Protein AF-A0AAU2PS71-F1 (afdb_monomer)

Foldseek 3Di:
DDDDDDDDDPDPPDPDPPVLLVLLVVVFDPVLCVCQVHDPVLQKGFFDCDDPFAHFNAFLAALGRATDQDPPDNGHPVLVVVVVVDPDDPVVSSDDHDDNFDAFDFDAAPAPQAPATPPGPVQSHAPVLSCCDVPVVDPDDPVCSSVPPPRHHDDFLAPALQQQEPHGPRDVVHSHHPVVVVVCVVCVPDPPDDVVLCSLQPAYRHGQRMATLGSAASSASSLLSQLVVVCVVVSHHDGSVLRRVLSSLCRNVNPRHLVVPVPVVVVPDDPSSRVSSVSSVVSSVCSVPAPVNQLVDQKHQCVNVVAHDIAHLVLQPAPLLSNLLSVVLSVCQVVDPDNCSRVVSNLLSVLVSLLLCLCLPPDPVSCNALLPDALVSLVSSLVVLVVCCVVVVDPPVSSQVSLVSQQVSVVVCVVVVQQDPPHSNDNRDPRNHQDPVSHDDDPPPPPPPDPDPVVRVVVVVVVVVVVVD

Structure (mmCIF, N/CA/C/O backbone):
data_AF-A0AAU2PS71-F1
#
_entry.id   AF-A0AAU2PS71-F1
#
loop_
_atom_site.group_PDB
_atom_site.id
_atom_site.type_symbol
_atom_site.label_atom_id
_atom_site.label_alt_id
_atom_site.label_comp_id
_atom_site.label_asym_id
_atom_site.label_entity_id
_atom_site.label_seq_id
_atom_site.pdbx_PDB_ins_code
_atom_site.Cartn_x
_atom_site.Cartn_y
_atom_site.Cartn_z
_atom_site.occupancy
_atom_site.B_iso_or_equiv
_atom_site.auth_seq_id
_atom_site.auth_comp_id
_atom_site.auth_asym_id
_atom_site.auth_atom_id
_atom_site.pdbx_PDB_model_num
ATOM 1 N N . MET A 1 1 ? 38.728 -56.898 12.817 1.00 39.00 1 MET A N 1
ATOM 2 C CA . MET A 1 1 ? 37.637 -56.724 11.835 1.00 39.00 1 MET A CA 1
ATOM 3 C C . MET A 1 1 ? 36.484 -56.016 12.522 1.00 39.00 1 MET A C 1
ATOM 5 O O . MET A 1 1 ? 35.650 -56.656 13.141 1.00 39.00 1 MET A O 1
ATOM 9 N N . THR A 1 2 ? 36.492 -54.691 12.474 1.00 32.44 2 THR A N 1
ATOM 10 C CA . THR A 1 2 ? 35.481 -53.817 13.078 1.00 32.44 2 THR A CA 1
ATOM 11 C C . THR A 1 2 ? 35.166 -52.756 12.035 1.00 32.44 2 THR A C 1
ATOM 13 O O . THR A 1 2 ? 35.918 -51.803 11.851 1.00 32.44 2 THR A O 1
ATOM 16 N N . ALA A 1 3 ? 34.109 -53.003 11.261 1.00 31.67 3 ALA A N 1
ATOM 17 C CA . ALA A 1 3 ? 33.625 -52.084 10.244 1.00 31.67 3 ALA A CA 1
ATOM 18 C C . ALA A 1 3 ? 32.854 -50.951 10.931 1.00 31.67 3 ALA A C 1
ATOM 20 O O . ALA A 1 3 ? 31.856 -51.186 11.611 1.00 31.67 3 ALA A O 1
ATOM 21 N N . ALA A 1 4 ? 33.366 -49.731 10.780 1.00 31.64 4 ALA A N 1
ATOM 22 C CA . ALA A 1 4 ? 32.737 -48.512 11.253 1.00 31.64 4 ALA A CA 1
ATOM 23 C C . ALA A 1 4 ? 31.470 -48.222 10.435 1.00 31.64 4 ALA A C 1
ATOM 25 O O . ALA A 1 4 ? 31.500 -48.176 9.205 1.00 31.64 4 ALA A O 1
ATOM 26 N N . VAL A 1 5 ? 30.359 -48.026 11.143 1.00 32.47 5 VAL A N 1
ATOM 27 C CA . VAL A 1 5 ? 29.067 -47.620 10.589 1.00 32.47 5 VAL A CA 1
ATOM 28 C C . VAL A 1 5 ? 29.193 -46.184 10.082 1.00 32.47 5 VAL A C 1
ATOM 30 O O . VAL A 1 5 ? 29.369 -45.248 10.861 1.00 32.47 5 VAL A O 1
ATOM 33 N N . ALA A 1 6 ? 29.134 -46.020 8.762 1.00 31.95 6 ALA A N 1
ATOM 34 C CA . ALA A 1 6 ? 29.079 -44.722 8.111 1.00 31.95 6 ALA A CA 1
ATOM 35 C C . ALA A 1 6 ? 27.741 -44.043 8.442 1.00 31.95 6 ALA A C 1
ATOM 37 O O . ALA A 1 6 ? 26.673 -44.539 8.084 1.00 31.95 6 ALA A O 1
ATOM 38 N N . GLY A 1 7 ? 27.806 -42.909 9.142 1.00 28.09 7 GLY A N 1
ATOM 39 C CA . GLY A 1 7 ? 26.654 -42.054 9.391 1.00 28.09 7 GLY A CA 1
ATOM 40 C C . GLY A 1 7 ? 26.093 -41.523 8.075 1.00 28.09 7 GLY A C 1
ATOM 41 O O . GLY A 1 7 ? 26.759 -40.773 7.361 1.00 28.09 7 GLY A O 1
ATOM 42 N N . ILE A 1 8 ? 24.860 -41.918 7.767 1.00 32.38 8 ILE A N 1
ATOM 43 C CA . ILE A 1 8 ? 24.055 -41.343 6.694 1.00 32.38 8 ILE A CA 1
ATOM 44 C C . ILE A 1 8 ? 23.799 -39.884 7.071 1.00 32.38 8 ILE A C 1
ATOM 46 O O . ILE A 1 8 ? 23.077 -39.579 8.020 1.00 32.38 8 ILE A O 1
ATOM 50 N N . ARG A 1 9 ? 24.449 -38.976 6.348 1.00 31.23 9 ARG A N 1
ATOM 51 C CA . ARG A 1 9 ? 24.201 -37.540 6.430 1.00 31.23 9 ARG A CA 1
ATOM 52 C C . ARG A 1 9 ? 22.827 -37.300 5.788 1.00 31.23 9 ARG A C 1
ATOM 54 O O . ARG A 1 9 ? 22.672 -37.686 4.630 1.00 31.23 9 ARG A O 1
ATOM 61 N N . PRO A 1 10 ? 21.834 -36.729 6.491 1.00 31.30 10 PRO A N 1
ATOM 62 C CA . PRO A 1 10 ? 20.546 -36.459 5.874 1.00 31.30 10 PRO A CA 1
ATOM 63 C C . PRO A 1 10 ? 20.763 -35.493 4.710 1.00 31.30 10 PRO A C 1
ATOM 65 O O . PRO A 1 10 ? 21.436 -34.467 4.861 1.00 31.30 10 PRO A O 1
ATOM 68 N N . GLU A 1 11 ? 20.245 -35.871 3.542 1.00 32.78 11 GLU A N 1
ATOM 69 C CA . GLU A 1 11 ? 20.161 -35.003 2.376 1.00 32.78 11 GLU A CA 1
ATOM 70 C C . GLU A 1 11 ? 19.540 -33.676 2.808 1.00 32.78 11 GLU A C 1
ATOM 72 O O . GLU A 1 11 ? 18.510 -33.641 3.485 1.00 32.78 11 GLU A O 1
ATOM 77 N N . ALA A 1 12 ? 20.212 -32.579 2.461 1.00 34.81 12 ALA A N 1
ATOM 78 C CA . ALA A 1 12 ? 19.703 -31.240 2.675 1.00 34.81 12 ALA A CA 1
ATOM 79 C C . ALA A 1 12 ? 18.376 -31.115 1.919 1.00 34.81 12 ALA A C 1
ATOM 81 O O . ALA A 1 12 ? 18.362 -30.954 0.699 1.00 34.81 12 ALA A O 1
ATOM 82 N N . GLY A 1 13 ? 17.269 -31.243 2.650 1.00 31.27 13 GLY A N 1
ATOM 83 C CA . GLY A 1 13 ? 15.938 -30.994 2.126 1.00 31.27 13 GLY A CA 1
ATOM 84 C C . GLY A 1 13 ? 15.916 -29.621 1.466 1.00 31.27 13 GLY A C 1
ATOM 85 O O . GLY A 1 13 ? 16.418 -28.645 2.032 1.00 31.27 13 GLY A O 1
ATOM 86 N N . ALA A 1 14 ? 15.368 -29.565 0.252 1.00 33.66 14 ALA A N 1
ATOM 87 C CA . ALA A 1 14 ? 15.062 -28.320 -0.432 1.00 33.66 14 ALA A CA 1
ATOM 88 C C . ALA A 1 14 ? 14.408 -27.342 0.565 1.00 33.66 14 ALA A C 1
ATOM 90 O O . ALA A 1 14 ? 13.554 -27.776 1.348 1.00 33.66 14 ALA A O 1
ATOM 91 N N . PRO A 1 15 ? 14.808 -26.056 0.588 1.00 40.50 15 PRO A N 1
ATOM 92 C CA . PRO A 1 15 ? 14.226 -25.105 1.521 1.00 40.50 15 PRO A CA 1
ATOM 93 C C . PRO A 1 15 ? 12.717 -25.111 1.301 1.00 40.50 15 PRO A C 1
ATOM 95 O O . PRO A 1 15 ? 12.272 -25.024 0.154 1.00 40.50 15 PRO A O 1
ATOM 98 N N . ALA A 1 16 ? 11.952 -25.276 2.385 1.00 42.50 16 ALA A N 1
ATOM 99 C CA . ALA A 1 16 ? 10.502 -25.165 2.367 1.00 42.50 16 ALA A CA 1
ATOM 100 C C . ALA A 1 16 ? 10.142 -23.955 1.502 1.00 42.50 16 ALA A C 1
ATOM 102 O O . ALA A 1 16 ? 10.553 -22.837 1.823 1.00 42.50 16 ALA A O 1
ATOM 103 N N . ALA A 1 17 ? 9.485 -24.202 0.364 1.00 53.91 17 ALA A N 1
ATOM 104 C CA . ALA A 1 17 ? 9.045 -23.144 -0.529 1.00 53.91 17 ALA A CA 1
ATOM 105 C C . ALA A 1 17 ? 8.347 -22.098 0.337 1.00 53.91 17 ALA A C 1
ATOM 107 O O . ALA A 1 17 ? 7.448 -22.441 1.104 1.00 53.91 17 ALA A O 1
ATOM 108 N N . ASP A 1 18 ? 8.858 -20.872 0.292 1.00 76.50 18 ASP A N 1
ATOM 109 C CA . ASP A 1 18 ? 8.476 -19.789 1.184 1.00 76.50 18 ASP A CA 1
ATOM 110 C C . ASP A 1 18 ? 6.944 -19.651 1.194 1.00 76.50 18 ASP A C 1
ATOM 112 O O . ASP A 1 18 ? 6.336 -19.167 0.238 1.00 76.50 18 ASP A O 1
ATOM 116 N N . ALA A 1 19 ? 6.304 -20.163 2.252 1.00 82.75 19 ALA A N 1
ATOM 117 C CA . ALA A 1 19 ? 4.851 -20.312 2.305 1.00 82.75 19 ALA A CA 1
ATOM 118 C C . ALA A 1 19 ? 4.144 -18.959 2.151 1.00 82.75 19 ALA A C 1
ATOM 120 O O . ALA A 1 19 ? 3.050 -18.889 1.593 1.00 82.75 19 ALA A O 1
ATOM 121 N N . ARG A 1 20 ? 4.811 -17.880 2.585 1.00 84.38 20 ARG A N 1
ATOM 122 C CA . ARG A 1 20 ? 4.343 -16.504 2.449 1.00 84.38 20 ARG A CA 1
ATOM 123 C C . ARG A 1 20 ? 4.448 -16.006 1.010 1.00 84.38 20 ARG A C 1
ATOM 125 O O . ARG A 1 20 ? 3.530 -15.344 0.539 1.00 84.38 20 ARG A O 1
ATOM 132 N N . LEU A 1 21 ? 5.533 -16.311 0.295 1.00 89.19 21 LEU A N 1
ATOM 133 C CA . LEU A 1 21 ? 5.633 -16.008 -1.140 1.00 89.19 21 LEU A CA 1
ATOM 134 C C . LEU A 1 21 ? 4.479 -16.654 -1.910 1.00 89.19 21 LEU A C 1
ATOM 136 O O . LEU A 1 21 ? 3.827 -15.992 -2.716 1.00 89.19 21 LEU A O 1
ATOM 140 N N . GLU A 1 22 ? 4.225 -17.933 -1.654 1.00 89.94 22 GLU A N 1
ATOM 141 C CA . GLU A 1 22 ? 3.175 -18.663 -2.354 1.00 89.94 22 GLU A CA 1
ATOM 142 C C . GLU A 1 22 ? 1.772 -18.157 -1.972 1.00 89.94 22 GLU A C 1
ATOM 144 O O . GLU A 1 22 ? 0.908 -18.010 -2.833 1.00 89.94 22 GLU A O 1
ATOM 149 N N . GLU A 1 23 ? 1.553 -17.799 -0.706 1.00 91.12 23 GLU A N 1
ATOM 150 C CA . GLU A 1 23 ? 0.323 -17.141 -0.253 1.00 91.12 23 GLU A CA 1
ATOM 151 C C . GLU A 1 23 ? 0.058 -15.827 -1.004 1.00 91.12 23 GLU A C 1
ATOM 153 O O . GLU A 1 23 ? -1.036 -15.636 -1.535 1.00 91.12 23 GLU A O 1
ATOM 158 N N . VAL A 1 24 ? 1.057 -14.943 -1.098 1.00 92.69 24 VAL A N 1
ATOM 159 C CA . VAL A 1 24 ? 0.917 -13.666 -1.815 1.00 92.69 24 VAL A CA 1
ATOM 160 C C . VAL A 1 24 ? 0.704 -13.906 -3.309 1.00 92.69 24 VAL A C 1
ATOM 162 O O . VAL A 1 24 ? -0.132 -13.243 -3.914 1.00 92.69 24 VAL A O 1
ATOM 165 N N . ARG A 1 25 ? 1.407 -14.876 -3.912 1.00 91.94 25 ARG A N 1
ATOM 166 C CA . ARG A 1 25 ? 1.239 -15.222 -5.332 1.00 91.94 25 ARG A CA 1
ATOM 167 C C . ARG A 1 25 ? -0.175 -15.683 -5.660 1.00 91.94 25 ARG A C 1
ATOM 169 O O . ARG A 1 25 ? -0.712 -15.245 -6.671 1.00 91.94 25 ARG A O 1
ATOM 176 N N . ARG A 1 26 ? -0.791 -16.511 -4.811 1.00 91.69 26 ARG A N 1
ATOM 177 C CA . ARG A 1 26 ? -2.182 -16.964 -5.006 1.00 91.69 26 ARG A CA 1
ATOM 178 C C . ARG A 1 26 ? -3.206 -15.837 -4.903 1.00 91.69 26 ARG A C 1
ATOM 180 O O . ARG A 1 26 ? -4.293 -15.967 -5.451 1.00 91.69 26 ARG A O 1
ATOM 187 N N . ALA A 1 27 ? -2.869 -14.757 -4.204 1.00 92.06 27 ALA A N 1
ATOM 188 C CA . ALA A 1 27 ? -3.730 -13.591 -4.057 1.00 92.06 27 ALA A CA 1
ATOM 189 C C . ALA A 1 27 ? -3.565 -12.553 -5.179 1.00 92.06 27 ALA A C 1
ATOM 191 O O . ALA A 1 27 ? -4.296 -11.564 -5.199 1.00 92.06 27 ALA A O 1
ATOM 192 N N . LEU A 1 28 ? -2.605 -12.738 -6.093 1.00 93.56 28 LEU A N 1
ATOM 193 C CA . LEU A 1 28 ? -2.452 -11.868 -7.255 1.00 93.56 28 LEU A CA 1
ATOM 194 C C . LEU A 1 28 ? -3.535 -12.175 -8.285 1.00 93.56 28 LEU A C 1
ATOM 196 O O . LEU A 1 28 ? -3.660 -13.308 -8.745 1.00 93.56 28 LEU A O 1
ATOM 200 N N . ASP A 1 29 ? -4.263 -11.140 -8.686 1.00 90.94 29 ASP A N 1
ATOM 201 C CA . ASP A 1 29 ? -5.237 -11.224 -9.765 1.00 90.94 29 ASP A CA 1
ATOM 202 C C . ASP A 1 29 ? -4.536 -11.439 -11.128 1.00 90.94 29 ASP A C 1
ATOM 204 O O . ASP A 1 29 ? -3.707 -10.611 -11.534 1.00 90.94 29 ASP A O 1
ATOM 208 N N . PRO A 1 30 ? -4.847 -12.527 -11.862 1.00 92.25 30 PRO A N 1
ATOM 209 C CA . PRO A 1 30 ? -4.308 -12.762 -13.197 1.00 92.25 30 PRO A CA 1
ATOM 210 C C . PRO A 1 30 ? -4.641 -11.656 -14.208 1.00 92.25 30 PRO A C 1
ATOM 212 O O . PRO A 1 30 ? -3.805 -11.369 -15.068 1.00 92.25 30 PRO A O 1
ATOM 215 N N . GLU A 1 31 ? -5.814 -11.016 -14.116 1.00 91.38 31 GLU A N 1
ATOM 216 C CA . GLU A 1 31 ? -6.192 -9.928 -15.031 1.00 91.38 31 GLU A CA 1
ATOM 217 C C . GLU A 1 31 ? -5.308 -8.696 -14.811 1.00 91.38 31 GLU A C 1
ATOM 219 O O . GLU A 1 31 ? -4.799 -8.112 -15.772 1.00 91.38 31 GLU A O 1
ATOM 224 N N . PHE A 1 32 ? -5.036 -8.347 -13.550 1.00 91.75 32 PHE A N 1
ATOM 225 C CA . PHE A 1 32 ? -4.065 -7.315 -13.193 1.00 91.75 32 PHE A CA 1
ATOM 226 C C . PHE A 1 32 ? -2.654 -7.613 -13.727 1.00 91.75 32 PHE A C 1
ATOM 228 O O . PHE A 1 32 ? -1.996 -6.719 -14.269 1.00 91.75 32 PHE A O 1
ATOM 235 N N . LEU A 1 33 ? -2.173 -8.856 -13.614 1.00 93.75 33 LEU A N 1
ATOM 236 C CA . LEU A 1 33 ? -0.855 -9.226 -14.145 1.00 93.75 33 LEU A CA 1
ATOM 237 C C . LEU A 1 33 ? -0.809 -9.107 -15.675 1.00 93.75 33 LEU A C 1
ATOM 239 O O . LEU A 1 33 ? 0.152 -8.552 -16.216 1.00 93.75 33 LEU A O 1
ATOM 243 N N . ALA A 1 34 ? -1.861 -9.548 -16.367 1.00 92.56 34 ALA A N 1
ATOM 244 C CA . ALA A 1 34 ? -1.984 -9.406 -17.816 1.00 92.56 34 ALA A CA 1
ATOM 245 C C . ALA A 1 34 ? -2.036 -7.930 -18.250 1.00 92.56 34 ALA A C 1
ATOM 247 O O . ALA A 1 34 ? -1.378 -7.544 -19.217 1.00 92.56 34 ALA A O 1
ATOM 248 N N . LEU A 1 35 ? -2.749 -7.077 -17.504 1.00 91.38 35 LEU A N 1
ATOM 249 C CA . LEU A 1 35 ? -2.831 -5.633 -17.752 1.00 91.38 35 LEU A CA 1
ATOM 250 C C . LEU A 1 35 ? -1.452 -4.948 -17.730 1.00 91.38 35 LEU A C 1
ATOM 252 O O . LEU A 1 35 ? -1.236 -3.968 -18.447 1.00 91.38 35 LEU A O 1
ATOM 256 N N . LEU A 1 36 ? -0.530 -5.449 -16.907 1.00 91.38 36 LEU A N 1
ATOM 257 C CA . LEU A 1 36 ? 0.838 -4.941 -16.784 1.00 91.38 36 LEU A CA 1
ATOM 258 C C . LEU A 1 36 ? 1.845 -5.609 -17.735 1.00 91.38 36 LEU A C 1
ATOM 260 O O . LEU A 1 36 ? 3.038 -5.298 -17.637 1.00 91.38 36 LEU A O 1
ATOM 264 N N . ASP A 1 37 ? 1.394 -6.513 -18.616 1.00 91.62 37 ASP A N 1
ATOM 265 C CA . ASP A 1 37 ? 2.259 -7.386 -19.431 1.00 91.62 37 ASP A CA 1
ATOM 266 C C . ASP A 1 37 ? 3.318 -8.081 -18.550 1.00 91.62 37 ASP A C 1
ATOM 268 O O . ASP A 1 37 ? 4.513 -8.104 -18.859 1.00 91.62 37 ASP A O 1
ATOM 272 N N . TRP A 1 38 ? 2.893 -8.530 -17.361 1.00 94.94 38 TRP A N 1
ATOM 273 C CA . TRP A 1 38 ? 3.798 -9.060 -16.353 1.00 94.94 38 TRP A CA 1
ATOM 274 C C . TRP A 1 38 ? 4.233 -10.485 -16.685 1.00 94.94 38 TRP A C 1
ATOM 276 O O . TRP A 1 38 ? 3.414 -11.374 -16.904 1.00 94.94 38 TRP A O 1
ATOM 286 N N . ASP A 1 39 ? 5.542 -10.706 -16.603 1.00 93.12 39 ASP A N 1
ATOM 287 C CA . ASP A 1 39 ? 6.173 -12.011 -16.739 1.00 93.12 39 ASP A CA 1
ATOM 288 C C . ASP A 1 39 ? 7.201 -12.221 -15.614 1.00 93.12 39 ASP A C 1
ATOM 290 O O . ASP A 1 39 ? 7.993 -11.325 -15.294 1.00 93.12 39 ASP A O 1
ATOM 294 N N . TRP A 1 40 ? 7.191 -13.407 -15.001 1.00 91.31 40 TRP A N 1
ATOM 295 C CA . TRP A 1 40 ? 8.031 -13.733 -13.842 1.00 91.31 40 TRP A CA 1
ATOM 296 C C . TRP A 1 40 ? 9.508 -13.936 -14.198 1.00 91.31 40 TRP A C 1
ATOM 298 O O . TRP A 1 40 ? 10.366 -13.774 -13.319 1.00 91.31 40 TRP A O 1
ATOM 308 N N . GLU A 1 41 ? 9.822 -14.236 -15.460 1.00 91.25 41 GLU A N 1
ATOM 309 C CA . GLU A 1 41 ? 11.202 -14.337 -15.943 1.00 91.25 41 GLU A CA 1
ATOM 310 C C . GLU A 1 41 ? 11.775 -12.954 -16.283 1.00 91.25 41 GLU A C 1
ATOM 312 O O . GLU A 1 41 ? 12.889 -12.596 -15.874 1.00 91.25 41 GLU A O 1
ATOM 317 N N . ARG A 1 42 ? 10.992 -12.124 -16.979 1.00 90.81 42 ARG A N 1
ATOM 318 C CA . ARG A 1 42 ? 11.349 -10.763 -17.384 1.00 90.81 42 ARG A CA 1
ATOM 319 C C . ARG A 1 42 ? 11.377 -9.816 -16.190 1.00 90.81 42 ARG A C 1
ATOM 321 O O . ARG A 1 42 ? 12.335 -9.052 -16.063 1.00 90.81 42 ARG A O 1
ATOM 328 N N . ARG A 1 43 ? 10.383 -9.891 -15.300 1.00 95.00 43 ARG A N 1
ATOM 329 C CA . ARG A 1 43 ? 10.167 -9.039 -14.112 1.00 95.00 43 ARG A CA 1
ATOM 330 C C . ARG A 1 43 ? 10.174 -7.540 -14.406 1.00 95.00 43 ARG A C 1
ATOM 332 O O . ARG A 1 43 ? 10.793 -6.744 -13.688 1.00 95.00 43 ARG A O 1
ATOM 339 N N . VAL A 1 44 ? 9.515 -7.149 -15.489 1.00 94.31 44 VAL A N 1
ATOM 340 C CA . VAL A 1 44 ? 9.362 -5.749 -15.893 1.00 94.31 44 VAL A CA 1
ATOM 341 C C . VAL A 1 44 ? 7.879 -5.454 -16.019 1.00 94.31 44 VAL A C 1
ATOM 343 O O . VAL A 1 44 ? 7.185 -6.110 -16.780 1.00 94.31 44 VAL A O 1
ATOM 346 N N . ILE A 1 45 ? 7.415 -4.451 -15.281 1.00 94.31 45 ILE A N 1
ATOM 347 C CA . ILE A 1 45 ? 6.070 -3.903 -15.431 1.00 94.31 45 ILE A CA 1
ATOM 348 C C . ILE A 1 45 ? 6.062 -3.025 -16.678 1.00 94.31 45 ILE A C 1
ATOM 350 O O . ILE A 1 45 ? 6.867 -2.088 -16.753 1.00 94.31 45 ILE A O 1
ATOM 354 N N . THR A 1 46 ? 5.128 -3.270 -17.596 1.00 91.81 46 THR A N 1
ATOM 355 C CA . THR A 1 46 ? 4.895 -2.426 -18.771 1.00 91.81 46 THR A CA 1
ATOM 356 C C . THR A 1 46 ? 3.528 -1.767 -18.668 1.00 91.81 46 THR A C 1
ATOM 358 O O . THR A 1 46 ? 2.489 -2.413 -18.655 1.00 91.81 46 THR A O 1
ATOM 361 N N . PHE A 1 47 ? 3.518 -0.442 -18.602 1.00 90.81 47 PHE A N 1
ATOM 362 C CA . PHE A 1 47 ? 2.280 0.316 -18.478 1.00 90.81 47 PHE A CA 1
ATOM 363 C C . PHE A 1 47 ? 1.534 0.386 -19.821 1.00 90.81 47 PHE A C 1
ATOM 365 O O . PHE A 1 47 ? 2.162 0.699 -20.842 1.00 90.81 47 PHE A O 1
ATOM 372 N N . PRO A 1 48 ? 0.205 0.168 -19.843 1.00 90.00 48 PRO A N 1
ATOM 373 C CA . PRO A 1 48 ? -0.579 0.222 -21.069 1.00 90.00 48 PRO A CA 1
ATOM 374 C C . PRO A 1 48 ? -0.637 1.643 -21.639 1.00 90.00 48 PRO A C 1
ATOM 376 O O . PRO A 1 48 ? -0.536 2.645 -20.925 1.00 90.00 48 PRO A O 1
ATOM 379 N N . ARG A 1 49 ? -0.836 1.750 -22.957 1.00 88.31 49 ARG A N 1
ATOM 380 C CA . ARG A 1 49 ? -0.977 3.054 -23.635 1.00 88.31 49 ARG A CA 1
ATOM 381 C C . ARG A 1 49 ? -2.303 3.727 -23.295 1.00 88.31 49 ARG A C 1
ATOM 383 O O . ARG A 1 49 ? -2.348 4.940 -23.115 1.00 88.31 49 ARG A O 1
ATOM 390 N N . VAL A 1 50 ? -3.361 2.923 -23.204 1.00 84.75 50 VAL A N 1
ATOM 391 C CA . VAL A 1 50 ? -4.739 3.357 -22.973 1.00 84.75 50 VAL A CA 1
ATOM 392 C C . VAL A 1 50 ? -5.292 2.561 -21.795 1.00 84.75 50 VAL A C 1
ATOM 394 O O . VAL A 1 50 ? -5.447 1.350 -21.891 1.00 84.75 50 VAL A O 1
ATOM 397 N N . HIS A 1 51 ? -5.540 3.239 -20.675 1.00 84.62 51 HIS A N 1
ATOM 398 C CA . HIS A 1 51 ? -6.246 2.704 -19.508 1.00 84.62 51 HIS A CA 1
ATOM 399 C C . HIS A 1 51 ? -6.694 3.877 -18.614 1.00 84.62 51 HIS A C 1
ATOM 401 O O . HIS A 1 51 ? -5.898 4.799 -18.407 1.00 84.62 51 HIS A O 1
ATOM 407 N N . PRO A 1 52 ? -7.916 3.875 -18.049 1.00 77.38 52 PRO A N 1
ATOM 408 C CA . PRO A 1 52 ? -8.446 5.011 -17.282 1.00 77.38 52 PRO A CA 1
ATOM 409 C C . PRO A 1 52 ? -7.611 5.379 -16.043 1.00 77.38 52 PRO A C 1
ATOM 411 O O . PRO A 1 52 ? -7.500 6.555 -15.690 1.00 77.38 52 PRO A O 1
ATOM 414 N N . VAL A 1 53 ? -6.994 4.388 -15.390 1.00 78.50 53 VAL A N 1
ATOM 415 C CA . VAL A 1 53 ? -6.276 4.584 -14.114 1.00 78.50 53 VAL A CA 1
ATOM 416 C C . VAL A 1 53 ? -4.754 4.621 -14.280 1.00 78.50 53 VAL A C 1
ATOM 418 O O . VAL A 1 53 ? -4.080 5.400 -13.609 1.00 78.50 53 VAL A O 1
ATOM 421 N N . ILE A 1 54 ? -4.205 3.811 -15.189 1.00 85.88 54 ILE A N 1
ATOM 422 C CA . ILE A 1 54 ? -2.753 3.562 -15.311 1.00 85.88 54 ILE A CA 1
ATOM 423 C C . ILE A 1 54 ? -2.229 3.745 -16.741 1.00 85.88 54 ILE A C 1
ATOM 425 O O . ILE A 1 54 ? -1.087 3.405 -17.033 1.00 85.88 54 ILE A O 1
ATOM 429 N N . GLY A 1 55 ? -3.062 4.266 -17.644 1.00 86.38 55 GLY A N 1
ATOM 430 C CA . GLY A 1 55 ? -2.686 4.485 -19.032 1.00 86.38 55 GLY A CA 1
ATOM 431 C C . GLY A 1 55 ? -1.670 5.610 -19.151 1.00 86.38 55 GLY A C 1
ATOM 432 O O . GLY A 1 55 ? -1.842 6.679 -18.564 1.00 86.38 55 GLY A O 1
ATOM 433 N N . LEU A 1 56 ? -0.624 5.373 -19.935 1.00 88.44 56 LEU A N 1
ATOM 434 C CA . LEU A 1 56 ? 0.401 6.363 -20.243 1.00 88.44 56 LEU A CA 1
ATOM 435 C C . LEU A 1 56 ? 0.412 6.607 -21.754 1.00 88.44 56 LEU A C 1
ATOM 437 O O . LEU A 1 56 ? 1.014 5.808 -22.478 1.00 88.44 56 LEU A O 1
ATOM 441 N N . PRO A 1 57 ? -0.224 7.676 -22.264 1.00 87.94 57 PRO A N 1
ATOM 442 C CA . PRO A 1 57 ? -0.283 7.937 -23.699 1.00 87.94 57 PRO A CA 1
ATOM 443 C C . PRO A 1 57 ? 1.094 8.306 -24.262 1.00 87.94 57 PRO A C 1
ATOM 445 O O . PRO A 1 57 ? 1.993 8.734 -23.534 1.00 87.94 57 PRO A O 1
ATOM 448 N N . ASP A 1 58 ? 1.288 8.096 -25.564 1.00 88.62 58 ASP A N 1
ATOM 449 C CA . ASP A 1 58 ? 2.529 8.481 -26.242 1.00 88.62 58 ASP A CA 1
ATOM 450 C C . ASP A 1 58 ? 2.662 10.001 -26.313 1.00 88.62 58 ASP A C 1
ATOM 452 O O . ASP A 1 58 ? 1.677 10.736 -26.361 1.00 88.62 58 ASP A O 1
ATOM 456 N N . CYS A 1 59 ? 3.901 10.483 -26.340 1.00 88.88 59 CYS A N 1
ATOM 457 C CA . CYS A 1 59 ? 4.166 11.872 -26.667 1.00 88.88 59 CYS A CA 1
ATOM 458 C C . CYS A 1 59 ? 3.734 12.150 -28.120 1.00 88.88 59 CYS A C 1
ATOM 460 O O . CYS A 1 59 ? 4.180 11.432 -29.016 1.00 88.88 59 CYS A O 1
ATOM 462 N N . PRO A 1 60 ? 2.944 13.207 -28.377 1.00 91.69 60 PRO A N 1
ATOM 463 C CA . PRO A 1 60 ? 2.464 13.529 -29.722 1.00 91.69 60 PRO A CA 1
ATOM 464 C C . PRO A 1 60 ? 3.562 14.020 -30.679 1.00 91.69 60 PRO A C 1
ATOM 466 O O . PRO A 1 60 ? 3.332 14.087 -31.881 1.00 91.69 60 PRO A O 1
ATOM 469 N N . VAL A 1 61 ? 4.758 14.359 -30.180 1.00 90.50 61 VAL A N 1
ATOM 470 C CA . VAL A 1 61 ? 5.881 14.816 -31.017 1.00 90.50 61 VAL A CA 1
ATOM 471 C C . VAL A 1 61 ? 6.414 13.656 -31.878 1.00 90.50 61 VAL A C 1
ATOM 473 O O . VAL A 1 61 ? 6.858 12.649 -31.312 1.00 90.50 61 VAL A O 1
ATOM 476 N N . PRO A 1 62 ? 6.486 13.796 -33.218 1.00 87.31 62 PRO A N 1
ATOM 477 C CA . PRO A 1 62 ? 6.990 12.763 -34.112 1.00 87.31 62 PRO A CA 1
ATOM 478 C C . PRO A 1 62 ? 8.382 12.279 -33.709 1.00 87.31 62 PRO A C 1
ATOM 480 O O . PRO A 1 62 ? 9.264 13.068 -33.351 1.00 87.31 62 PRO A O 1
ATOM 483 N N . ASN A 1 63 ? 8.589 10.963 -33.782 1.00 83.38 63 ASN A N 1
ATOM 484 C CA . ASN A 1 63 ? 9.817 10.276 -33.368 1.00 83.38 63 ASN A CA 1
ATOM 485 C C . ASN A 1 63 ? 10.183 10.425 -31.879 1.00 83.38 63 ASN A C 1
ATOM 487 O O . ASN A 1 63 ? 11.303 10.081 -31.489 1.00 83.38 63 ASN A O 1
ATOM 491 N N . CYS A 1 64 ? 9.278 10.911 -31.021 1.00 83.88 64 CYS A N 1
ATOM 492 C CA . CYS A 1 64 ? 9.485 10.876 -29.580 1.00 83.88 64 CYS A CA 1
ATOM 493 C C . CYS A 1 64 ? 9.028 9.521 -29.009 1.00 83.88 64 CYS A C 1
ATOM 495 O O . CYS A 1 64 ? 7.840 9.227 -29.031 1.00 83.88 64 CYS A O 1
ATOM 497 N N . PRO A 1 65 ? 9.932 8.698 -28.443 1.00 78.31 65 PRO A N 1
ATOM 498 C CA . PRO A 1 65 ? 9.574 7.376 -27.919 1.00 78.31 65 PRO A CA 1
ATOM 499 C C . PRO A 1 65 ? 9.021 7.422 -26.483 1.00 78.31 65 PRO A C 1
ATOM 501 O O . PRO A 1 65 ? 8.882 6.388 -25.836 1.00 78.31 65 PRO A O 1
ATOM 504 N N . LEU A 1 66 ? 8.818 8.621 -25.930 1.00 84.25 66 LEU A N 1
ATOM 505 C CA . LEU A 1 66 ? 8.496 8.814 -24.520 1.00 84.25 66 LEU A CA 1
ATOM 506 C C . LEU A 1 66 ? 6.986 8.908 -24.326 1.00 84.25 66 LEU A C 1
ATOM 508 O O . LEU A 1 66 ? 6.289 9.475 -25.159 1.00 84.25 66 LEU A O 1
ATOM 512 N N . ALA A 1 67 ? 6.506 8.426 -23.188 1.00 87.50 67 ALA A N 1
ATOM 513 C CA . ALA A 1 67 ? 5.123 8.590 -22.769 1.00 87.50 67 ALA A CA 1
ATOM 514 C C . ALA A 1 67 ? 4.923 9.885 -21.968 1.00 87.50 67 ALA A C 1
ATOM 516 O O . ALA A 1 67 ? 5.869 10.443 -21.398 1.00 87.50 67 ALA A O 1
ATOM 517 N N . ILE A 1 68 ? 3.680 10.349 -21.917 1.00 87.62 68 ILE A N 1
ATOM 518 C CA . ILE A 1 68 ? 3.240 11.438 -21.050 1.00 87.62 68 ILE A CA 1
ATOM 519 C C . ILE A 1 68 ? 2.950 10.841 -19.672 1.00 87.62 68 ILE A C 1
ATOM 521 O O . ILE A 1 68 ? 2.069 9.997 -19.531 1.00 87.62 68 ILE A O 1
ATOM 525 N N . THR A 1 69 ? 3.705 11.260 -18.656 1.00 82.50 69 THR A N 1
ATOM 526 C CA . THR A 1 69 ? 3.523 10.780 -17.273 1.00 82.50 69 THR A CA 1
ATOM 527 C C . THR A 1 69 ? 2.737 11.762 -16.403 1.00 82.50 69 THR A C 1
ATOM 529 O O . THR A 1 69 ? 2.142 11.380 -15.399 1.00 82.50 69 THR A O 1
ATOM 532 N N . VAL A 1 70 ? 2.669 13.029 -16.820 1.00 81.62 70 VAL A N 1
ATOM 533 C CA . VAL A 1 70 ? 1.917 14.089 -16.145 1.00 81.62 70 VAL A CA 1
ATOM 534 C C . VAL A 1 70 ? 0.677 14.406 -16.971 1.00 81.62 70 VAL A C 1
ATOM 536 O O . VAL A 1 70 ? 0.786 14.938 -18.068 1.00 81.62 70 VAL A O 1
ATOM 539 N N . ALA A 1 71 ? -0.507 14.088 -16.447 1.00 75.75 71 ALA A N 1
ATOM 540 C CA . ALA A 1 71 ? -1.760 14.188 -17.203 1.00 75.75 71 ALA A CA 1
ATOM 541 C C . ALA A 1 71 ? -2.121 15.618 -17.650 1.00 75.75 71 ALA A C 1
ATOM 543 O O . ALA A 1 71 ? -2.824 15.785 -18.637 1.00 75.75 71 ALA A O 1
ATOM 544 N N . THR A 1 72 ? -1.649 16.644 -16.937 1.00 83.50 72 THR A N 1
ATOM 545 C CA . THR A 1 72 ? -1.879 18.054 -17.293 1.00 83.50 72 THR A CA 1
ATOM 546 C C . THR A 1 72 ? -0.944 18.557 -18.389 1.00 83.50 72 THR A C 1
ATOM 548 O O . THR A 1 72 ? -1.074 19.696 -18.828 1.00 83.50 72 THR A O 1
ATOM 551 N N . TRP A 1 73 ? 0.031 17.751 -18.810 1.00 87.31 73 TRP A N 1
ATOM 552 C CA . TRP A 1 73 ? 1.009 18.153 -19.807 1.00 87.31 73 TRP A CA 1
ATOM 553 C C . TRP A 1 73 ? 0.593 17.703 -21.210 1.00 87.31 73 TRP A C 1
ATOM 555 O O . TRP A 1 73 ? 0.184 16.556 -21.383 1.00 87.31 73 TRP A O 1
ATOM 565 N N . PRO A 1 74 ? 0.769 18.556 -22.237 1.00 89.06 74 PRO A N 1
ATOM 566 C CA . PRO A 1 74 ? 0.409 18.213 -23.614 1.00 89.06 74 PRO A CA 1
ATOM 567 C C . PRO A 1 74 ? 1.375 17.200 -24.250 1.00 89.06 74 PRO A C 1
ATOM 569 O O . PRO A 1 74 ? 1.097 16.644 -25.306 1.00 89.06 74 PRO A O 1
ATOM 572 N N . MET A 1 75 ? 2.544 16.980 -23.643 1.00 91.69 75 MET A N 1
ATOM 573 C CA . MET A 1 75 ? 3.590 16.094 -24.146 1.00 91.69 75 MET A CA 1
ATOM 574 C C . MET A 1 75 ? 4.530 15.658 -23.012 1.00 91.69 75 MET A C 1
ATOM 576 O O . MET A 1 75 ? 4.381 16.065 -21.862 1.00 91.69 75 MET A O 1
ATOM 580 N N . CYS A 1 76 ? 5.523 14.820 -23.311 1.00 88.69 76 CYS A N 1
ATOM 581 C CA . CYS A 1 76 ? 6.469 14.359 -22.293 1.00 88.69 76 CYS A CA 1
ATOM 582 C C . CYS A 1 76 ? 7.390 15.487 -21.778 1.00 88.69 76 CYS A C 1
ATOM 584 O O . CYS A 1 76 ? 7.676 16.450 -22.493 1.00 88.69 76 CYS A O 1
ATOM 586 N N . ARG A 1 77 ? 7.953 15.308 -20.570 1.00 87.25 77 ARG A N 1
ATOM 587 C CA . ARG A 1 77 ? 8.862 16.274 -19.918 1.00 87.25 77 ARG A CA 1
ATOM 588 C C . ARG A 1 77 ? 9.957 16.805 -20.835 1.00 87.25 77 ARG A C 1
ATOM 590 O O . ARG A 1 77 ? 10.143 18.006 -20.960 1.00 87.25 77 ARG A O 1
ATOM 597 N N . GLY A 1 78 ? 10.673 15.896 -21.494 1.00 87.69 78 GLY A N 1
ATOM 598 C CA . GLY A 1 78 ? 11.805 16.273 -22.336 1.00 87.69 78 GLY A CA 1
ATOM 599 C C . GLY A 1 78 ? 11.395 17.044 -23.592 1.00 87.69 78 GLY A C 1
ATOM 600 O O . GLY A 1 78 ? 12.212 17.772 -24.143 1.00 87.69 78 GLY A O 1
ATOM 601 N N . CYS A 1 79 ? 10.156 16.886 -24.067 1.00 89.56 79 CYS A N 1
ATOM 602 C CA . CYS A 1 79 ? 9.639 17.690 -25.170 1.00 89.56 79 CYS A CA 1
ATOM 603 C C . CYS A 1 79 ? 9.121 19.048 -24.686 1.00 89.56 79 CYS A C 1
ATOM 605 O O . CYS A 1 79 ? 9.357 20.022 -25.387 1.00 89.56 79 CYS A O 1
ATOM 607 N N . ILE A 1 80 ? 8.555 19.142 -23.475 1.00 91.25 80 ILE A N 1
ATOM 608 C CA . ILE A 1 80 ? 8.247 20.435 -22.838 1.00 91.25 80 ILE A CA 1
ATOM 609 C C . ILE A 1 80 ? 9.519 21.257 -22.633 1.00 91.25 80 ILE A C 1
ATOM 611 O O . ILE A 1 80 ? 9.574 22.410 -23.033 1.00 91.25 80 ILE A O 1
ATOM 615 N N . GLU A 1 81 ? 10.571 20.660 -22.071 1.00 91.12 81 GLU A N 1
ATOM 616 C CA . GLU A 1 81 ? 11.851 21.350 -21.856 1.00 91.12 81 GLU A CA 1
ATOM 617 C C . GLU A 1 81 ? 12.515 21.771 -23.179 1.00 91.12 81 GLU A C 1
ATOM 619 O O . GLU A 1 81 ? 13.211 22.781 -23.224 1.00 91.12 81 GLU A O 1
ATOM 624 N N . ARG A 1 82 ? 12.305 21.010 -24.264 1.00 91.25 82 ARG A N 1
ATOM 625 C CA . ARG A 1 82 ? 12.758 21.380 -25.615 1.00 91.25 82 ARG A CA 1
ATOM 626 C C . ARG A 1 82 ? 11.932 22.536 -26.176 1.00 91.25 82 ARG A C 1
ATOM 628 O O . ARG A 1 82 ? 12.514 23.441 -26.758 1.00 91.25 82 ARG A O 1
ATOM 635 N N . TRP A 1 83 ? 10.613 22.490 -26.015 1.00 92.88 83 TRP A N 1
ATOM 636 C CA . TRP A 1 83 ? 9.700 23.531 -26.476 1.00 92.88 83 TRP A CA 1
ATOM 637 C C . TRP A 1 83 ? 9.936 24.854 -25.745 1.00 92.88 83 TRP A C 1
ATOM 639 O O . TRP A 1 83 ? 10.035 25.888 -26.387 1.00 92.88 83 TRP A O 1
ATOM 649 N N . GLY A 1 84 ? 10.180 24.819 -24.432 1.00 91.94 84 GLY A N 1
ATOM 650 C CA . GLY A 1 84 ? 10.505 26.010 -23.639 1.00 91.94 84 GLY A CA 1
ATOM 651 C C . GLY A 1 84 ? 11.833 26.693 -23.999 1.00 91.94 84 GLY A C 1
ATOM 652 O O . GLY A 1 84 ? 12.172 27.703 -23.396 1.00 91.94 84 GLY A O 1
ATOM 653 N N . ARG A 1 85 ? 12.604 26.148 -24.950 1.00 92.75 85 ARG A N 1
ATOM 654 C CA . ARG A 1 85 ? 13.814 26.768 -25.525 1.00 92.75 85 ARG A CA 1
ATOM 655 C C . ARG A 1 85 ? 13.573 27.340 -26.926 1.00 92.75 85 ARG A C 1
ATOM 657 O O . ARG A 1 85 ? 14.532 27.658 -27.621 1.00 92.75 85 ARG A O 1
ATOM 664 N N . THR A 1 86 ? 12.322 27.380 -27.367 1.00 90.31 86 THR A N 1
ATOM 665 C CA . THR A 1 86 ? 11.906 27.859 -28.687 1.00 90.31 86 THR A CA 1
ATOM 666 C C . THR A 1 86 ? 10.761 28.849 -28.528 1.00 90.31 86 THR A C 1
ATOM 668 O O . THR A 1 86 ? 9.932 28.662 -27.645 1.00 90.31 86 THR A O 1
ATOM 671 N N . ASP A 1 87 ? 10.657 29.818 -29.434 1.00 92.12 87 ASP A N 1
ATOM 672 C CA . ASP A 1 87 ? 9.536 30.775 -29.479 1.00 92.12 87 ASP A CA 1
ATOM 673 C C . ASP A 1 87 ? 8.389 30.305 -30.395 1.00 92.12 87 ASP A C 1
ATOM 675 O O . ASP A 1 87 ? 7.524 31.075 -30.803 1.00 92.12 87 ASP A O 1
ATOM 679 N N . VAL A 1 88 ? 8.396 29.022 -30.759 1.00 92.62 88 VAL A N 1
ATOM 680 C CA . VAL A 1 88 ? 7.450 28.431 -31.708 1.00 92.62 88 VAL A CA 1
ATOM 681 C C . VAL A 1 88 ? 6.140 28.076 -30.988 1.00 92.62 88 VAL A C 1
ATOM 683 O O . VAL A 1 88 ? 6.194 27.486 -29.902 1.00 92.62 88 VAL A O 1
ATOM 686 N N . PRO A 1 89 ? 4.959 28.356 -31.571 1.00 94.56 89 PRO A N 1
ATOM 687 C CA . PRO A 1 89 ? 3.677 27.909 -31.028 1.00 94.56 89 PRO A CA 1
ATOM 688 C C . PRO A 1 89 ? 3.605 26.386 -30.840 1.00 94.56 89 PRO A C 1
ATOM 690 O O . PRO A 1 89 ? 4.248 25.620 -31.562 1.00 94.56 89 PRO A O 1
ATOM 693 N N . LEU A 1 90 ? 2.795 25.925 -29.883 1.00 92.38 90 LEU A N 1
ATOM 694 C CA . LEU A 1 90 ? 2.692 24.506 -29.521 1.00 92.38 90 LEU A CA 1
ATOM 695 C C . LEU A 1 90 ? 2.347 23.622 -30.730 1.00 92.38 90 LEU A C 1
ATOM 697 O O . LEU A 1 90 ? 2.986 22.596 -30.957 1.00 92.38 90 LEU A O 1
ATOM 701 N N . GLU A 1 91 ? 1.361 24.028 -31.524 1.00 93.44 91 GLU A N 1
ATOM 702 C CA . GLU A 1 91 ? 0.848 23.284 -32.676 1.00 93.44 91 GLU A CA 1
ATOM 703 C C . GLU A 1 91 ? 1.917 23.096 -33.755 1.00 93.44 91 GLU A C 1
ATOM 705 O O . GLU A 1 91 ? 1.984 22.050 -34.405 1.00 93.44 91 GLU A O 1
ATOM 710 N N . GLU A 1 92 ? 2.770 24.102 -33.936 1.00 92.75 92 GLU A N 1
ATOM 711 C CA . GLU A 1 92 ? 3.882 24.050 -34.876 1.00 92.75 92 GLU A CA 1
ATOM 712 C C . GLU A 1 92 ? 5.027 23.203 -34.312 1.00 92.75 92 GLU A C 1
ATOM 714 O O . GLU A 1 92 ? 5.536 22.321 -35.006 1.00 92.75 92 GLU A O 1
ATOM 719 N N . PHE A 1 93 ? 5.353 23.355 -33.024 1.00 93.31 93 PHE A N 1
ATOM 720 C CA . PHE A 1 93 ? 6.359 22.534 -32.352 1.00 93.31 93 PHE A CA 1
ATOM 721 C C . PHE A 1 93 ? 6.029 21.037 -32.403 1.00 93.31 93 PHE A C 1
ATOM 723 O O . PHE A 1 93 ? 6.918 20.208 -32.621 1.00 93.31 93 PHE A O 1
ATOM 730 N N . LEU A 1 94 ? 4.751 20.679 -32.245 1.00 92.56 94 LEU A N 1
ATOM 731 C CA . LEU A 1 94 ? 4.278 19.297 -32.328 1.00 92.56 94 LEU A CA 1
ATOM 732 C C . LEU A 1 94 ? 4.536 18.651 -33.693 1.00 92.56 94 LEU A C 1
ATOM 734 O O . LEU A 1 94 ? 4.554 17.430 -33.772 1.00 92.56 94 LEU A O 1
ATOM 738 N N . ARG A 1 95 ? 4.790 19.424 -34.752 1.00 92.56 95 ARG A N 1
ATOM 739 C CA . ARG A 1 95 ? 5.160 18.894 -36.073 1.00 92.56 95 ARG A CA 1
ATOM 740 C C . ARG A 1 95 ? 6.666 18.724 -36.245 1.00 92.56 95 ARG A C 1
ATOM 742 O O . ARG A 1 95 ? 7.088 18.044 -37.175 1.00 92.56 95 ARG A O 1
ATOM 749 N N . ILE A 1 96 ? 7.484 19.297 -35.357 1.00 89.44 96 ILE A N 1
ATOM 750 C CA . ILE A 1 96 ? 8.943 19.262 -35.474 1.00 89.44 96 ILE A CA 1
ATOM 751 C C . ILE A 1 96 ? 9.469 17.918 -34.948 1.00 89.44 96 ILE A C 1
ATOM 753 O O . ILE A 1 96 ? 9.543 17.711 -33.723 1.00 89.44 96 ILE A O 1
ATOM 757 N N . PRO A 1 97 ? 9.918 17.008 -35.835 1.00 85.75 97 PRO A N 1
ATOM 758 C CA . PRO A 1 97 ? 10.350 15.685 -35.427 1.00 85.75 97 PRO A CA 1
ATOM 759 C C . PRO A 1 97 ? 11.523 15.781 -34.458 1.00 85.75 97 PRO A C 1
ATOM 761 O O . PRO A 1 97 ? 12.411 16.633 -34.569 1.00 85.75 97 PRO A O 1
ATOM 764 N N . LYS A 1 98 ? 11.535 14.888 -33.474 1.00 81.12 98 LYS A N 1
ATOM 765 C CA . LYS A 1 98 ? 12.696 14.718 -32.611 1.00 81.12 98 LYS A CA 1
ATOM 766 C C . LYS A 1 98 ? 13.745 13.910 -33.368 1.00 81.12 98 LYS A C 1
ATOM 768 O O . LYS A 1 98 ? 13.448 12.831 -33.879 1.00 81.12 98 LYS A O 1
ATOM 773 N N . THR A 1 99 ? 14.987 14.389 -33.408 1.00 70.62 99 THR A N 1
ATOM 774 C CA . THR A 1 99 ? 16.100 13.593 -33.934 1.00 70.62 99 THR A CA 1
ATOM 775 C C . THR A 1 99 ? 16.195 12.323 -33.097 1.00 70.62 99 THR A C 1
ATOM 777 O O . THR A 1 99 ? 16.348 12.402 -31.873 1.00 70.62 99 THR A O 1
ATOM 780 N N . SER A 1 100 ? 16.023 11.165 -33.742 1.00 56.19 100 SER A N 1
ATOM 781 C CA . SER A 1 100 ? 15.932 9.863 -33.080 1.00 56.19 100 SER A CA 1
ATOM 782 C C . SER A 1 100 ? 17.181 9.610 -32.237 1.00 56.19 100 SER A C 1
ATOM 784 O O . SER A 1 100 ? 18.226 9.170 -32.714 1.00 56.19 100 SER A O 1
ATOM 786 N N . THR A 1 101 ? 17.077 9.920 -30.953 1.00 53.97 101 THR A N 1
ATOM 787 C CA . THR A 1 101 ? 18.055 9.545 -29.947 1.00 53.97 101 THR A CA 1
ATOM 788 C C . THR A 1 101 ? 17.490 8.297 -29.300 1.00 53.97 101 THR A C 1
ATOM 790 O O . THR A 1 101 ? 16.427 8.339 -28.685 1.00 53.97 101 THR A O 1
ATOM 793 N N . MET A 1 102 ? 18.168 7.160 -29.489 1.00 49.59 102 MET A N 1
ATOM 794 C CA . MET A 1 102 ? 17.878 5.937 -28.733 1.00 49.59 102 MET A CA 1
ATOM 795 C C . MET A 1 102 ? 17.728 6.308 -27.255 1.00 49.59 102 MET A C 1
ATOM 797 O O . MET A 1 102 ? 18.702 6.772 -26.661 1.00 49.59 102 MET A O 1
ATOM 801 N N . ARG A 1 103 ? 16.558 6.091 -26.647 1.00 49.00 103 ARG A N 1
ATOM 802 C CA . ARG A 1 103 ? 16.460 5.975 -25.188 1.00 49.00 103 ARG A CA 1
ATOM 803 C C . ARG A 1 103 ? 15.418 4.944 -24.787 1.00 49.00 103 ARG A C 1
ATOM 805 O O . ARG A 1 103 ? 14.290 5.007 -25.254 1.00 49.00 103 ARG A O 1
ATOM 812 N N . GLY A 1 104 ? 15.843 4.091 -23.852 1.00 52.25 104 GLY A N 1
ATOM 813 C CA . GLY A 1 104 ? 15.048 3.063 -23.187 1.00 52.25 104 GLY A CA 1
ATOM 814 C C . GLY A 1 104 ? 14.810 1.862 -24.089 1.00 52.25 104 GLY A C 1
ATOM 815 O O . GLY A 1 104 ? 14.006 1.947 -25.005 1.00 52.25 104 GLY A O 1
ATOM 816 N N . GLY A 1 105 ? 15.520 0.765 -23.839 1.00 59.69 105 GLY A N 1
ATOM 817 C CA . GLY A 1 105 ? 15.406 -0.447 -24.645 1.00 59.69 105 GLY A CA 1
ATOM 818 C C . GLY A 1 105 ? 16.500 -0.606 -25.701 1.00 59.69 105 GLY A C 1
ATOM 819 O O . GLY A 1 105 ? 17.183 0.341 -26.108 1.00 59.69 105 GLY A O 1
ATOM 820 N N . GLN A 1 106 ? 16.673 -1.849 -26.124 1.00 78.06 106 GLN A N 1
ATOM 821 C CA . GLN A 1 106 ? 17.468 -2.229 -27.278 1.00 78.06 106 GLN A CA 1
ATOM 822 C C . GLN A 1 106 ? 16.520 -2.662 -28.384 1.00 78.06 106 GLN A C 1
ATOM 824 O O . GLN A 1 106 ? 15.506 -3.297 -28.126 1.00 78.06 106 GLN A O 1
ATOM 829 N N . LEU A 1 107 ? 16.849 -2.288 -29.614 1.00 82.81 107 LEU A N 1
ATOM 830 C CA . LEU A 1 107 ? 16.132 -2.758 -30.792 1.00 82.81 107 LEU A CA 1
ATOM 831 C C . LEU A 1 107 ? 17.056 -3.689 -31.575 1.00 82.81 107 LEU A C 1
ATOM 833 O O . LEU A 1 107 ? 18.273 -3.474 -31.537 1.00 82.81 107 LEU A O 1
ATOM 837 N N . PRO A 1 108 ? 16.510 -4.703 -32.258 1.00 87.81 108 PRO A N 1
ATOM 838 C CA . PRO A 1 108 ? 17.316 -5.689 -32.960 1.00 87.81 108 PRO A CA 1
ATOM 839 C C . PRO A 1 108 ? 18.090 -5.054 -34.119 1.00 87.81 108 PRO A C 1
ATOM 841 O O . PRO A 1 108 ? 17.741 -3.982 -34.628 1.00 87.81 108 PRO A O 1
ATOM 844 N N . CYS A 1 109 ? 19.174 -5.714 -34.518 1.00 91.62 109 CYS A N 1
ATOM 845 C CA . CYS A 1 109 ? 19.850 -5.435 -35.777 1.00 91.62 109 CYS A CA 1
ATOM 846 C C . CYS A 1 109 ? 18.899 -5.704 -36.954 1.00 91.62 109 CYS A C 1
ATOM 848 O O . CYS A 1 109 ? 18.138 -6.663 -36.926 1.00 91.62 109 CYS A O 1
ATOM 850 N N . ALA A 1 110 ? 18.974 -4.888 -38.007 1.00 92.19 110 ALA A N 1
ATOM 851 C CA . ALA A 1 110 ? 18.179 -5.093 -39.218 1.00 92.19 110 ALA A CA 1
ATOM 852 C C . ALA A 1 110 ? 18.594 -6.330 -40.044 1.00 92.19 110 ALA A C 1
ATOM 854 O O . ALA A 1 110 ? 17.845 -6.745 -40.920 1.00 92.19 110 ALA A O 1
ATOM 855 N N . VAL A 1 111 ? 19.773 -6.913 -39.790 1.00 93.69 111 VAL A N 1
ATOM 856 C CA . VAL A 1 111 ? 20.219 -8.144 -40.464 1.00 93.69 111 VAL A CA 1
ATOM 857 C C . VAL A 1 111 ? 19.367 -9.321 -40.000 1.00 93.69 111 VAL A C 1
ATOM 859 O O . VAL A 1 111 ? 19.244 -9.558 -38.797 1.00 93.69 111 VAL A O 1
ATOM 862 N N . ALA A 1 112 ? 18.819 -10.076 -40.953 1.00 92.19 112 ALA A N 1
ATOM 863 C CA . ALA A 1 112 ? 18.018 -11.261 -40.673 1.00 92.19 112 ALA A CA 1
ATOM 864 C C . ALA A 1 112 ? 18.778 -12.255 -39.776 1.00 92.19 112 ALA A C 1
ATOM 866 O O . ALA A 1 112 ? 19.978 -12.471 -39.950 1.00 92.19 112 ALA A O 1
ATOM 867 N N . GLN A 1 113 ? 18.072 -12.841 -38.802 1.00 92.12 113 GLN A N 1
ATOM 868 C CA . GLN A 1 113 ? 18.618 -13.807 -37.832 1.00 92.12 113 GLN A CA 1
ATOM 869 C C . GLN A 1 113 ? 19.776 -13.270 -36.967 1.00 92.12 113 GLN A C 1
ATOM 871 O O . GLN A 1 113 ? 20.484 -14.036 -36.318 1.00 92.12 113 GLN A O 1
ATOM 876 N N . CYS A 1 114 ? 20.005 -11.955 -36.938 1.00 93.62 114 CYS A N 1
ATOM 877 C CA . CYS A 1 114 ? 20.946 -11.356 -36.005 1.00 93.62 114 CYS A CA 1
ATOM 878 C C . CYS A 1 114 ? 20.252 -11.066 -34.672 1.00 93.62 114 CYS A C 1
ATOM 880 O O . CYS A 1 114 ? 19.377 -10.208 -34.588 1.00 93.62 114 CYS A O 1
ATOM 882 N N . GLU A 1 115 ? 20.703 -11.729 -33.614 1.00 92.06 115 GLU A N 1
ATOM 883 C CA . GLU A 1 115 ? 20.178 -11.563 -32.252 1.00 92.06 115 GLU A CA 1
ATOM 884 C C . GLU A 1 115 ? 20.808 -10.361 -31.528 1.00 92.06 115 GLU A C 1
ATOM 886 O O . GLU A 1 115 ? 20.461 -10.039 -30.395 1.00 92.06 115 GLU A O 1
ATOM 891 N N . ARG A 1 116 ? 21.779 -9.680 -3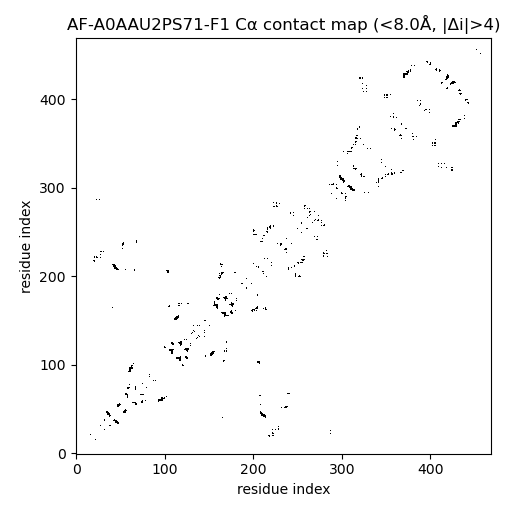2.152 1.00 91.12 116 ARG A N 1
ATOM 892 C CA . ARG A 1 116 ? 22.502 -8.576 -31.510 1.00 91.12 116 ARG A CA 1
ATOM 893 C C . ARG A 1 116 ? 21.710 -7.269 -31.559 1.00 91.12 116 ARG A C 1
ATOM 895 O O . ARG A 1 116 ? 21.142 -6.926 -32.600 1.00 91.12 116 ARG A O 1
ATOM 902 N N . PRO A 1 117 ? 21.771 -6.452 -30.494 1.00 90.12 117 PRO A N 1
ATOM 903 C CA . PRO A 1 117 ? 21.118 -5.153 -30.481 1.00 90.12 117 PRO A CA 1
ATOM 904 C C . PRO A 1 117 ? 21.803 -4.169 -31.439 1.00 90.12 117 PRO A C 1
ATOM 906 O O . PRO A 1 117 ? 23.030 -4.155 -31.595 1.00 90.12 117 PRO A O 1
ATOM 909 N N . ARG A 1 118 ? 21.013 -3.286 -32.053 1.00 87.94 118 ARG A N 1
ATOM 910 C CA . ARG A 1 118 ? 21.520 -2.192 -32.886 1.00 87.94 118 ARG A CA 1
ATOM 911 C C . ARG A 1 118 ? 22.335 -1.195 -32.058 1.00 87.94 118 ARG A C 1
ATOM 913 O O . ARG A 1 118 ? 21.966 -0.848 -30.936 1.00 87.94 118 ARG A O 1
ATOM 920 N N . ASP A 1 119 ? 23.417 -0.677 -32.631 1.00 82.94 119 ASP A N 1
ATOM 921 C CA . ASP A 1 119 ? 24.326 0.252 -31.947 1.00 82.94 119 ASP A CA 1
ATOM 922 C C . ASP A 1 119 ? 23.739 1.673 -31.834 1.00 82.94 119 ASP A C 1
ATOM 924 O O . ASP A 1 119 ? 23.792 2.318 -30.777 1.00 82.94 119 ASP A O 1
ATOM 928 N N . THR A 1 120 ? 23.142 2.168 -32.921 1.00 78.56 120 THR A N 1
ATOM 929 C CA . THR A 1 120 ? 22.452 3.465 -32.966 1.00 78.56 120 THR A CA 1
ATOM 930 C C . THR A 1 120 ? 21.159 3.368 -33.772 1.00 78.56 120 THR A C 1
ATOM 932 O O . THR A 1 120 ? 21.016 2.500 -34.633 1.00 78.56 120 THR A O 1
ATOM 935 N N . ALA A 1 121 ? 20.209 4.275 -33.513 1.00 75.00 121 ALA A N 1
ATOM 936 C CA . ALA A 1 121 ? 18.966 4.333 -34.283 1.00 75.00 121 ALA A CA 1
ATOM 937 C C . ALA A 1 121 ? 19.224 4.602 -35.772 1.00 75.00 121 ALA A C 1
ATOM 939 O O . ALA A 1 121 ? 18.627 3.945 -36.619 1.00 75.00 121 ALA A O 1
ATOM 940 N N . ALA A 1 122 ? 20.150 5.515 -36.079 1.00 76.38 122 ALA A N 1
ATOM 941 C CA . ALA A 1 122 ? 20.494 5.877 -37.451 1.00 76.38 122 ALA A CA 1
ATOM 942 C C . ALA A 1 122 ? 21.156 4.724 -38.220 1.00 76.38 122 ALA A C 1
ATOM 944 O O . ALA A 1 122 ? 20.868 4.526 -39.395 1.00 76.38 122 ALA A O 1
ATOM 945 N N . ALA A 1 123 ? 22.021 3.942 -37.563 1.00 79.81 123 ALA A N 1
ATOM 946 C CA . ALA A 1 123 ? 22.727 2.858 -38.236 1.00 79.81 123 ALA A CA 1
ATOM 947 C C . ALA A 1 123 ? 21.819 1.670 -38.574 1.00 79.81 123 ALA A C 1
ATOM 949 O O . ALA A 1 123 ? 22.146 0.938 -39.499 1.00 79.81 123 ALA A O 1
ATOM 950 N N . LYS A 1 124 ? 20.738 1.439 -37.808 1.00 87.12 124 LYS A N 1
ATOM 951 C CA . LYS A 1 124 ? 19.868 0.239 -37.867 1.00 87.12 124 LYS A CA 1
ATOM 952 C C . LYS A 1 124 ? 20.593 -1.114 -37.674 1.00 87.12 124 LYS A C 1
ATOM 954 O O . LYS A 1 124 ? 19.947 -2.153 -37.629 1.00 87.12 124 LYS A O 1
ATOM 959 N N . LEU A 1 125 ? 21.915 -1.109 -37.512 1.00 90.56 125 LEU A N 1
ATOM 960 C CA . LEU A 1 125 ? 22.787 -2.281 -37.453 1.00 90.56 125 LEU A CA 1
ATOM 961 C C . LEU A 1 125 ? 23.445 -2.421 -36.075 1.00 90.56 125 LEU A C 1
ATOM 963 O O . LEU A 1 125 ? 23.654 -1.424 -35.374 1.00 90.56 125 LEU A O 1
ATOM 967 N N . CYS A 1 126 ? 23.816 -3.647 -35.694 1.00 90.81 126 CYS A N 1
ATOM 968 C CA . CYS A 1 126 ? 24.694 -3.884 -34.546 1.00 90.81 126 CYS A CA 1
ATOM 969 C C . CYS A 1 126 ? 26.102 -3.319 -34.807 1.00 90.81 126 CYS A C 1
ATOM 971 O O . CYS A 1 126 ? 26.463 -3.033 -35.950 1.00 90.81 126 CYS A O 1
ATOM 973 N N . ALA A 1 127 ? 26.920 -3.167 -33.761 1.00 89.19 127 ALA A N 1
ATOM 974 C CA . ALA A 1 127 ? 28.264 -2.595 -33.898 1.00 89.19 127 ALA A CA 1
ATOM 975 C C . ALA A 1 127 ? 29.140 -3.369 -34.905 1.00 89.19 127 ALA A C 1
ATOM 977 O O . ALA A 1 127 ? 29.865 -2.756 -35.686 1.00 89.19 127 ALA A O 1
ATOM 978 N N . THR A 1 128 ? 29.029 -4.702 -34.935 1.00 90.88 128 THR A N 1
ATOM 979 C CA . THR A 1 128 ? 29.786 -5.563 -35.857 1.00 90.88 128 THR A CA 1
ATOM 980 C C . THR A 1 128 ? 29.346 -5.380 -37.308 1.00 90.88 128 THR A C 1
ATOM 982 O O . THR A 1 128 ? 30.188 -5.133 -38.165 1.00 90.88 128 THR A O 1
ATOM 985 N N . HIS A 1 129 ? 28.042 -5.427 -37.596 1.00 92.50 129 HIS A N 1
ATOM 986 C CA . HIS A 1 129 ? 27.527 -5.217 -38.957 1.00 92.50 129 HIS A CA 1
ATOM 987 C C . HIS A 1 129 ? 27.742 -3.784 -39.439 1.00 92.50 129 HIS A C 1
ATOM 989 O O . HIS A 1 129 ? 28.040 -3.562 -40.607 1.00 92.50 129 HIS A O 1
ATOM 995 N N . ARG A 1 130 ? 27.665 -2.802 -38.535 1.00 90.44 130 ARG A N 1
ATOM 996 C CA . ARG A 1 130 ? 28.024 -1.416 -38.844 1.00 90.44 130 ARG A CA 1
ATOM 997 C C . ARG A 1 130 ? 29.486 -1.309 -39.274 1.00 90.44 130 ARG A C 1
ATOM 999 O O . ARG A 1 130 ? 29.764 -0.641 -40.266 1.00 90.44 130 ARG A O 1
ATOM 1006 N N . LEU A 1 131 ? 30.394 -1.972 -38.554 1.00 90.25 131 LEU A N 1
ATOM 1007 C CA . LEU A 1 131 ? 31.812 -2.002 -38.903 1.00 90.25 131 LEU A CA 1
ATOM 1008 C C . LEU A 1 131 ? 32.033 -2.697 -40.252 1.00 90.25 131 LEU A C 1
ATOM 1010 O O . LEU A 1 131 ? 32.687 -2.125 -41.119 1.00 90.25 131 LEU A O 1
ATOM 1014 N N . GLN A 1 132 ? 31.414 -3.867 -40.456 1.00 91.38 132 GLN A N 1
ATOM 1015 C CA . GLN A 1 132 ? 31.465 -4.618 -41.715 1.00 91.38 132 GLN A CA 1
ATOM 1016 C C . GLN A 1 132 ? 31.012 -3.755 -42.897 1.00 91.38 132 GLN A C 1
ATOM 1018 O O . GLN A 1 132 ? 31.707 -3.695 -43.907 1.00 91.38 132 GLN A O 1
ATOM 1023 N N . ARG A 1 133 ? 29.900 -3.027 -42.752 1.00 90.38 133 ARG A N 1
ATOM 1024 C CA . ARG A 1 133 ? 29.418 -2.097 -43.776 1.00 90.38 133 ARG A CA 1
ATOM 1025 C C . ARG A 1 133 ? 30.396 -0.949 -44.018 1.00 90.38 133 ARG A C 1
ATOM 1027 O O . ARG A 1 133 ? 30.629 -0.581 -45.157 1.00 90.38 133 ARG A O 1
ATOM 1034 N N . SER A 1 134 ? 30.971 -0.372 -42.965 1.00 87.12 134 SER A N 1
ATOM 1035 C CA . SER A 1 134 ? 31.885 0.767 -43.124 1.00 87.12 134 SER A CA 1
ATOM 1036 C C . SER A 1 134 ? 33.266 0.398 -43.670 1.00 87.12 134 SER A C 1
ATOM 1038 O O . SER A 1 134 ? 33.898 1.245 -44.286 1.00 87.12 134 SER A O 1
ATOM 1040 N N . GLN A 1 135 ? 33.746 -0.824 -43.420 1.00 87.00 135 GLN A N 1
ATOM 1041 C CA . GLN A 1 135 ? 35.123 -1.228 -43.724 1.00 87.00 135 GLN A CA 1
ATOM 1042 C C . GLN A 1 135 ? 35.213 -2.255 -44.854 1.00 87.00 135 GLN A C 1
ATOM 1044 O O . GLN A 1 135 ? 36.018 -2.087 -45.760 1.00 87.00 135 GLN A O 1
ATOM 1049 N N . ALA A 1 136 ? 34.412 -3.322 -44.804 1.00 82.00 136 ALA A N 1
ATOM 1050 C CA . ALA A 1 136 ? 34.522 -4.445 -45.737 1.00 82.00 136 ALA A CA 1
ATOM 1051 C C . ALA A 1 136 ? 33.619 -4.297 -46.970 1.00 82.00 136 ALA A C 1
ATOM 1053 O O . ALA A 1 136 ? 33.926 -4.847 -48.022 1.00 82.00 136 ALA A O 1
ATOM 1054 N N . LEU A 1 137 ? 32.507 -3.573 -46.833 1.00 84.06 137 LEU A N 1
ATOM 1055 C CA . LEU A 1 137 ? 31.532 -3.311 -47.893 1.00 84.06 137 LEU A CA 1
ATOM 1056 C C . LEU A 1 137 ? 31.271 -1.801 -48.000 1.00 84.06 137 LEU A C 1
ATOM 1058 O O . LEU A 1 137 ? 30.131 -1.344 -47.966 1.00 84.06 137 LEU A O 1
ATOM 1062 N N . ALA A 1 138 ? 32.346 -1.010 -48.039 1.00 79.94 138 ALA A N 1
ATOM 1063 C CA . ALA A 1 138 ? 32.246 0.443 -48.091 1.00 79.94 138 ALA A CA 1
ATOM 1064 C C . ALA A 1 138 ? 31.537 0.906 -49.380 1.00 79.94 138 ALA A C 1
ATOM 1066 O O . ALA A 1 138 ? 31.756 0.351 -50.452 1.00 79.94 138 ALA A O 1
ATOM 1067 N N . GLY A 1 139 ? 30.696 1.938 -49.269 1.00 79.50 139 GLY A N 1
ATOM 1068 C CA . GLY A 1 139 ? 30.012 2.562 -50.410 1.00 79.50 139 GLY A CA 1
ATOM 1069 C C . GLY A 1 139 ? 28.604 2.042 -50.711 1.00 79.50 139 GLY A C 1
ATOM 1070 O O . GLY A 1 139 ? 27.870 2.729 -51.415 1.00 79.50 139 GLY A O 1
ATOM 1071 N N . ILE A 1 140 ? 28.179 0.911 -50.133 1.00 87.44 140 ILE A N 1
ATOM 1072 C CA . ILE A 1 140 ? 26.841 0.359 -50.404 1.00 87.44 140 ILE A CA 1
ATOM 1073 C C . ILE A 1 140 ? 25.748 0.907 -49.470 1.00 87.44 140 ILE A C 1
ATOM 1075 O O . ILE A 1 140 ? 25.961 1.239 -48.286 1.00 87.44 140 ILE A O 1
ATOM 1079 N N . GLY A 1 141 ? 24.533 0.991 -50.016 1.00 87.75 141 GLY A N 1
ATOM 1080 C CA . GLY A 1 141 ? 23.322 1.378 -49.290 1.00 87.75 141 GLY A CA 1
ATOM 1081 C C . GLY A 1 141 ? 22.964 0.394 -48.168 1.00 87.75 141 GLY A C 1
ATOM 1082 O O . GLY A 1 141 ? 23.520 -0.696 -48.074 1.00 87.75 141 GLY A O 1
ATOM 1083 N N . ILE A 1 142 ? 22.040 0.771 -47.273 1.00 87.56 142 ILE A N 1
ATOM 1084 C CA . ILE A 1 142 ? 21.600 -0.148 -46.206 1.00 87.56 142 ILE A CA 1
ATOM 1085 C C . ILE A 1 142 ? 20.851 -1.353 -46.786 1.00 87.56 142 ILE A C 1
ATOM 1087 O O . ILE A 1 142 ? 21.124 -2.467 -46.366 1.00 87.56 142 ILE A O 1
ATOM 1091 N N . GLU A 1 143 ? 19.977 -1.147 -47.772 1.00 90.50 143 GLU A N 1
ATOM 1092 C CA . GLU A 1 143 ? 19.207 -2.231 -48.402 1.00 90.50 143 GLU A CA 1
ATOM 1093 C C . GLU A 1 143 ? 20.122 -3.208 -49.150 1.00 90.50 143 GLU A C 1
ATOM 1095 O O . GLU A 1 143 ? 20.030 -4.418 -48.973 1.00 90.50 143 GLU A O 1
ATOM 1100 N N . GLU A 1 144 ? 21.087 -2.678 -49.905 1.00 91.06 144 GLU A N 1
ATOM 1101 C CA . GLU A 1 144 ? 22.091 -3.480 -50.608 1.00 91.06 144 GLU A CA 1
ATOM 1102 C C . GLU A 1 144 ? 22.983 -4.263 -49.635 1.00 91.06 144 GLU A C 1
ATOM 1104 O O . GLU A 1 144 ? 23.277 -5.431 -49.868 1.00 91.06 144 GLU A O 1
ATOM 1109 N N . PHE A 1 145 ? 23.351 -3.664 -48.496 1.00 92.62 145 PHE A N 1
ATOM 1110 C CA . PHE A 1 145 ? 24.062 -4.373 -47.432 1.00 92.62 145 PHE A CA 1
ATOM 1111 C C . PHE A 1 145 ? 23.229 -5.519 -46.847 1.00 92.62 145 PHE A C 1
ATOM 1113 O O . PHE A 1 145 ? 23.760 -6.603 -46.633 1.00 92.62 145 PHE A O 1
ATOM 1120 N N . LEU A 1 146 ? 21.936 -5.304 -46.588 1.00 93.00 146 LEU A N 1
ATOM 1121 C CA . LEU A 1 146 ? 21.058 -6.336 -46.025 1.00 93.00 146 LEU A CA 1
ATOM 1122 C C . LEU A 1 146 ? 20.831 -7.508 -46.990 1.00 93.00 146 LEU A C 1
ATOM 1124 O O . LEU A 1 146 ? 20.685 -8.637 -46.533 1.00 93.00 146 LEU A O 1
ATOM 1128 N N . ALA A 1 147 ? 20.840 -7.251 -48.300 1.00 91.75 147 ALA A N 1
ATOM 1129 C CA . ALA A 1 147 ? 20.729 -8.277 -49.337 1.00 91.75 147 ALA A CA 1
ATOM 1130 C C . ALA A 1 147 ? 22.067 -8.971 -49.669 1.00 91.75 147 ALA A C 1
ATOM 1132 O O . ALA A 1 147 ? 22.096 -9.935 -50.435 1.00 91.75 147 ALA A O 1
ATOM 1133 N N . HIS A 1 148 ? 23.189 -8.487 -49.130 1.00 90.62 148 HIS A N 1
ATOM 1134 C CA . HIS A 1 148 ? 24.510 -8.945 -49.536 1.00 90.62 148 HIS A CA 1
ATOM 1135 C C . HIS A 1 148 ? 24.819 -10.361 -48.989 1.00 90.62 148 HIS A C 1
ATOM 1137 O O . HIS A 1 148 ? 24.796 -10.557 -47.775 1.00 90.62 148 HIS A O 1
ATOM 1143 N N . PRO A 1 149 ? 25.254 -11.338 -49.816 1.00 89.62 149 PRO A N 1
ATOM 1144 C CA . PRO A 1 149 ? 25.444 -12.738 -49.392 1.00 89.62 149 PRO A CA 1
ATOM 1145 C C . PRO A 1 149 ? 26.429 -12.960 -48.231 1.00 89.62 149 PRO A C 1
ATOM 1147 O O . PRO A 1 149 ? 26.319 -13.921 -47.479 1.00 89.62 149 PRO A O 1
ATOM 1150 N N . LYS A 1 150 ? 27.419 -12.069 -48.072 1.00 89.12 150 LYS A N 1
ATOM 1151 C CA . LYS A 1 150 ? 28.393 -12.101 -46.956 1.00 89.12 150 LYS A CA 1
ATOM 1152 C C . LYS A 1 150 ? 27.847 -11.550 -45.627 1.00 89.12 150 LYS A C 1
ATOM 1154 O O . LYS A 1 150 ? 28.583 -11.510 -44.638 1.00 89.12 150 LYS A O 1
ATOM 1159 N N . VAL A 1 151 ? 26.614 -11.053 -45.599 1.00 91.75 151 VAL A N 1
ATOM 1160 C CA . VAL A 1 151 ? 25.984 -10.484 -44.406 1.00 91.75 151 VAL A CA 1
ATOM 1161 C C . VAL A 1 151 ? 25.097 -11.550 -43.783 1.00 91.75 151 VAL A C 1
ATOM 1163 O O . VAL A 1 151 ? 23.999 -11.826 -44.247 1.00 91.75 151 VAL A O 1
ATOM 1166 N N . VAL A 1 152 ? 25.611 -12.164 -42.719 1.00 93.44 152 VAL A N 1
ATOM 1167 C CA . VAL A 1 152 ? 24.938 -13.245 -41.992 1.00 93.44 152 VAL A CA 1
ATOM 1168 C C . VAL A 1 152 ? 24.520 -12.797 -40.596 1.00 93.44 152 VAL A C 1
ATOM 1170 O O . VAL A 1 152 ? 25.138 -11.903 -40.001 1.00 93.44 152 VAL A O 1
ATOM 1173 N N . GLY A 1 153 ? 23.469 -13.428 -40.072 1.00 93.31 153 GLY A N 1
ATOM 1174 C CA . GLY A 1 153 ? 23.026 -13.266 -38.692 1.00 93.31 153 GLY A CA 1
ATOM 1175 C C . GLY A 1 153 ? 24.127 -13.637 -37.698 1.00 93.31 153 GLY A C 1
ATOM 1176 O O . GLY A 1 153 ? 24.918 -14.549 -37.929 1.00 93.31 153 GLY A O 1
ATOM 1177 N N . LEU A 1 154 ? 24.207 -12.894 -36.594 1.00 93.62 154 LEU A N 1
ATOM 1178 C CA . LEU A 1 154 ? 25.159 -13.151 -35.517 1.00 93.62 154 LEU A CA 1
ATOM 1179 C C . LEU A 1 154 ? 24.403 -13.506 -34.239 1.00 93.62 154 LEU A C 1
ATOM 1181 O O . LEU A 1 154 ? 23.455 -12.805 -33.880 1.00 93.62 154 LEU A O 1
ATOM 1185 N N . ALA A 1 155 ? 24.896 -14.521 -33.527 1.00 93.50 155 ALA A N 1
ATOM 1186 C CA . ALA A 1 155 ? 24.378 -14.905 -32.220 1.00 93.50 155 ALA A CA 1
ATOM 1187 C C . ALA A 1 155 ? 24.506 -13.768 -31.192 1.00 93.50 155 ALA A C 1
ATOM 1189 O O . ALA A 1 155 ? 25.429 -12.928 -31.254 1.00 93.50 155 ALA A O 1
ATOM 1190 N N . GLY A 1 156 ? 23.578 -13.769 -30.239 1.00 90.69 156 GLY A N 1
ATOM 1191 C CA . GLY A 1 156 ? 23.516 -12.837 -29.127 1.00 90.69 156 GLY A CA 1
ATOM 1192 C C . GLY A 1 156 ? 24.754 -12.926 -28.238 1.00 90.69 156 GLY A C 1
ATOM 1193 O O . GLY A 1 156 ? 25.451 -13.935 -28.173 1.00 90.69 156 GLY A O 1
ATOM 1194 N N . LEU A 1 157 ? 25.055 -11.831 -27.543 1.00 91.69 157 LEU A N 1
ATOM 1195 C CA . LEU A 1 157 ? 26.185 -11.766 -26.606 1.00 91.69 157 LEU A CA 1
ATOM 1196 C C . LEU A 1 157 ? 25.767 -12.090 -25.159 1.00 91.69 157 LEU A C 1
ATOM 1198 O O . LEU A 1 157 ? 26.600 -12.038 -24.253 1.00 91.69 157 LEU A O 1
ATOM 1202 N N . GLY A 1 158 ? 24.488 -12.412 -24.950 1.00 92.00 158 GLY A N 1
ATOM 1203 C CA . GLY A 1 158 ? 23.875 -12.654 -23.647 1.00 92.00 158 GLY A CA 1
ATOM 1204 C C . GLY A 1 158 ? 23.502 -11.375 -22.879 1.00 92.00 158 GLY A C 1
ATOM 1205 O O . GLY A 1 158 ? 23.806 -10.261 -23.324 1.00 92.00 158 GLY A O 1
ATOM 1206 N N . PRO A 1 159 ? 22.883 -11.528 -21.694 1.00 92.88 159 PRO A N 1
ATOM 1207 C CA . PRO A 1 159 ? 22.297 -10.428 -20.933 1.00 92.88 159 PRO A CA 1
ATOM 1208 C C . PRO A 1 159 ? 23.343 -9.577 -20.202 1.00 92.88 159 PRO A C 1
ATOM 1210 O O . PRO A 1 159 ? 24.412 -10.051 -19.797 1.00 92.88 159 PRO A O 1
ATOM 1213 N N . CYS A 1 160 ? 23.022 -8.303 -19.981 1.00 94.12 160 CYS A N 1
ATOM 1214 C CA . CYS A 1 160 ? 23.774 -7.407 -19.103 1.00 94.12 160 CYS A CA 1
ATOM 1215 C C . CYS A 1 160 ? 23.876 -7.990 -17.683 1.00 94.12 160 CYS A C 1
ATOM 1217 O O . CYS A 1 160 ? 22.886 -8.461 -17.135 1.00 94.12 160 CYS A O 1
ATOM 1219 N N . LEU A 1 161 ? 25.059 -7.908 -17.061 1.00 95.25 161 LEU A N 1
ATOM 1220 C CA . LEU A 1 161 ? 25.282 -8.447 -15.710 1.00 95.25 161 LEU A CA 1
ATOM 1221 C C . LEU A 1 161 ? 24.722 -7.600 -14.556 1.00 95.25 161 LEU A C 1
ATOM 1223 O O . LEU A 1 161 ? 24.800 -8.029 -13.407 1.00 95.25 161 LEU A O 1
ATOM 1227 N N . VAL A 1 162 ? 24.189 -6.403 -14.815 1.00 95.81 162 VAL A N 1
ATOM 1228 C CA . VAL A 1 162 ? 23.498 -5.635 -13.767 1.00 95.81 162 VAL A CA 1
ATOM 1229 C C . VAL A 1 162 ? 22.166 -6.313 -13.464 1.00 95.81 162 VAL A C 1
ATOM 1231 O O . VAL A 1 162 ? 21.338 -6.459 -14.361 1.00 95.81 162 VAL A O 1
ATOM 1234 N N . ALA A 1 163 ? 21.937 -6.674 -12.200 1.00 94.88 163 ALA A N 1
ATOM 1235 C CA . ALA A 1 163 ? 20.809 -7.497 -11.767 1.00 94.88 163 ALA A CA 1
ATOM 1236 C C . ALA A 1 163 ? 19.446 -6.889 -12.132 1.00 94.88 163 ALA A C 1
ATOM 1238 O O . ALA A 1 163 ? 18.525 -7.608 -12.503 1.00 94.88 163 ALA A O 1
ATOM 1239 N N . ALA A 1 164 ? 19.326 -5.560 -12.082 1.00 94.94 164 ALA A N 1
ATOM 1240 C CA . ALA A 1 164 ? 18.105 -4.841 -12.441 1.00 94.94 164 ALA A CA 1
ATOM 1241 C C . ALA A 1 164 ? 17.858 -4.740 -13.961 1.00 94.94 164 ALA A C 1
ATOM 1243 O O . ALA A 1 164 ? 16.786 -4.309 -14.396 1.00 94.94 164 ALA A O 1
ATOM 1244 N N . CYS A 1 165 ? 18.854 -5.064 -14.788 1.00 93.44 165 CYS A N 1
ATOM 1245 C CA . CYS A 1 165 ? 18.812 -4.871 -16.232 1.00 93.44 165 CYS A CA 1
ATOM 1246 C C . CYS A 1 165 ? 18.184 -6.073 -16.945 1.00 93.44 165 CYS A C 1
ATOM 1248 O O . CYS A 1 165 ? 18.417 -7.220 -16.576 1.00 93.44 165 CYS A O 1
ATOM 1250 N N . TYR A 1 166 ? 17.413 -5.790 -17.992 1.00 90.62 166 TYR A N 1
ATOM 1251 C CA . TYR A 1 166 ? 16.826 -6.780 -18.905 1.00 90.62 166 TYR A CA 1
ATOM 1252 C C . TYR A 1 166 ? 17.365 -6.637 -20.337 1.00 90.62 166 TYR A C 1
ATOM 1254 O O . TYR A 1 166 ? 16.828 -7.229 -21.262 1.00 90.62 166 TYR A O 1
ATOM 1262 N N . LEU A 1 167 ? 18.385 -5.796 -20.534 1.00 90.75 167 LEU A N 1
ATOM 1263 C CA . LEU A 1 167 ? 18.999 -5.552 -21.837 1.00 90.75 167 LEU A CA 1
ATOM 1264 C C . LEU A 1 167 ? 20.211 -6.459 -22.041 1.00 90.75 167 LEU A C 1
ATOM 1266 O O . LEU A 1 167 ? 20.886 -6.828 -21.080 1.00 90.75 167 LEU A O 1
ATOM 1270 N N . ASP A 1 168 ? 20.556 -6.702 -23.294 1.00 91.12 168 ASP A N 1
ATOM 1271 C CA . ASP A 1 168 ? 21.703 -7.491 -23.711 1.00 91.12 168 ASP A CA 1
ATOM 1272 C C . ASP A 1 168 ? 23.011 -6.707 -23.738 1.00 91.12 168 ASP A C 1
ATOM 1274 O O . ASP A 1 168 ? 23.084 -5.468 -23.773 1.00 91.12 168 ASP A O 1
ATOM 1278 N N . ARG A 1 169 ? 24.102 -7.463 -23.748 1.00 91.19 169 ARG A N 1
ATOM 1279 C CA . ARG A 1 169 ? 25.447 -6.942 -23.960 1.00 91.19 169 ARG A CA 1
ATOM 1280 C C . ARG A 1 169 ? 25.594 -6.461 -25.394 1.00 91.19 169 ARG A C 1
ATOM 1282 O O . ARG A 1 169 ? 25.116 -7.071 -26.345 1.00 91.19 169 ARG A O 1
ATOM 1289 N N . VAL A 1 170 ? 26.321 -5.362 -25.551 1.00 85.88 170 VAL A N 1
ATOM 1290 C CA . VAL A 1 170 ? 26.608 -4.778 -26.874 1.00 85.88 170 VAL A CA 1
ATOM 1291 C C . VAL A 1 170 ? 27.999 -5.139 -27.396 1.00 85.88 170 VAL A C 1
ATOM 1293 O O . VAL A 1 170 ? 28.324 -4.847 -28.544 1.00 85.88 170 VAL A O 1
ATOM 1296 N N . SER A 1 171 ? 28.844 -5.742 -26.557 1.00 83.75 171 SER A N 1
ATOM 1297 C CA . SER A 1 171 ? 30.225 -6.096 -26.883 1.00 83.75 171 SER A CA 1
ATOM 1298 C C . SER A 1 171 ? 30.646 -7.352 -26.128 1.00 83.75 171 SER A C 1
ATOM 1300 O O . SER A 1 171 ? 30.293 -7.507 -24.966 1.00 83.75 171 SER A O 1
ATOM 1302 N N . GLY A 1 172 ? 31.452 -8.211 -26.757 1.00 82.31 172 GLY A N 1
ATOM 1303 C CA . GLY A 1 172 ? 32.091 -9.335 -26.061 1.00 82.31 172 GLY A CA 1
ATOM 1304 C C . GLY A 1 172 ? 33.148 -8.890 -25.042 1.00 82.31 172 GLY A C 1
ATOM 1305 O O . GLY A 1 172 ? 33.455 -9.630 -24.117 1.00 82.31 172 GLY A O 1
ATOM 1306 N N . LYS A 1 173 ? 33.677 -7.662 -25.171 1.00 84.69 173 LYS A N 1
ATOM 1307 C CA . LYS A 1 173 ? 34.697 -7.112 -24.264 1.00 84.69 173 LYS A CA 1
ATOM 1308 C C . LYS A 1 173 ? 34.117 -6.635 -22.931 1.00 84.69 173 LYS A C 1
ATOM 1310 O O . LYS A 1 173 ? 34.815 -6.643 -21.924 1.00 84.69 173 LYS A O 1
ATOM 1315 N N . TYR A 1 174 ? 32.868 -6.170 -22.930 1.00 85.00 174 TYR A N 1
ATOM 1316 C CA . TYR A 1 174 ? 32.234 -5.575 -21.755 1.00 85.00 174 TYR A CA 1
ATOM 1317 C C . TYR A 1 174 ? 30.979 -6.364 -21.385 1.00 85.00 174 TYR A C 1
ATOM 1319 O O . TYR A 1 174 ? 30.095 -6.506 -22.228 1.00 85.00 174 TYR A O 1
ATOM 1327 N N . PRO A 1 175 ? 30.825 -6.809 -20.128 1.00 91.81 175 PRO A N 1
ATOM 1328 C CA . PRO A 1 175 ? 29.711 -7.670 -19.736 1.00 91.81 175 PRO A CA 1
ATOM 1329 C C . PRO A 1 175 ? 28.380 -6.913 -19.534 1.00 91.81 175 PRO A C 1
ATOM 1331 O O . PRO A 1 175 ? 27.476 -7.384 -18.844 1.00 91.81 175 PRO A O 1
ATOM 1334 N N . TYR A 1 176 ? 28.239 -5.728 -20.135 1.00 93.19 176 TYR A N 1
ATOM 1335 C CA . TYR A 1 176 ? 27.153 -4.787 -19.875 1.00 93.19 176 TYR A CA 1
ATOM 1336 C C . TYR A 1 176 ? 26.497 -4.273 -21.155 1.00 93.19 176 TYR A C 1
ATOM 1338 O O . TYR A 1 176 ? 27.102 -4.242 -22.232 1.00 93.19 176 TYR A O 1
ATOM 1346 N N . CYS A 1 177 ? 25.259 -3.800 -21.023 1.00 91.31 177 CYS A N 1
ATOM 1347 C CA . CYS A 1 177 ? 24.629 -2.995 -22.060 1.00 91.31 177 CYS A CA 1
ATOM 1348 C C . CYS A 1 177 ? 25.329 -1.627 -22.169 1.00 91.31 177 CYS A C 1
ATOM 1350 O O . CYS A 1 177 ? 25.967 -1.154 -21.226 1.00 91.31 177 CYS A O 1
ATOM 1352 N N . LYS A 1 178 ? 25.158 -0.940 -23.304 1.00 87.38 178 LYS A N 1
ATOM 1353 C CA . LYS A 1 178 ? 25.814 0.352 -23.594 1.00 87.38 178 LYS A CA 1
ATOM 1354 C C . LYS A 1 178 ? 25.630 1.398 -22.486 1.00 87.38 178 LYS A C 1
ATOM 1356 O O . LYS A 1 178 ? 26.569 2.111 -22.143 1.00 87.38 178 LYS A O 1
ATOM 1361 N N . ALA A 1 179 ? 24.427 1.481 -21.915 1.00 89.06 179 ALA A N 1
ATOM 1362 C CA . ALA A 1 179 ? 24.112 2.438 -20.859 1.00 89.06 179 ALA A CA 1
ATOM 1363 C C . ALA A 1 179 ? 24.834 2.110 -19.542 1.00 89.06 179 ALA A C 1
ATOM 1365 O O . ALA A 1 179 ? 25.406 3.007 -18.924 1.00 89.06 179 ALA A O 1
ATOM 1366 N N . HIS A 1 180 ? 24.864 0.839 -19.135 1.00 93.06 180 HIS A N 1
ATOM 1367 C CA . HIS A 1 180 ? 25.590 0.412 -17.937 1.00 93.06 180 HIS A CA 1
ATOM 1368 C C . HIS A 1 180 ? 27.106 0.476 -18.123 1.00 93.06 180 HIS A C 1
ATOM 1370 O O . HIS A 1 180 ? 27.789 0.883 -17.194 1.00 93.06 180 HIS A O 1
ATOM 1376 N N . THR A 1 181 ? 27.638 0.220 -19.325 1.00 91.75 181 THR A N 1
ATOM 1377 C CA . THR A 1 181 ? 29.055 0.488 -19.630 1.00 91.75 181 THR A CA 1
ATOM 1378 C C . THR A 1 181 ? 29.408 1.959 -19.409 1.00 91.75 181 THR A C 1
ATOM 1380 O O . THR A 1 181 ? 30.456 2.255 -18.840 1.00 91.75 181 THR A O 1
ATOM 1383 N N . GLN A 1 182 ? 28.543 2.887 -19.832 1.00 89.31 182 GLN A N 1
ATOM 1384 C CA . GLN A 1 182 ? 28.787 4.315 -19.632 1.00 89.31 182 GLN A CA 1
ATOM 1385 C C . GLN A 1 182 ? 28.720 4.708 -18.152 1.00 89.31 182 GLN A C 1
ATOM 1387 O O . GLN A 1 182 ? 29.581 5.449 -17.693 1.00 89.31 182 GLN A O 1
ATOM 1392 N N . ARG A 1 183 ? 27.732 4.202 -17.400 1.00 91.88 183 ARG A N 1
ATOM 1393 C CA . ARG A 1 183 ? 27.624 4.477 -15.957 1.00 91.88 183 ARG A CA 1
ATOM 1394 C C . ARG A 1 183 ? 28.810 3.918 -15.181 1.00 91.88 183 ARG A C 1
ATOM 1396 O O . ARG A 1 183 ? 29.358 4.633 -14.351 1.00 91.88 183 ARG A O 1
ATOM 1403 N N . LEU A 1 184 ? 29.237 2.694 -15.503 1.00 91.94 184 LEU A N 1
ATOM 1404 C CA . LEU A 1 184 ? 30.391 2.050 -14.879 1.00 91.94 184 LEU A CA 1
ATOM 1405 C C . LEU A 1 184 ? 31.649 2.912 -14.998 1.00 91.94 184 LEU A C 1
ATOM 1407 O O . LEU A 1 184 ? 32.375 3.053 -14.025 1.00 91.94 184 LEU A O 1
ATOM 1411 N N . ARG A 1 185 ? 31.896 3.516 -16.169 1.00 90.50 185 ARG A N 1
ATOM 1412 C CA . ARG A 1 185 ? 33.053 4.406 -16.367 1.00 90.50 185 ARG A CA 1
ATOM 1413 C C . ARG A 1 185 ? 33.062 5.562 -15.370 1.00 90.50 185 ARG A C 1
ATOM 1415 O O . ARG A 1 185 ? 34.106 5.848 -14.814 1.00 90.50 185 ARG A O 1
ATOM 1422 N N . THR A 1 186 ? 31.904 6.170 -15.120 1.00 89.44 186 THR A N 1
ATOM 1423 C CA . THR A 1 186 ? 31.778 7.298 -14.190 1.00 89.44 186 THR A CA 1
ATOM 1424 C C . THR A 1 186 ? 31.958 6.884 -12.729 1.00 89.44 186 THR A C 1
ATOM 1426 O O . THR A 1 186 ? 32.588 7.607 -11.970 1.00 89.44 186 THR A O 1
ATOM 1429 N N . VAL A 1 187 ? 31.408 5.741 -12.308 1.00 90.88 187 VAL A N 1
ATOM 1430 C CA . VAL A 1 187 ? 31.470 5.325 -10.891 1.00 90.88 187 VAL A CA 1
ATOM 1431 C C . VAL A 1 187 ? 32.769 4.611 -10.525 1.00 90.88 187 VAL A C 1
ATOM 1433 O O . VAL A 1 187 ? 33.163 4.625 -9.367 1.00 90.88 187 VAL A O 1
ATOM 1436 N N . ARG A 1 188 ? 33.465 4.012 -11.498 1.00 91.00 188 ARG A N 1
ATOM 1437 C CA . ARG A 1 188 ? 34.713 3.269 -11.263 1.00 91.00 188 ARG A CA 1
ATOM 1438 C C . ARG A 1 188 ? 35.860 4.156 -10.774 1.00 91.00 188 ARG A C 1
ATOM 1440 O O . ARG A 1 188 ? 36.797 3.653 -10.169 1.00 91.00 188 ARG A O 1
ATOM 1447 N N . GLU A 1 189 ? 35.788 5.454 -11.042 1.00 89.56 189 GLU A N 1
ATOM 1448 C CA . GLU A 1 189 ? 36.767 6.444 -10.582 1.00 89.56 189 GLU A CA 1
ATOM 1449 C C . GLU A 1 189 ? 36.599 6.793 -9.089 1.00 89.56 189 GLU A C 1
ATOM 1451 O O . GLU A 1 189 ? 37.434 7.490 -8.523 1.00 89.56 189 GLU A O 1
ATOM 1456 N N . GLN A 1 190 ? 35.541 6.304 -8.431 1.00 89.25 190 GLN A N 1
ATOM 1457 C CA . GLN A 1 190 ? 35.284 6.549 -7.013 1.00 89.25 190 GLN A CA 1
ATOM 1458 C C . GLN A 1 190 ? 36.118 5.623 -6.117 1.00 89.25 190 GLN A C 1
ATOM 1460 O O . GLN A 1 190 ? 36.229 4.418 -6.355 1.00 89.25 190 GLN A O 1
ATOM 1465 N N . THR A 1 191 ? 36.668 6.178 -5.037 1.00 87.31 191 THR A N 1
ATOM 1466 C CA . THR A 1 191 ? 37.415 5.419 -4.027 1.00 87.31 191 THR A CA 1
ATOM 1467 C C . THR A 1 191 ? 36.521 4.365 -3.367 1.00 87.31 191 THR A C 1
ATOM 1469 O O . THR A 1 191 ? 35.424 4.680 -2.914 1.00 87.31 191 THR A O 1
ATOM 1472 N N . GLY A 1 192 ? 36.996 3.117 -3.285 1.00 88.56 192 GLY A N 1
ATOM 1473 C CA . GLY A 1 192 ? 36.253 2.015 -2.657 1.00 88.56 192 GLY A CA 1
ATOM 1474 C C . GLY A 1 192 ? 35.183 1.363 -3.543 1.00 88.56 192 GLY A C 1
ATOM 1475 O O . GLY A 1 192 ? 34.306 0.678 -3.025 1.00 88.56 192 GLY A O 1
ATOM 1476 N N . PHE A 1 193 ? 35.234 1.567 -4.864 1.00 93.38 193 PHE A N 1
ATOM 1477 C CA . PHE A 1 193 ? 34.294 0.955 -5.805 1.00 93.38 193 PHE A CA 1
ATOM 1478 C C . PHE A 1 193 ? 34.354 -0.587 -5.794 1.00 93.38 193 PHE A C 1
ATOM 1480 O O . PHE A 1 193 ? 35.375 -1.184 -6.137 1.00 93.38 193 PHE A O 1
ATOM 1487 N N . ASP A 1 194 ? 33.221 -1.221 -5.482 1.00 94.00 194 ASP A N 1
ATOM 1488 C CA . ASP A 1 194 ? 32.990 -2.663 -5.621 1.00 94.00 194 ASP A CA 1
ATOM 1489 C C . ASP A 1 194 ? 32.032 -2.929 -6.795 1.00 94.00 194 ASP A C 1
ATOM 1491 O O . ASP A 1 194 ? 30.835 -2.632 -6.739 1.00 94.00 194 ASP A O 1
ATOM 1495 N N . GLU A 1 195 ? 32.558 -3.529 -7.866 1.00 94.00 195 GLU A N 1
ATOM 1496 C CA . GLU A 1 195 ? 31.778 -3.881 -9.056 1.00 94.00 195 GLU A CA 1
ATOM 1497 C C . GLU A 1 195 ? 30.694 -4.930 -8.762 1.00 94.00 195 GLU A C 1
ATOM 1499 O O . GLU A 1 195 ? 29.626 -4.907 -9.376 1.00 94.00 195 GLU A O 1
ATOM 1504 N N . GLY A 1 196 ? 30.937 -5.847 -7.823 1.00 94.25 196 GLY A N 1
ATOM 1505 C CA . GLY A 1 196 ? 29.975 -6.860 -7.404 1.00 94.25 196 GLY A CA 1
ATOM 1506 C C . GLY A 1 196 ? 28.776 -6.240 -6.693 1.00 94.25 196 GLY A C 1
ATOM 1507 O O . GLY A 1 196 ? 27.634 -6.551 -7.040 1.00 94.25 196 GLY A O 1
ATOM 1508 N N . LEU A 1 197 ? 29.022 -5.331 -5.746 1.00 92.81 197 LEU A N 1
ATOM 1509 C CA . LEU A 1 197 ? 27.962 -4.548 -5.107 1.00 92.81 197 LEU A CA 1
ATOM 1510 C C . LEU A 1 197 ? 27.224 -3.684 -6.130 1.00 92.81 197 LEU A C 1
ATOM 1512 O O . LEU A 1 197 ? 25.995 -3.716 -6.179 1.00 92.81 197 LEU A O 1
ATOM 1516 N N . TRP A 1 198 ? 27.961 -2.993 -6.999 1.00 95.19 198 TRP A N 1
ATOM 1517 C CA . TRP A 1 198 ? 27.385 -2.164 -8.052 1.00 95.19 198 TRP A CA 1
ATOM 1518 C C . TRP A 1 198 ? 26.457 -2.958 -8.982 1.00 95.19 198 TRP A C 1
ATOM 1520 O O . TRP A 1 198 ? 25.348 -2.517 -9.264 1.00 95.19 198 TRP A O 1
ATOM 1530 N N . ARG A 1 199 ? 26.834 -4.176 -9.400 1.00 95.56 199 ARG A N 1
ATOM 1531 C CA . ARG A 1 199 ? 25.961 -5.051 -10.212 1.00 95.56 199 ARG A CA 1
ATOM 1532 C C . ARG A 1 199 ? 24.634 -5.373 -9.526 1.00 95.56 199 ARG A C 1
ATOM 1534 O O . ARG A 1 199 ? 23.629 -5.517 -10.222 1.00 95.56 199 ARG A O 1
ATOM 1541 N N . ARG A 1 200 ? 24.626 -5.517 -8.197 1.00 94.50 200 ARG A N 1
ATOM 1542 C CA . ARG A 1 200 ? 23.421 -5.845 -7.417 1.00 94.50 200 ARG A CA 1
ATOM 1543 C C . ARG A 1 200 ? 22.519 -4.632 -7.202 1.00 94.50 200 ARG A C 1
ATOM 1545 O O . ARG A 1 200 ? 21.302 -4.779 -7.250 1.00 94.50 200 ARG A O 1
ATOM 1552 N N . THR A 1 201 ? 23.099 -3.454 -6.984 1.00 93.50 201 THR A N 1
ATOM 1553 C CA . THR A 1 201 ? 22.365 -2.256 -6.542 1.00 93.50 201 THR A CA 1
ATOM 1554 C C . THR A 1 201 ? 22.078 -1.253 -7.656 1.00 93.50 201 THR A C 1
ATOM 1556 O O . THR A 1 201 ? 21.140 -0.464 -7.537 1.00 93.50 201 THR A O 1
ATOM 1559 N N . GLU A 1 202 ? 22.837 -1.278 -8.756 1.00 95.00 202 GLU A N 1
ATOM 1560 C CA . GLU A 1 202 ? 22.671 -0.328 -9.852 1.00 95.00 202 GLU A CA 1
ATOM 1561 C C . GLU A 1 202 ? 21.279 -0.447 -10.484 1.00 95.00 202 GLU A C 1
ATOM 1563 O O . GLU A 1 202 ? 20.787 -1.523 -10.841 1.00 95.00 202 GLU A O 1
ATOM 1568 N N . ARG A 1 203 ? 20.648 0.713 -10.665 1.00 93.25 203 ARG A N 1
ATOM 1569 C CA . ARG A 1 203 ? 19.306 0.836 -11.233 1.00 93.25 203 ARG A CA 1
ATOM 1570 C C . ARG A 1 203 ? 19.222 0.341 -12.675 1.00 93.25 203 ARG A C 1
ATOM 1572 O O . ARG A 1 203 ? 20.165 0.447 -13.473 1.00 93.25 203 ARG A O 1
ATOM 1579 N N . ALA A 1 204 ? 18.027 -0.096 -13.046 1.00 91.25 204 ALA A N 1
ATOM 1580 C CA . ALA A 1 204 ? 17.720 -0.551 -14.393 1.00 91.25 204 ALA A CA 1
ATOM 1581 C C . ALA A 1 204 ? 17.854 0.558 -15.458 1.00 91.25 204 ALA A C 1
ATOM 1583 O O . ALA A 1 204 ? 17.973 1.760 -15.181 1.00 91.25 204 ALA A O 1
ATOM 1584 N N . VAL A 1 205 ? 17.820 0.136 -16.720 1.00 88.19 205 VAL A N 1
ATOM 1585 C CA . VAL A 1 205 ? 17.676 1.019 -17.881 1.00 88.19 205 VAL A CA 1
ATOM 1586 C C . VAL A 1 205 ? 16.287 0.770 -18.449 1.00 88.19 205 VAL A C 1
ATOM 1588 O O . VAL A 1 205 ? 16.106 -0.163 -19.219 1.00 88.19 205 VAL A O 1
ATOM 1591 N N . CYS A 1 206 ? 15.318 1.589 -18.048 1.00 79.75 206 CYS A N 1
ATOM 1592 C CA . CYS A 1 206 ? 13.923 1.443 -18.466 1.00 79.75 206 CYS A CA 1
ATOM 1593 C C . CYS A 1 206 ? 13.522 2.514 -19.486 1.00 79.75 206 CYS A C 1
ATOM 1595 O O . CYS A 1 206 ? 14.015 3.648 -19.431 1.00 79.75 206 CYS A O 1
ATOM 1597 N N . SER A 1 207 ? 12.584 2.186 -20.379 1.00 78.44 207 SER A N 1
ATOM 1598 C CA . SER A 1 207 ? 11.806 3.206 -21.092 1.00 78.44 207 SER A CA 1
ATOM 1599 C C . SER A 1 207 ? 10.837 3.923 -20.143 1.00 78.44 207 SER A C 1
ATOM 1601 O O . SER A 1 207 ? 10.687 3.549 -18.982 1.00 78.44 207 SER A O 1
ATOM 1603 N N . THR A 1 208 ? 10.144 4.959 -20.623 1.00 81.06 208 THR A N 1
ATOM 1604 C CA . THR A 1 208 ? 9.183 5.729 -19.810 1.00 81.06 208 THR A CA 1
ATOM 1605 C C . THR A 1 208 ? 7.976 4.938 -19.331 1.00 81.06 208 THR A C 1
ATOM 1607 O O . THR A 1 208 ? 7.404 5.333 -18.318 1.00 81.06 208 THR A O 1
ATOM 1610 N N . ARG A 1 209 ? 7.613 3.838 -19.998 1.00 86.44 209 ARG A N 1
ATOM 1611 C CA . ARG A 1 209 ? 6.489 2.975 -19.604 1.00 86.44 209 ARG A CA 1
ATOM 1612 C C . ARG A 1 209 ? 6.912 1.736 -18.832 1.00 86.44 209 ARG A C 1
ATOM 1614 O O . ARG A 1 209 ? 6.056 0.943 -18.483 1.00 86.44 209 ARG A O 1
ATOM 1621 N N . GLU A 1 210 ? 8.200 1.554 -18.576 1.00 90.12 210 GLU A N 1
ATOM 1622 C CA . GLU A 1 210 ? 8.689 0.330 -17.946 1.00 90.12 210 GLU A CA 1
ATOM 1623 C C . GLU A 1 210 ? 9.189 0.597 -16.529 1.00 90.12 210 GLU A C 1
ATOM 1625 O O . GLU A 1 210 ? 9.833 1.620 -16.260 1.00 90.12 210 GLU A O 1
ATOM 1630 N N . VAL A 1 211 ? 8.934 -0.337 -15.621 1.00 93.69 211 VAL A N 1
ATOM 1631 C CA . VAL A 1 211 ? 9.515 -0.365 -14.274 1.00 93.69 211 VAL A CA 1
ATOM 1632 C C . VAL A 1 211 ? 10.091 -1.756 -14.048 1.00 93.69 211 VAL A C 1
ATOM 1634 O O . VAL A 1 211 ? 9.372 -2.745 -14.112 1.00 93.69 211 VAL A O 1
ATOM 1637 N N . SER A 1 212 ? 11.401 -1.841 -13.814 1.00 94.88 212 SER A N 1
ATOM 1638 C CA . SER A 1 212 ? 12.067 -3.126 -13.595 1.00 94.88 212 SER A CA 1
ATOM 1639 C C . SER A 1 212 ? 12.038 -3.494 -12.117 1.00 94.88 212 SER A C 1
ATOM 1641 O O . SER A 1 212 ? 12.557 -2.748 -11.280 1.00 94.88 212 SER A O 1
ATOM 1643 N N . LEU A 1 213 ? 11.488 -4.670 -11.820 1.00 96.50 213 LEU A N 1
ATOM 1644 C CA . LEU A 1 213 ? 11.575 -5.321 -10.513 1.00 96.50 213 LEU A CA 1
ATOM 1645 C C . LEU A 1 213 ? 12.701 -6.366 -10.469 1.00 96.50 213 LEU A C 1
ATOM 1647 O O . LEU A 1 213 ? 12.900 -7.024 -9.450 1.00 96.50 213 LEU A O 1
ATOM 1651 N N . ARG A 1 214 ? 13.483 -6.514 -11.549 1.00 95.31 214 ARG A N 1
ATOM 1652 C CA . ARG A 1 214 ? 14.649 -7.407 -11.565 1.00 95.31 214 ARG A CA 1
ATOM 1653 C C . ARG A 1 214 ? 15.651 -7.032 -10.473 1.00 95.31 214 ARG A C 1
ATOM 1655 O O . ARG A 1 214 ? 15.757 -5.868 -10.072 1.00 95.31 214 ARG A O 1
ATOM 1662 N N . GLY A 1 215 ? 16.392 -8.025 -9.996 1.00 93.25 215 GLY A N 1
ATOM 1663 C CA . GLY A 1 215 ? 17.350 -7.872 -8.901 1.00 93.25 215 GLY A CA 1
ATOM 1664 C C . GLY A 1 215 ? 16.719 -7.711 -7.514 1.00 93.25 215 GLY A C 1
ATOM 1665 O O . GLY A 1 215 ? 17.466 -7.589 -6.550 1.00 93.25 215 GLY A O 1
ATOM 1666 N N . LEU A 1 216 ? 15.385 -7.713 -7.401 1.00 95.75 216 LEU A N 1
ATOM 1667 C CA . LEU A 1 216 ? 14.685 -7.852 -6.123 1.00 95.75 216 LEU A CA 1
ATOM 1668 C C . LEU A 1 216 ? 14.388 -9.338 -5.834 1.00 95.75 216 LEU A C 1
ATOM 1670 O O . LEU A 1 216 ? 14.154 -10.093 -6.788 1.00 95.75 216 LEU A O 1
ATOM 1674 N N . PRO A 1 217 ? 14.359 -9.757 -4.555 1.00 94.88 217 PRO A N 1
ATOM 1675 C CA . PRO A 1 217 ? 13.950 -11.108 -4.165 1.00 94.88 217 PRO A CA 1
ATOM 1676 C C . PRO A 1 217 ? 12.500 -11.430 -4.545 1.00 94.88 217 PRO A C 1
ATOM 1678 O O . PRO A 1 217 ? 11.649 -10.543 -4.578 1.00 94.88 217 PRO A O 1
ATOM 1681 N N . ASP A 1 218 ? 12.202 -12.707 -4.792 1.00 94.31 218 ASP A N 1
ATOM 1682 C CA . ASP A 1 218 ? 10.881 -13.174 -5.245 1.00 94.31 218 ASP A CA 1
ATOM 1683 C C . ASP A 1 218 ? 9.740 -12.766 -4.305 1.00 94.31 218 ASP A C 1
ATOM 1685 O O . ASP A 1 218 ? 8.693 -12.327 -4.782 1.00 94.31 218 ASP A O 1
ATOM 1689 N N . GLY A 1 219 ? 9.967 -12.853 -2.988 1.00 93.81 219 GLY A N 1
ATOM 1690 C CA . GLY A 1 219 ? 9.033 -12.398 -1.951 1.00 93.81 219 GLY A CA 1
ATOM 1691 C C . GLY A 1 219 ? 8.656 -10.930 -2.116 1.00 93.81 219 GLY A C 1
ATOM 1692 O O . GLY A 1 219 ? 7.480 -10.601 -2.254 1.00 93.81 219 GLY A O 1
ATOM 1693 N N . LEU A 1 220 ? 9.663 -10.060 -2.208 1.00 95.44 220 LEU A N 1
ATOM 1694 C CA . LEU A 1 220 ? 9.469 -8.625 -2.400 1.00 95.44 220 LEU A CA 1
ATOM 1695 C C . LEU A 1 220 ? 8.794 -8.290 -3.737 1.00 95.44 220 LEU A C 1
ATOM 1697 O O . LEU A 1 220 ? 8.003 -7.352 -3.805 1.00 95.44 220 LEU A O 1
ATOM 1701 N N . VAL A 1 221 ? 9.080 -9.042 -4.806 1.00 96.75 221 VAL A N 1
ATOM 1702 C CA . VAL A 1 221 ? 8.401 -8.865 -6.101 1.00 96.75 221 VAL A CA 1
ATOM 1703 C C . VAL A 1 221 ? 6.911 -9.186 -5.976 1.00 96.75 221 VAL A C 1
ATOM 1705 O O . VAL A 1 221 ? 6.086 -8.393 -6.426 1.00 96.75 221 VAL A O 1
ATOM 1708 N N . ALA A 1 222 ? 6.556 -10.307 -5.343 1.00 95.88 222 ALA A N 1
ATOM 1709 C CA . ALA A 1 222 ? 5.159 -10.679 -5.126 1.00 95.88 222 ALA A CA 1
ATOM 1710 C C . ALA A 1 222 ? 4.426 -9.648 -4.250 1.00 95.88 222 ALA A C 1
ATOM 1712 O O . ALA A 1 222 ? 3.341 -9.192 -4.608 1.00 95.88 222 ALA A O 1
ATOM 1713 N N . GLU A 1 223 ? 5.052 -9.213 -3.154 1.00 96.00 223 GLU A N 1
ATOM 1714 C CA . GLU A 1 223 ? 4.530 -8.170 -2.264 1.00 96.00 223 GLU A CA 1
ATOM 1715 C C . GLU A 1 223 ? 4.310 -6.839 -2.982 1.00 96.00 223 GLU A C 1
ATOM 1717 O O . GLU A 1 223 ? 3.269 -6.200 -2.819 1.00 96.00 223 GLU A O 1
ATOM 1722 N N . ALA A 1 224 ? 5.274 -6.434 -3.811 1.00 95.81 224 ALA A N 1
ATOM 1723 C CA . ALA A 1 224 ? 5.181 -5.230 -4.617 1.00 95.81 224 ALA A CA 1
ATOM 1724 C C . ALA A 1 224 ? 3.992 -5.292 -5.581 1.00 95.81 224 ALA A C 1
ATOM 1726 O O . ALA A 1 224 ? 3.218 -4.341 -5.636 1.00 95.81 224 ALA A O 1
ATOM 1727 N N . LEU A 1 225 ? 3.823 -6.394 -6.316 1.00 96.44 225 LEU A N 1
ATOM 1728 C CA . LEU A 1 225 ? 2.705 -6.562 -7.249 1.00 96.44 225 LEU A CA 1
ATOM 1729 C C . LEU A 1 225 ? 1.358 -6.545 -6.523 1.00 96.44 225 LEU A C 1
ATOM 1731 O O . LEU A 1 225 ? 0.449 -5.839 -6.955 1.00 96.44 225 LEU A O 1
ATOM 1735 N N . TYR A 1 226 ? 1.250 -7.240 -5.391 1.00 95.50 226 TYR A N 1
ATOM 1736 C CA . TYR A 1 226 ? 0.018 -7.281 -4.606 1.00 95.50 226 TYR A CA 1
ATOM 1737 C C . TYR A 1 226 ? -0.345 -5.893 -4.063 1.00 95.50 226 TYR A C 1
ATOM 1739 O O . TYR A 1 226 ? -1.484 -5.438 -4.178 1.00 95.50 226 TYR A O 1
ATOM 1747 N N . ALA A 1 227 ? 0.647 -5.162 -3.550 1.00 94.19 227 ALA A N 1
ATOM 1748 C CA . ALA A 1 227 ? 0.460 -3.791 -3.102 1.00 94.19 227 ALA A CA 1
ATOM 1749 C C . ALA A 1 227 ? 0.019 -2.854 -4.237 1.00 94.19 227 ALA A C 1
ATOM 1751 O O . ALA A 1 227 ? -0.814 -1.976 -4.009 1.00 94.19 227 ALA A O 1
ATOM 1752 N N . LEU A 1 228 ? 0.554 -3.027 -5.451 1.00 94.12 228 LEU A N 1
ATOM 1753 C CA . LEU A 1 228 ? 0.141 -2.255 -6.625 1.00 94.12 228 LEU A CA 1
ATOM 1754 C C . LEU A 1 228 ? -1.299 -2.577 -7.041 1.00 94.12 228 LEU A C 1
ATOM 1756 O O . LEU A 1 228 ? -2.046 -1.631 -7.292 1.00 94.12 228 LEU A O 1
ATOM 1760 N N . SER A 1 229 ? -1.689 -3.857 -7.052 1.00 92.19 229 SER A N 1
ATOM 1761 C CA . SER A 1 229 ? -3.068 -4.294 -7.325 1.00 92.19 229 SER A CA 1
ATOM 1762 C C . SER A 1 229 ? -4.039 -3.634 -6.350 1.00 92.19 229 SER A C 1
ATOM 1764 O O . SER A 1 229 ? -4.906 -2.866 -6.760 1.00 92.19 229 SER A O 1
ATOM 1766 N N . SER A 1 230 ? -3.783 -3.781 -5.045 1.00 90.31 230 SER A N 1
ATOM 1767 C CA . SER A 1 230 ? -4.601 -3.163 -3.998 1.00 90.31 230 SER A CA 1
ATOM 1768 C C . SER A 1 230 ? -4.701 -1.641 -4.166 1.00 90.31 230 SER A C 1
ATOM 1770 O O . SER A 1 230 ? -5.750 -1.038 -3.940 1.00 90.31 230 SER A O 1
ATOM 1772 N N . ARG A 1 231 ? -3.625 -0.980 -4.607 1.00 89.88 231 ARG A N 1
ATOM 1773 C CA . ARG A 1 231 ? -3.629 0.466 -4.861 1.00 89.88 231 ARG A CA 1
ATOM 1774 C C . ARG A 1 231 ? -4.581 0.855 -5.997 1.00 89.88 231 ARG A C 1
ATOM 1776 O O . ARG A 1 231 ? -5.274 1.865 -5.865 1.00 89.88 231 ARG A O 1
ATOM 1783 N N . ILE A 1 232 ? -4.592 0.085 -7.087 1.00 88.00 232 ILE A N 1
ATOM 1784 C CA . ILE A 1 232 ? -5.492 0.304 -8.228 1.00 88.00 232 ILE A CA 1
ATOM 1785 C C . ILE A 1 232 ? -6.943 0.099 -7.801 1.00 88.00 232 ILE A C 1
ATOM 1787 O O . ILE A 1 232 ? -7.769 0.957 -8.113 1.00 88.00 232 ILE A O 1
ATOM 1791 N N . ASP A 1 233 ? -7.232 -0.949 -7.029 1.00 85.31 233 ASP A N 1
ATOM 1792 C CA . ASP A 1 233 ? -8.586 -1.239 -6.530 1.00 85.31 233 ASP A CA 1
ATOM 1793 C C . ASP A 1 233 ? -9.132 -0.101 -5.659 1.00 85.31 233 ASP A C 1
ATOM 1795 O O . ASP A 1 233 ? -10.317 0.223 -5.679 1.00 85.31 233 ASP A O 1
ATOM 1799 N N . ASN A 1 234 ? -8.240 0.585 -4.940 1.00 82.31 234 ASN A N 1
ATOM 1800 C CA . ASN A 1 234 ? -8.561 1.776 -4.155 1.00 82.31 234 ASN A CA 1
ATOM 1801 C C . ASN A 1 234 ? -8.585 3.082 -4.985 1.00 82.31 234 ASN A C 1
ATOM 1803 O O . ASN A 1 234 ? -8.655 4.176 -4.422 1.00 82.31 234 ASN A O 1
ATOM 1807 N N . GLY A 1 235 ? -8.513 2.998 -6.317 1.00 83.88 235 GLY A N 1
ATOM 1808 C CA . GLY A 1 235 ? -8.632 4.130 -7.239 1.00 83.88 235 GLY A CA 1
ATOM 1809 C C . GLY A 1 235 ? -7.388 5.016 -7.344 1.00 83.88 235 GLY A C 1
ATOM 1810 O O . GLY A 1 235 ? -7.452 6.115 -7.905 1.00 83.88 235 GLY A O 1
ATOM 1811 N N . PHE A 1 236 ? -6.240 4.584 -6.818 1.00 86.06 236 PHE A N 1
ATOM 1812 C CA . PHE A 1 236 ? -5.009 5.363 -6.911 1.00 86.06 236 PHE A CA 1
ATOM 1813 C C . PHE A 1 236 ? -4.266 5.083 -8.216 1.00 86.06 236 PHE A C 1
ATOM 1815 O O . PHE A 1 236 ? -3.997 3.940 -8.583 1.00 86.06 236 PHE A O 1
ATOM 1822 N N . LYS A 1 237 ? -3.815 6.154 -8.875 1.00 83.50 237 LYS A N 1
ATOM 1823 C CA . LYS A 1 237 ? -2.960 6.038 -10.058 1.00 83.50 237 LYS A CA 1
ATOM 1824 C C . LYS A 1 237 ? -1.585 5.470 -9.706 1.00 83.50 237 LYS A C 1
ATOM 1826 O O . LYS A 1 237 ? -0.975 5.844 -8.697 1.00 83.50 237 LYS A O 1
ATOM 1831 N N . LEU A 1 238 ? -1.073 4.629 -10.599 1.00 85.81 238 LEU A N 1
ATOM 1832 C CA . LEU A 1 238 ? 0.308 4.160 -10.591 1.00 85.81 238 LEU A CA 1
ATOM 1833 C C . LEU A 1 238 ? 1.148 5.036 -11.522 1.00 85.81 238 LEU A C 1
ATOM 1835 O O . LEU A 1 238 ? 0.790 5.246 -12.679 1.00 85.81 238 LEU A O 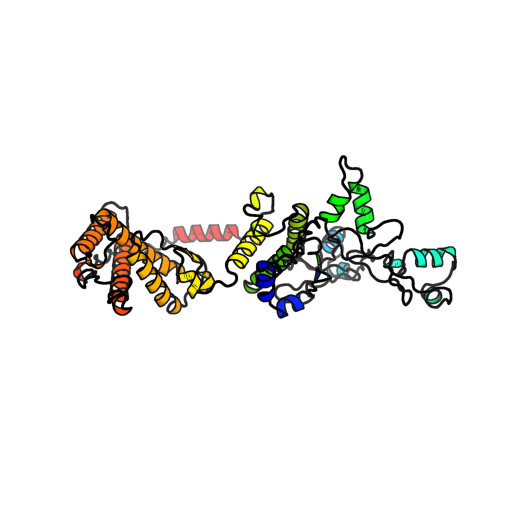1
ATOM 1839 N N . ARG A 1 239 ? 2.268 5.554 -11.014 1.00 83.06 239 ARG A N 1
ATOM 1840 C CA . ARG A 1 239 ? 3.157 6.463 -11.750 1.00 83.06 239 ARG A CA 1
ATOM 1841 C C . ARG A 1 239 ? 4.570 5.881 -11.821 1.00 83.06 239 ARG A C 1
ATOM 1843 O O . ARG A 1 239 ? 5.197 5.743 -10.765 1.00 83.06 239 ARG A O 1
ATOM 1850 N N . PRO A 1 240 ? 5.110 5.552 -13.010 1.00 87.94 240 PRO A N 1
ATOM 1851 C CA . PRO A 1 240 ? 6.455 4.985 -13.126 1.00 87.94 240 PRO A CA 1
ATOM 1852 C C . PRO A 1 240 ? 7.548 5.854 -12.500 1.00 87.94 240 PRO A C 1
ATOM 1854 O O . PRO A 1 240 ? 8.522 5.333 -11.965 1.00 87.94 240 PRO A O 1
ATOM 1857 N N . GLU A 1 241 ? 7.401 7.177 -12.544 1.00 84.00 241 GLU A N 1
ATOM 1858 C CA . GLU A 1 241 ? 8.322 8.134 -11.929 1.00 84.00 241 GLU A CA 1
ATOM 1859 C C . GLU A 1 241 ? 8.392 8.027 -10.401 1.00 84.00 241 GLU A C 1
ATOM 1861 O O . GLU A 1 241 ? 9.419 8.379 -9.831 1.00 84.00 241 GLU A O 1
ATOM 1866 N N . CYS A 1 242 ? 7.350 7.504 -9.752 1.00 85.88 242 CYS A N 1
ATOM 1867 C CA . CYS A 1 242 ? 7.309 7.275 -8.307 1.00 85.88 242 CYS A CA 1
ATOM 1868 C C . CYS A 1 242 ? 7.762 5.849 -7.968 1.00 85.88 242 CYS A C 1
ATOM 1870 O O . CYS A 1 242 ? 8.462 5.631 -6.978 1.00 85.88 242 CYS A O 1
ATOM 1872 N N . LEU A 1 243 ? 7.417 4.884 -8.826 1.00 92.00 243 LEU A N 1
ATOM 1873 C CA . LEU A 1 243 ? 7.755 3.475 -8.638 1.00 92.00 243 LEU A CA 1
ATOM 1874 C C . LEU A 1 243 ? 9.235 3.173 -8.891 1.00 92.00 243 LEU A C 1
ATOM 1876 O O . LEU A 1 243 ? 9.843 2.456 -8.100 1.00 92.00 243 LEU A O 1
ATOM 1880 N N . ARG A 1 244 ? 9.853 3.727 -9.947 1.00 92.50 244 ARG A N 1
ATOM 1881 C CA . ARG A 1 244 ? 11.277 3.457 -10.233 1.00 92.50 244 ARG A CA 1
ATOM 1882 C C . ARG A 1 244 ? 12.177 3.848 -9.059 1.00 92.50 244 ARG A C 1
ATOM 1884 O O . ARG A 1 244 ? 12.911 2.978 -8.603 1.00 92.50 244 ARG A O 1
ATOM 1891 N N . PRO A 1 245 ? 12.105 5.078 -8.505 1.00 92.62 245 PRO A N 1
ATOM 1892 C CA . PRO A 1 245 ? 12.956 5.445 -7.378 1.00 92.62 245 PRO A CA 1
ATOM 1893 C C . PRO A 1 245 ? 12.682 4.612 -6.125 1.00 92.62 245 PRO A C 1
ATOM 1895 O O . PRO A 1 245 ? 13.602 4.398 -5.344 1.00 92.62 245 PRO A O 1
ATOM 1898 N N . LEU A 1 246 ? 11.438 4.158 -5.913 1.00 94.94 246 LEU A N 1
ATOM 1899 C CA . LEU A 1 246 ? 11.101 3.267 -4.801 1.00 94.94 246 LEU A CA 1
ATOM 1900 C C . LEU A 1 246 ? 11.834 1.926 -4.936 1.00 94.94 246 LEU A C 1
ATOM 1902 O O . LEU A 1 246 ? 12.597 1.561 -4.046 1.00 94.94 246 LEU A O 1
ATOM 1906 N N . TYR A 1 247 ? 11.649 1.218 -6.052 1.00 95.31 247 TYR A N 1
ATOM 1907 C CA . TYR A 1 247 ? 12.253 -0.103 -6.252 1.00 95.31 247 TYR A CA 1
ATOM 1908 C C . TYR A 1 247 ? 13.770 -0.045 -6.444 1.00 95.31 247 TYR A C 1
ATOM 1910 O O . TYR A 1 247 ? 14.477 -0.951 -6.010 1.00 95.31 247 TYR A O 1
ATOM 1918 N N . ASP A 1 248 ? 14.291 1.036 -7.030 1.00 94.38 248 ASP A N 1
ATOM 1919 C CA . ASP A 1 248 ? 15.731 1.297 -7.074 1.00 94.38 248 ASP A CA 1
ATOM 1920 C C . ASP A 1 248 ? 16.317 1.449 -5.669 1.00 94.38 248 ASP A C 1
ATOM 1922 O O . ASP A 1 248 ? 17.386 0.905 -5.398 1.00 94.38 248 ASP A O 1
ATOM 1926 N N . ARG A 1 249 ? 15.605 2.119 -4.755 1.00 94.19 249 ARG A N 1
ATOM 1927 C CA . ARG A 1 249 ? 16.051 2.287 -3.370 1.00 94.19 249 ARG A CA 1
ATOM 1928 C C . ARG A 1 249 ? 15.932 1.005 -2.550 1.00 94.19 249 ARG A C 1
ATOM 1930 O O . ARG A 1 249 ? 16.888 0.670 -1.861 1.00 94.19 249 ARG A O 1
ATOM 1937 N N . LEU A 1 250 ? 14.828 0.268 -2.681 1.00 95.12 250 LEU A N 1
ATOM 1938 C CA . LEU A 1 250 ? 14.665 -1.047 -2.046 1.00 95.12 250 LEU A CA 1
ATOM 1939 C C . LEU A 1 250 ? 15.794 -2.002 -2.464 1.00 95.12 250 LEU A C 1
ATOM 1941 O O . LEU A 1 250 ? 16.391 -2.665 -1.622 1.00 95.12 250 LEU A O 1
ATOM 1945 N N . ARG A 1 251 ? 16.160 -1.997 -3.754 1.00 94.81 251 ARG A N 1
ATOM 1946 C CA . ARG A 1 251 ? 17.292 -2.775 -4.278 1.00 94.81 251 ARG A CA 1
ATOM 1947 C C . ARG A 1 251 ? 18.633 -2.304 -3.731 1.00 94.81 251 ARG A C 1
ATOM 1949 O O . ARG A 1 251 ? 19.457 -3.128 -3.351 1.00 94.81 251 ARG A O 1
ATOM 1956 N N . ALA A 1 252 ? 18.861 -0.992 -3.698 1.00 92.44 252 ALA A N 1
ATOM 1957 C CA . ALA A 1 252 ? 20.099 -0.421 -3.175 1.00 92.44 252 ALA A CA 1
ATOM 1958 C C . ALA A 1 252 ? 20.303 -0.740 -1.686 1.00 92.44 252 ALA A C 1
ATOM 1960 O O . ALA A 1 252 ? 21.434 -0.960 -1.265 1.00 92.44 252 ALA A O 1
ATOM 1961 N N . GLN A 1 253 ? 19.213 -0.809 -0.918 1.00 92.81 253 GLN A N 1
ATOM 1962 C CA . GLN A 1 253 ? 19.205 -1.221 0.488 1.00 92.81 253 GLN A CA 1
ATOM 1963 C C . GLN A 1 253 ? 19.153 -2.748 0.675 1.00 92.81 253 GLN A C 1
ATOM 1965 O O . GLN A 1 253 ? 19.184 -3.211 1.807 1.00 92.81 253 GLN A O 1
ATOM 1970 N N . GLN A 1 254 ? 19.093 -3.522 -0.417 1.00 91.31 254 GLN A N 1
ATOM 1971 C CA . GLN A 1 254 ? 18.995 -4.987 -0.419 1.00 91.31 254 GLN A CA 1
ATOM 1972 C C . GLN A 1 254 ? 17.852 -5.542 0.448 1.00 91.31 254 GLN A C 1
ATOM 1974 O O . GLN A 1 254 ? 17.981 -6.616 1.028 1.00 91.31 254 GLN A O 1
ATOM 1979 N N . VAL A 1 255 ? 16.732 -4.817 0.501 1.00 93.81 255 VAL A N 1
ATOM 1980 C CA . VAL A 1 255 ? 15.528 -5.220 1.237 1.00 93.81 255 VAL A CA 1
ATOM 1981 C C . VAL A 1 255 ? 14.998 -6.537 0.677 1.00 93.81 255 VAL A C 1
ATOM 1983 O O . VAL A 1 255 ? 14.895 -6.695 -0.546 1.00 93.81 255 VAL A O 1
ATOM 1986 N N . THR A 1 256 ? 14.644 -7.474 1.558 1.00 92.62 256 THR A N 1
ATOM 1987 C CA . THR A 1 256 ? 14.087 -8.774 1.153 1.00 92.62 256 THR A CA 1
ATOM 1988 C C . THR A 1 256 ? 12.577 -8.864 1.314 1.00 92.62 256 THR A C 1
ATOM 1990 O O . THR A 1 256 ? 11.933 -9.605 0.566 1.00 92.62 256 THR A O 1
ATOM 1993 N N . ARG A 1 257 ? 12.014 -8.053 2.216 1.00 92.44 257 ARG A N 1
ATOM 1994 C CA . ARG A 1 257 ? 10.580 -7.958 2.523 1.00 92.44 257 ARG A CA 1
ATOM 1995 C C . ARG A 1 257 ? 10.184 -6.518 2.831 1.00 92.44 257 ARG A C 1
ATOM 1997 O O . ARG A 1 257 ? 10.950 -5.792 3.456 1.00 92.44 257 ARG A O 1
ATOM 2004 N N . LEU A 1 258 ? 8.982 -6.088 2.442 1.00 92.00 258 LEU A N 1
ATOM 2005 C CA . LEU A 1 258 ? 8.525 -4.717 2.729 1.00 92.00 258 LEU A CA 1
ATOM 2006 C C . LEU A 1 258 ? 8.391 -4.424 4.231 1.00 92.00 258 LEU A C 1
ATOM 2008 O O . LEU A 1 258 ? 8.530 -3.270 4.645 1.00 92.00 258 LEU A O 1
ATOM 2012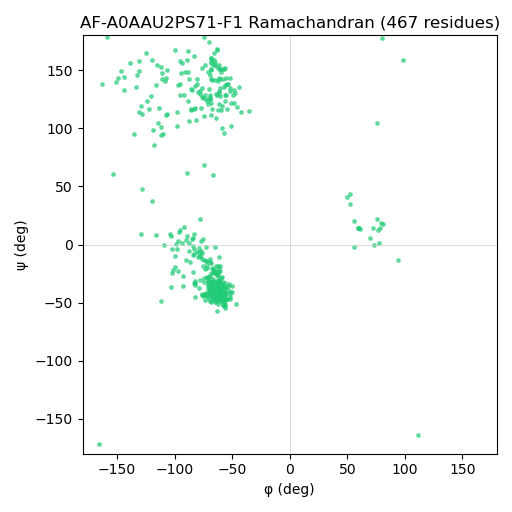 N N . GLU A 1 259 ? 8.159 -5.454 5.046 1.00 90.25 259 GLU A N 1
ATOM 2013 C CA . GLU A 1 259 ? 8.054 -5.334 6.504 1.00 90.25 259 GLU A CA 1
ATOM 2014 C C . GLU A 1 259 ? 9.377 -4.942 7.183 1.00 90.25 259 GLU A C 1
ATOM 2016 O O . GLU A 1 259 ? 9.350 -4.303 8.233 1.00 90.25 259 GLU A O 1
ATOM 2021 N N . GLU A 1 260 ? 10.530 -5.231 6.562 1.00 91.50 260 GLU A N 1
ATOM 2022 C CA . GLU A 1 260 ? 11.853 -4.812 7.059 1.00 91.50 260 GLU A CA 1
ATOM 2023 C C . GLU A 1 260 ? 11.985 -3.283 7.093 1.00 91.50 260 GLU A C 1
ATOM 2025 O O . GLU A 1 260 ? 12.756 -2.724 7.874 1.00 91.50 260 GLU A O 1
ATOM 2030 N N . VAL A 1 261 ? 11.196 -2.583 6.273 1.00 91.06 261 VAL A N 1
ATOM 2031 C CA . VAL A 1 261 ? 1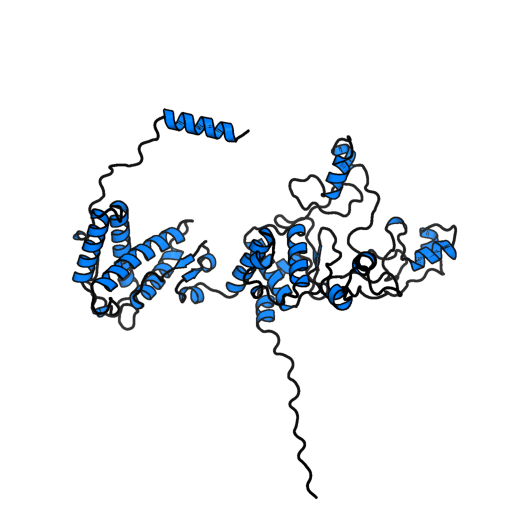1.145 -1.121 6.235 1.00 91.06 261 VAL A CA 1
ATOM 2032 C C . VAL A 1 261 ? 10.090 -0.609 7.223 1.00 91.06 261 VAL A C 1
ATOM 2034 O O . VAL A 1 261 ? 9.105 0.027 6.841 1.00 91.06 261 VAL A O 1
ATOM 2037 N N . ALA A 1 262 ? 10.293 -0.894 8.513 1.00 86.25 262 ALA A N 1
ATOM 2038 C CA . ALA A 1 262 ? 9.370 -0.506 9.583 1.00 86.25 262 ALA A CA 1
ATOM 2039 C C . ALA A 1 262 ? 9.242 1.024 9.729 1.00 86.25 262 ALA A C 1
ATOM 2041 O O . ALA A 1 262 ? 8.133 1.548 9.867 1.00 86.25 262 ALA A O 1
ATOM 2042 N N . ASP A 1 263 ? 10.366 1.746 9.630 1.00 90.75 263 ASP A N 1
ATOM 2043 C CA . ASP A 1 263 ? 10.406 3.211 9.600 1.00 90.75 263 ASP A CA 1
ATOM 2044 C C . ASP A 1 263 ? 11.004 3.728 8.276 1.00 90.75 263 ASP A C 1
ATOM 2046 O O . ASP A 1 263 ? 12.206 4.001 8.174 1.00 90.75 263 ASP A O 1
ATOM 2050 N N . PRO A 1 264 ? 10.177 3.871 7.222 1.00 91.62 264 PRO A N 1
ATOM 2051 C CA . PRO A 1 264 ? 10.648 4.369 5.934 1.00 91.62 264 PRO A CA 1
ATOM 2052 C C . PRO A 1 264 ? 11.115 5.832 6.001 1.00 91.62 264 PRO A C 1
ATOM 2054 O O . PRO A 1 264 ? 11.924 6.252 5.176 1.00 91.62 264 PRO A O 1
ATOM 2057 N N . GLU A 1 265 ? 10.641 6.628 6.960 1.00 92.31 265 GLU A N 1
ATOM 2058 C CA . GLU A 1 265 ? 11.052 8.029 7.073 1.00 92.31 265 GLU A CA 1
ATOM 2059 C C . GLU A 1 265 ? 12.485 8.121 7.605 1.00 92.31 265 GLU A C 1
ATOM 2061 O O . GLU A 1 265 ? 13.336 8.744 6.965 1.00 92.31 265 GLU A O 1
ATOM 2066 N N . ALA A 1 266 ? 12.790 7.388 8.681 1.00 91.00 266 ALA A N 1
ATOM 2067 C CA . ALA A 1 266 ? 14.154 7.266 9.198 1.00 91.00 266 ALA A CA 1
ATOM 2068 C C . ALA A 1 266 ? 15.120 6.625 8.183 1.00 91.00 266 ALA A C 1
ATOM 2070 O O . ALA A 1 266 ? 16.287 7.008 8.103 1.00 91.00 266 ALA A O 1
ATOM 2071 N N . ALA A 1 267 ? 14.636 5.709 7.336 1.00 88.81 267 ALA A N 1
ATOM 2072 C CA . ALA A 1 267 ? 15.418 5.113 6.247 1.00 88.81 267 ALA A CA 1
ATOM 2073 C C . ALA A 1 267 ? 15.626 6.053 5.030 1.00 88.81 267 ALA A C 1
ATOM 2075 O O . ALA A 1 267 ? 16.206 5.657 4.004 1.00 88.81 267 ALA A O 1
ATOM 2076 N N . GLY A 1 268 ? 15.172 7.309 5.126 1.00 90.31 268 GLY A N 1
ATOM 2077 C CA . GLY A 1 268 ? 15.406 8.383 4.161 1.00 90.31 268 GLY A CA 1
ATOM 2078 C C . GLY A 1 268 ? 14.574 8.284 2.881 1.00 90.31 268 GLY A C 1
ATOM 2079 O O . GLY A 1 268 ? 14.979 8.823 1.846 1.00 90.31 268 GLY A O 1
ATOM 2080 N N . TYR A 1 269 ? 13.452 7.561 2.912 1.00 93.19 269 TYR A N 1
ATOM 2081 C CA . TYR A 1 269 ? 12.502 7.538 1.802 1.00 93.19 269 TYR A CA 1
ATOM 2082 C C . TYR A 1 269 ? 11.760 8.878 1.704 1.00 93.19 269 TYR A C 1
ATOM 2084 O O . TYR A 1 269 ? 11.500 9.550 2.700 1.00 93.19 269 TYR A O 1
ATOM 2092 N N . SER A 1 270 ? 11.394 9.283 0.486 1.00 93.12 270 SER A N 1
ATOM 2093 C CA . SER A 1 270 ? 10.589 10.491 0.289 1.00 93.12 270 SER A CA 1
ATOM 2094 C C . SER A 1 270 ? 9.188 10.322 0.883 1.00 93.12 270 SER A C 1
ATOM 2096 O O . SER A 1 270 ? 8.687 9.205 1.008 1.00 93.12 270 SER A O 1
ATOM 2098 N N . ARG A 1 271 ? 8.494 11.430 1.174 1.00 91.88 271 ARG A N 1
ATOM 2099 C CA . ARG A 1 271 ? 7.116 11.399 1.701 1.00 91.88 271 ARG A CA 1
ATOM 2100 C C . ARG A 1 271 ? 6.177 10.512 0.875 1.00 91.88 271 ARG A C 1
ATOM 2102 O O . ARG A 1 271 ? 5.364 9.783 1.434 1.00 91.88 271 ARG A O 1
ATOM 2109 N N . GLU A 1 272 ? 6.294 10.556 -0.451 1.00 90.06 272 GLU A N 1
ATOM 2110 C CA . GLU A 1 272 ? 5.479 9.718 -1.333 1.00 90.06 272 GLU A CA 1
ATOM 2111 C C . GLU A 1 272 ? 5.850 8.231 -1.224 1.00 90.06 272 GLU A C 1
ATOM 2113 O O . GLU A 1 272 ? 4.968 7.376 -1.169 1.00 90.06 272 GLU A O 1
ATOM 2118 N N . GLN A 1 273 ? 7.143 7.911 -1.136 1.00 92.62 273 GLN A N 1
ATOM 2119 C CA . GLN A 1 273 ? 7.616 6.540 -0.936 1.00 92.62 273 GLN A CA 1
ATOM 2120 C C . GLN A 1 273 ? 7.183 5.980 0.421 1.00 92.62 273 GLN A C 1
ATOM 2122 O O . GLN A 1 273 ? 6.692 4.857 0.478 1.00 92.62 273 GLN A O 1
ATOM 2127 N N . VAL A 1 274 ? 7.276 6.780 1.487 1.00 93.38 274 VAL A N 1
ATOM 2128 C CA . VAL A 1 274 ? 6.767 6.445 2.826 1.00 93.38 274 VAL A CA 1
ATOM 2129 C C . VAL A 1 274 ? 5.284 6.077 2.763 1.00 93.38 274 VAL A C 1
ATOM 2131 O O . VAL A 1 274 ? 4.879 5.047 3.298 1.00 93.38 274 VAL A O 1
ATOM 2134 N N . MET A 1 275 ? 4.469 6.882 2.072 1.00 91.50 275 MET A N 1
ATOM 2135 C CA . MET A 1 275 ? 3.043 6.592 1.892 1.00 91.50 275 MET A CA 1
ATOM 2136 C C . MET A 1 275 ? 2.809 5.288 1.119 1.00 91.50 275 MET A C 1
ATOM 2138 O O . MET A 1 275 ? 1.932 4.516 1.501 1.00 91.50 275 MET A O 1
ATOM 2142 N N . MET A 1 276 ? 3.582 5.024 0.059 1.00 92.62 276 MET A N 1
ATOM 2143 C CA . MET A 1 276 ? 3.471 3.783 -0.718 1.00 92.62 276 MET A CA 1
ATOM 2144 C C . MET A 1 276 ? 3.851 2.547 0.107 1.00 92.62 276 MET A C 1
ATOM 2146 O O . MET A 1 276 ? 3.109 1.573 0.083 1.00 92.62 276 MET A O 1
ATOM 2150 N N . ILE A 1 277 ? 4.946 2.599 0.871 1.00 94.50 277 ILE A N 1
ATOM 2151 C CA . ILE A 1 277 ? 5.404 1.485 1.719 1.00 94.50 277 ILE A CA 1
ATOM 2152 C C . ILE A 1 277 ? 4.389 1.200 2.829 1.00 94.50 277 ILE A C 1
ATOM 2154 O O . ILE A 1 277 ? 3.985 0.056 3.015 1.00 94.50 277 ILE A O 1
ATOM 2158 N N . ARG A 1 278 ? 3.906 2.236 3.531 1.00 92.88 278 ARG A N 1
ATOM 2159 C CA . ARG A 1 278 ? 2.889 2.067 4.584 1.00 92.88 278 ARG A CA 1
ATOM 2160 C C . ARG A 1 278 ? 1.587 1.486 4.030 1.00 92.88 278 ARG A C 1
ATOM 2162 O O . ARG A 1 278 ? 1.014 0.594 4.645 1.00 92.88 278 ARG A O 1
ATOM 2169 N N . ALA A 1 279 ? 1.138 1.962 2.867 1.00 90.81 279 ALA A N 1
ATOM 2170 C CA . ALA A 1 279 ? -0.046 1.417 2.205 1.00 90.81 279 ALA A CA 1
ATOM 2171 C C . ALA A 1 279 ? 0.155 -0.045 1.773 1.00 90.81 279 ALA A C 1
ATOM 2173 O O . ALA A 1 279 ? -0.757 -0.851 1.931 1.00 90.81 279 ALA A O 1
ATOM 2174 N N . ALA A 1 280 ? 1.344 -0.394 1.278 1.00 93.31 280 ALA A N 1
ATOM 2175 C CA . ALA A 1 280 ? 1.691 -1.758 0.896 1.00 93.31 280 ALA A CA 1
ATOM 2176 C C . ALA A 1 280 ? 1.696 -2.713 2.100 1.00 93.31 280 ALA A C 1
ATOM 2178 O O . ALA A 1 280 ? 1.025 -3.740 2.061 1.00 93.31 280 ALA A O 1
ATOM 2179 N N . ASN A 1 281 ? 2.369 -2.341 3.193 1.00 92.44 281 ASN A N 1
ATOM 2180 C CA . ASN A 1 281 ? 2.386 -3.129 4.430 1.00 92.44 281 ASN A CA 1
ATOM 2181 C C . ASN A 1 281 ? 0.977 -3.302 5.009 1.00 92.44 281 ASN A C 1
ATOM 2183 O O . ASN A 1 281 ? 0.622 -4.389 5.454 1.00 92.44 281 ASN A O 1
ATOM 2187 N N . LEU A 1 282 ? 0.136 -2.266 4.937 1.00 88.81 282 LEU A N 1
ATOM 2188 C CA . LEU A 1 282 ? -1.262 -2.359 5.349 1.00 88.81 282 LEU A CA 1
ATOM 2189 C C . LEU A 1 282 ? -2.070 -3.324 4.466 1.00 88.81 282 LEU A C 1
ATOM 2191 O O . LEU A 1 282 ? -2.832 -4.131 4.990 1.00 88.81 282 LEU A O 1
ATOM 2195 N N . ALA A 1 283 ? -1.899 -3.276 3.142 1.00 90.44 283 ALA A N 1
ATOM 2196 C CA . ALA A 1 283 ? -2.553 -4.216 2.231 1.00 90.44 283 ALA A CA 1
ATOM 2197 C C . ALA A 1 283 ? -2.118 -5.665 2.511 1.00 90.44 283 ALA A C 1
ATOM 2199 O O . ALA A 1 283 ? -2.958 -6.560 2.575 1.00 90.44 283 ALA A O 1
ATOM 2200 N N . LEU A 1 284 ? -0.821 -5.889 2.734 1.00 91.06 284 LEU A N 1
ATOM 2201 C CA . LEU A 1 284 ? -0.252 -7.203 3.048 1.00 91.06 284 LEU A CA 1
ATOM 2202 C C . LEU A 1 284 ? -0.684 -7.737 4.415 1.00 91.06 284 LEU A C 1
ATOM 2204 O O . LEU A 1 284 ? -0.867 -8.945 4.556 1.00 91.06 284 LEU A O 1
ATOM 2208 N N . ALA A 1 285 ? -0.859 -6.863 5.408 1.00 87.19 285 ALA A N 1
ATOM 2209 C CA . ALA A 1 285 ? -1.381 -7.232 6.722 1.00 87.19 285 ALA A CA 1
ATOM 2210 C C . ALA A 1 285 ? -2.868 -7.621 6.673 1.00 87.19 285 ALA A C 1
ATOM 2212 O O . ALA A 1 285 ? -3.322 -8.416 7.490 1.00 87.19 285 ALA A O 1
ATOM 2213 N N . ARG A 1 286 ? -3.617 -7.070 5.711 1.00 87.44 286 ARG A N 1
ATOM 2214 C CA . ARG A 1 286 ? -5.024 -7.411 5.445 1.00 87.44 286 ARG A CA 1
ATOM 2215 C C . ARG A 1 286 ? -5.194 -8.642 4.562 1.00 87.44 286 ARG A C 1
ATOM 2217 O O . ARG A 1 286 ? -6.321 -9.106 4.396 1.00 87.44 286 ARG A O 1
ATOM 2224 N N . LEU A 1 287 ? -4.112 -9.167 3.986 1.00 87.25 287 LEU A N 1
ATOM 2225 C CA . LEU A 1 287 ? -4.173 -10.368 3.162 1.00 87.25 287 LEU A CA 1
ATOM 2226 C C . LEU A 1 287 ? -4.818 -11.509 3.966 1.00 87.25 287 LEU A C 1
ATOM 2228 O O . LEU A 1 287 ? -4.426 -11.762 5.103 1.00 87.25 287 LEU A O 1
ATOM 2232 N N . ASN A 1 288 ? -5.835 -12.156 3.391 1.00 81.88 288 ASN A N 1
ATOM 2233 C CA . ASN A 1 288 ? -6.628 -13.224 4.020 1.00 81.88 288 ASN A CA 1
ATOM 2234 C C . ASN A 1 288 ? -7.372 -12.833 5.312 1.00 81.88 288 ASN A C 1
ATOM 2236 O O . ASN A 1 288 ? -7.873 -13.697 6.034 1.00 81.88 288 ASN A O 1
ATOM 2240 N N . THR A 1 289 ? -7.485 -11.538 5.612 1.00 86.69 289 THR A N 1
ATOM 2241 C CA . THR A 1 289 ? -8.315 -11.069 6.723 1.00 86.69 289 THR A CA 1
ATOM 2242 C C . THR A 1 289 ? -9.777 -11.034 6.292 1.00 86.69 289 THR A C 1
ATOM 2244 O O . THR A 1 289 ? -10.116 -10.498 5.240 1.00 86.69 289 THR A O 1
ATOM 2247 N N . THR A 1 290 ? -10.649 -11.603 7.119 1.00 87.31 290 THR A N 1
ATOM 2248 C CA . THR A 1 290 ? -12.099 -11.641 6.908 1.00 87.31 290 THR A CA 1
ATOM 2249 C C . THR A 1 290 ? -12.795 -10.939 8.072 1.00 87.31 290 THR A C 1
ATOM 2251 O O . THR A 1 290 ? -12.200 -10.821 9.149 1.00 87.31 290 THR A O 1
ATOM 2254 N N . PRO A 1 291 ? -14.045 -10.472 7.912 1.00 88.38 291 PRO A N 1
ATOM 2255 C CA . PRO A 1 291 ? -14.830 -9.943 9.028 1.00 88.38 291 PRO A CA 1
ATOM 2256 C C . PRO A 1 291 ? -14.853 -10.885 10.246 1.00 88.38 291 PRO A C 1
ATOM 2258 O O . PRO A 1 291 ? -14.811 -10.435 11.393 1.00 88.38 291 PRO A O 1
ATOM 2261 N N . GLU A 1 292 ? -14.864 -12.197 10.004 1.00 88.75 292 GLU A N 1
ATOM 2262 C CA . GLU A 1 292 ? -14.891 -13.254 11.011 1.00 88.75 292 GLU A CA 1
ATOM 2263 C C . GLU A 1 292 ? -13.571 -13.399 11.774 1.00 88.75 292 GLU A C 1
ATOM 2265 O O . GLU A 1 292 ? -13.601 -13.687 12.973 1.00 88.75 292 GLU A O 1
ATOM 2270 N N . THR A 1 293 ? -12.424 -13.194 11.118 1.00 90.50 293 THR A N 1
ATOM 2271 C CA . THR A 1 293 ? -11.115 -13.206 11.791 1.00 90.50 293 THR A CA 1
ATOM 2272 C C . THR A 1 293 ? -10.801 -11.862 12.440 1.00 90.50 293 THR A C 1
ATOM 2274 O O . THR A 1 293 ? -10.205 -11.818 13.518 1.00 90.50 293 THR A O 1
ATOM 2277 N N . GLU A 1 294 ? -11.260 -10.760 11.845 1.00 92.88 294 GLU A N 1
ATOM 2278 C CA . GLU A 1 294 ? -11.057 -9.410 12.369 1.00 92.88 294 GLU A CA 1
ATOM 2279 C C . GLU A 1 294 ? -11.835 -9.179 13.667 1.00 92.88 294 GLU A C 1
ATOM 2281 O O . GLU A 1 294 ? -11.295 -8.597 14.610 1.00 92.88 294 GLU A O 1
ATOM 2286 N N . ARG A 1 295 ? -13.068 -9.702 13.769 1.00 92.00 295 ARG A N 1
ATOM 2287 C CA . ARG A 1 295 ? -13.932 -9.472 14.939 1.00 92.00 295 ARG A CA 1
ATOM 2288 C C . ARG A 1 295 ? -13.370 -10.003 16.264 1.00 92.00 295 ARG A C 1
ATOM 2290 O O . ARG A 1 295 ? -13.814 -9.576 17.325 1.00 92.00 295 ARG A O 1
ATOM 2297 N N . VAL A 1 296 ? -12.401 -10.918 16.223 1.00 91.62 296 VAL A N 1
ATOM 2298 C CA . VAL A 1 296 ? -11.753 -11.472 17.425 1.00 91.62 296 VAL A CA 1
ATOM 2299 C C . VAL A 1 296 ? -10.833 -10.436 18.089 1.00 91.62 296 VAL A C 1
ATOM 2301 O O . VAL A 1 296 ? -10.668 -10.436 19.311 1.00 91.62 296 VAL A O 1
ATOM 2304 N N . LYS A 1 297 ? -10.264 -9.508 17.309 1.00 93.12 297 LYS A N 1
ATOM 2305 C CA . LYS A 1 297 ? -9.320 -8.489 17.792 1.00 93.12 297 LYS A CA 1
ATOM 2306 C C . LYS A 1 297 ? -10.002 -7.462 18.703 1.00 93.12 297 LYS A C 1
ATOM 2308 O O . LYS A 1 297 ? -11.211 -7.259 18.658 1.00 93.12 297 LYS A O 1
ATOM 2313 N N . ASP A 1 298 ? -9.200 -6.758 19.500 1.00 96.06 298 ASP A N 1
ATOM 2314 C CA . ASP A 1 298 ? -9.652 -5.636 20.343 1.00 96.06 298 ASP A CA 1
ATOM 2315 C C . ASP A 1 298 ? -9.660 -4.289 19.613 1.00 96.06 298 ASP A C 1
ATOM 2317 O O . ASP A 1 298 ? -10.243 -3.315 20.093 1.00 96.06 298 ASP A O 1
ATOM 2321 N N . ILE A 1 299 ? -8.999 -4.214 18.461 1.00 95.56 299 ILE A N 1
ATOM 2322 C CA . ILE A 1 299 ? -8.991 -3.048 17.584 1.00 95.56 299 ILE A CA 1
ATOM 2323 C C . ILE A 1 299 ? -9.306 -3.562 16.193 1.00 95.56 299 ILE A C 1
ATOM 2325 O O . ILE A 1 299 ? -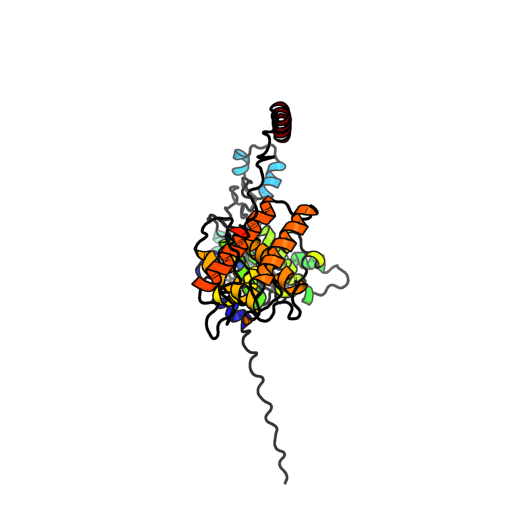8.521 -4.322 15.635 1.00 95.56 299 ILE A O 1
ATOM 2329 N N . TRP A 1 300 ? -10.461 -3.167 15.669 1.00 94.50 300 TRP A N 1
ATOM 2330 C CA . TRP A 1 300 ? -10.908 -3.604 14.353 1.00 94.50 300 TRP A CA 1
ATOM 2331 C C . TRP A 1 300 ? -10.464 -2.621 13.288 1.00 94.50 300 TRP A C 1
ATOM 2333 O O . TRP A 1 300 ? -10.745 -1.422 13.391 1.00 94.50 300 TRP A O 1
ATOM 2343 N N . ASP A 1 301 ? -9.824 -3.134 12.248 1.00 91.25 301 ASP A N 1
ATOM 2344 C CA . ASP A 1 301 ? -9.665 -2.446 10.981 1.00 91.25 301 ASP A CA 1
ATOM 2345 C C . ASP A 1 301 ? -10.991 -2.470 10.217 1.00 91.25 301 ASP A C 1
ATOM 2347 O O . ASP A 1 301 ? -11.454 -3.500 9.726 1.00 91.25 301 ASP A O 1
ATOM 2351 N N . MET A 1 302 ? -11.616 -1.301 10.098 1.00 90.81 302 MET A N 1
ATOM 2352 C CA . MET A 1 302 ? -12.954 -1.196 9.527 1.00 90.81 302 MET A CA 1
ATOM 2353 C C . MET A 1 302 ? -12.993 -1.430 8.018 1.00 90.81 302 MET A C 1
ATOM 2355 O O . MET A 1 302 ? -14.074 -1.659 7.475 1.00 90.81 302 MET 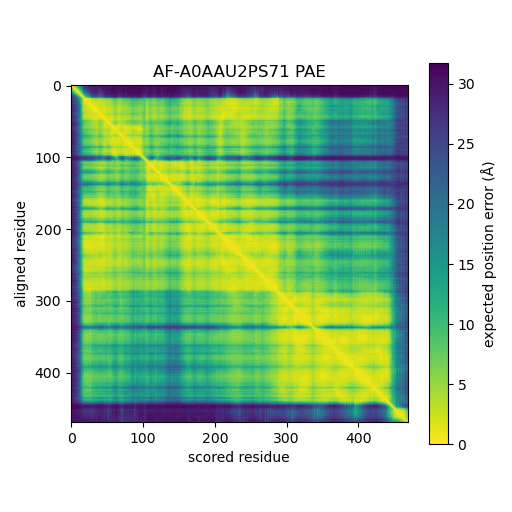A O 1
ATOM 2359 N N . SER A 1 303 ? -11.840 -1.410 7.345 1.00 86.44 303 SER A N 1
ATOM 2360 C CA . SER A 1 303 ? -11.758 -1.670 5.902 1.00 86.44 303 SER A CA 1
ATOM 2361 C C . SER A 1 303 ? -12.117 -3.103 5.543 1.00 86.44 303 SER A C 1
ATOM 2363 O O . SER A 1 303 ? -12.712 -3.323 4.492 1.00 86.44 303 SER A O 1
ATOM 2365 N N . VAL A 1 304 ? -11.864 -4.048 6.454 1.00 87.81 304 VAL A N 1
ATOM 2366 C CA . VAL A 1 304 ? -12.283 -5.449 6.327 1.00 87.81 304 VAL A CA 1
ATOM 2367 C C . VAL A 1 304 ? -13.813 -5.554 6.255 1.00 87.81 304 VAL A C 1
ATOM 2369 O O . VAL A 1 304 ? -14.355 -6.432 5.595 1.00 87.81 304 VAL A O 1
ATOM 2372 N N . PHE A 1 305 ? -14.517 -4.606 6.878 1.00 86.81 305 PHE A N 1
ATOM 2373 C CA . PHE A 1 305 ? -15.977 -4.499 6.879 1.00 86.81 305 PHE A CA 1
ATOM 2374 C C . PHE A 1 305 ? -16.508 -3.521 5.811 1.00 86.81 305 PHE A C 1
ATOM 2376 O O . PHE A 1 305 ? -17.680 -3.154 5.848 1.00 86.81 305 PHE A O 1
ATOM 2383 N N . GLY A 1 306 ? -15.664 -3.050 4.883 1.00 85.00 306 GLY A N 1
ATOM 2384 C CA . GLY A 1 306 ? -16.056 -2.112 3.822 1.00 85.00 306 GLY A CA 1
ATOM 2385 C C . GLY A 1 306 ? -16.164 -0.643 4.255 1.00 85.00 306 GLY A C 1
ATOM 2386 O O . GLY A 1 306 ? -16.794 0.163 3.568 1.00 85.00 306 GLY A O 1
ATOM 2387 N N . HIS A 1 307 ? -15.561 -0.264 5.384 1.00 86.25 307 HIS A N 1
ATOM 2388 C CA . HIS A 1 307 ? -15.575 1.107 5.897 1.00 86.25 307 HIS A CA 1
ATOM 2389 C C . HIS A 1 307 ? -14.164 1.662 6.148 1.00 86.25 307 HIS A C 1
ATOM 2391 O O . HIS A 1 307 ? -13.194 0.933 6.260 1.00 86.25 307 HIS A O 1
ATOM 2397 N N . ASN A 1 308 ? -14.019 2.977 6.308 1.00 83.88 308 ASN A N 1
ATOM 2398 C CA . ASN A 1 308 ? -12.714 3.582 6.597 1.00 83.88 308 ASN A CA 1
ATOM 2399 C C . ASN A 1 308 ? -12.517 3.846 8.096 1.00 83.88 308 ASN A C 1
ATOM 2401 O O . ASN A 1 308 ? -13.404 4.387 8.758 1.00 83.88 308 ASN A O 1
ATOM 2405 N N . GLY A 1 309 ? -11.322 3.547 8.613 1.00 87.62 309 GLY A N 1
ATOM 2406 C CA . GLY A 1 309 ? -10.910 3.845 9.989 1.00 87.62 309 GLY A CA 1
ATOM 2407 C C . GLY A 1 309 ? -10.744 2.600 10.861 1.00 87.62 309 GLY A C 1
ATOM 2408 O O . GLY A 1 309 ? -10.644 1.488 10.358 1.00 87.62 309 GLY A O 1
ATOM 2409 N N . VAL A 1 310 ? -10.699 2.799 12.181 1.00 92.81 310 VAL A N 1
ATOM 2410 C CA . VAL A 1 310 ? -10.528 1.712 13.163 1.00 92.81 310 VAL A CA 1
ATOM 2411 C C . VAL A 1 310 ? -11.529 1.832 14.304 1.00 92.81 310 VAL A C 1
ATOM 2413 O O . VAL A 1 310 ? -11.827 2.950 14.720 1.00 92.81 310 VAL A O 1
ATOM 2416 N N . VAL A 1 311 ? -12.018 0.733 14.868 1.00 95.88 311 VAL A N 1
ATOM 2417 C CA . VAL A 1 311 ? -12.859 0.760 16.080 1.00 95.88 311 VAL A CA 1
ATOM 2418 C C . VAL A 1 311 ? -12.107 0.076 17.223 1.00 95.88 311 VAL A C 1
ATOM 2420 O O . VAL A 1 311 ? -11.982 -1.146 17.217 1.00 95.88 311 VAL A O 1
ATOM 2423 N N . PRO A 1 312 ? -11.566 0.843 18.189 1.00 97.12 312 PRO A N 1
ATOM 2424 C CA . PRO A 1 312 ? -10.928 0.275 19.368 1.00 97.12 312 PRO A CA 1
ATOM 2425 C C . PRO A 1 312 ? -11.961 -0.034 20.458 1.00 97.12 312 PRO A C 1
ATOM 2427 O O . PRO A 1 312 ? -12.764 0.826 20.818 1.00 97.12 312 PRO A O 1
ATOM 2430 N N . PHE A 1 313 ? -11.887 -1.232 21.033 1.00 98.06 313 PHE A N 1
ATOM 2431 C CA . PHE A 1 313 ? -12.694 -1.674 22.177 1.00 98.06 313 PHE A CA 1
ATOM 2432 C C . PHE A 1 313 ? -11.912 -1.649 23.498 1.00 98.06 313 PHE A C 1
ATOM 2434 O O . PHE A 1 313 ? -12.477 -1.886 24.560 1.00 98.06 313 PHE A O 1
ATOM 2441 N N . THR A 1 314 ? -10.618 -1.323 23.447 1.00 97.00 314 THR A N 1
ATOM 2442 C CA . THR A 1 314 ? -9.673 -1.382 24.576 1.00 97.00 314 THR A CA 1
ATOM 2443 C C . THR A 1 314 ? -10.027 -0.474 25.755 1.00 97.00 314 THR A C 1
ATOM 2445 O O . THR A 1 314 ? -9.577 -0.724 26.869 1.00 97.00 314 THR A O 1
ATOM 2448 N N . ALA A 1 315 ? -10.847 0.559 25.536 1.00 96.81 315 ALA A N 1
ATOM 2449 C CA . ALA A 1 315 ? -11.348 1.428 26.601 1.00 96.81 315 ALA A CA 1
ATOM 2450 C C . ALA A 1 315 ? -12.399 0.744 27.501 1.00 96.81 315 ALA A C 1
ATOM 2452 O O . ALA A 1 315 ? -12.655 1.219 28.604 1.00 96.81 315 ALA A O 1
ATOM 2453 N N . ILE A 1 316 ? -13.010 -0.358 27.048 1.00 98.19 316 ILE A N 1
ATOM 2454 C CA . ILE A 1 316 ? -13.910 -1.188 27.855 1.00 98.19 316 ILE A CA 1
ATOM 2455 C C . ILE A 1 316 ? -13.054 -2.218 28.583 1.00 98.19 316 ILE A C 1
ATOM 2457 O O . ILE A 1 316 ? -12.546 -3.158 27.978 1.00 98.19 316 ILE A O 1
ATOM 2461 N N . THR A 1 317 ? -12.874 -2.031 29.884 1.00 97.12 317 THR A N 1
ATOM 2462 C CA . THR A 1 317 ? -11.897 -2.800 30.665 1.00 97.12 317 THR A CA 1
ATOM 2463 C C . THR A 1 317 ? -12.369 -4.218 30.976 1.00 97.12 317 THR A C 1
ATOM 2465 O O . THR A 1 317 ? -11.601 -5.150 30.744 1.00 97.12 317 THR A O 1
ATOM 2468 N N . GLN A 1 318 ? -13.633 -4.406 31.367 1.00 97.06 318 GLN A N 1
ATOM 2469 C CA . GLN A 1 318 ? -14.182 -5.729 31.685 1.00 97.06 318 GLN A CA 1
ATOM 2470 C C . GLN A 1 318 ? -14.307 -6.584 30.421 1.00 97.06 318 GLN A C 1
ATOM 2472 O O . GLN A 1 318 ? -14.947 -6.176 29.442 1.00 97.06 318 GLN A O 1
ATOM 2477 N N . LYS A 1 319 ? -13.712 -7.783 30.433 1.00 96.12 319 LYS A N 1
ATOM 2478 C CA . LYS A 1 319 ? -13.686 -8.674 29.258 1.00 96.12 319 LYS A CA 1
ATOM 2479 C C . LYS A 1 319 ? -15.096 -9.083 28.791 1.00 96.12 319 LYS A C 1
ATOM 2481 O O . LYS A 1 319 ? -15.357 -8.923 27.599 1.00 96.12 319 LYS A O 1
ATOM 2486 N N . PRO A 1 320 ? -16.028 -9.511 29.670 1.00 96.62 320 PRO A N 1
ATOM 2487 C CA . PRO A 1 320 ? -17.401 -9.850 29.272 1.00 96.62 320 PRO A CA 1
ATOM 2488 C C . PRO A 1 320 ? -18.117 -8.721 28.515 1.00 96.62 320 PRO A C 1
ATOM 2490 O O . PRO A 1 320 ? -18.678 -8.927 27.439 1.00 96.62 320 PRO A O 1
ATOM 2493 N N . LEU A 1 321 ? -18.028 -7.492 29.037 1.00 97.75 321 LEU A N 1
ATOM 2494 C CA . LEU A 1 321 ? -18.653 -6.313 28.434 1.00 97.75 321 LEU A CA 1
ATOM 2495 C C . LEU A 1 321 ? -18.018 -5.952 27.084 1.00 97.75 321 LEU A C 1
ATOM 2497 O O . LEU A 1 321 ? -18.721 -5.553 26.154 1.00 97.75 321 LEU A O 1
ATOM 2501 N N . ARG A 1 322 ? -16.695 -6.107 26.962 1.00 98.31 322 ARG A N 1
ATOM 2502 C CA . ARG A 1 322 ? -15.953 -5.863 25.719 1.00 98.31 322 ARG A CA 1
ATOM 2503 C C . ARG A 1 322 ? -16.364 -6.837 24.620 1.00 98.31 322 ARG A C 1
ATOM 2505 O O . ARG A 1 322 ? -16.665 -6.395 23.514 1.00 98.31 322 ARG A O 1
ATOM 2512 N N . GLU A 1 323 ? -16.428 -8.131 24.929 1.00 97.62 323 GLU A N 1
ATOM 2513 C CA . GLU A 1 323 ? -16.857 -9.161 23.975 1.00 97.62 323 GLU A CA 1
ATOM 2514 C C . GLU A 1 323 ? -18.326 -8.982 23.569 1.00 97.62 323 GLU A C 1
ATOM 2516 O O . GLU A 1 323 ? -18.656 -9.039 22.384 1.00 97.62 323 GLU A O 1
ATOM 2521 N N . ALA A 1 324 ? -19.209 -8.642 24.511 1.00 97.62 324 ALA A N 1
ATOM 2522 C CA . ALA A 1 324 ? -20.595 -8.310 24.187 1.00 97.62 324 ALA A CA 1
ATOM 2523 C C . ALA A 1 324 ? -20.702 -7.084 23.263 1.00 97.62 324 ALA A C 1
ATOM 2525 O O . ALA A 1 324 ? -21.483 -7.081 22.308 1.00 97.62 324 ALA A O 1
ATOM 2526 N N . MET A 1 325 ? -19.886 -6.052 23.503 1.00 97.88 325 MET A N 1
ATOM 2527 C CA . MET A 1 325 ? -19.836 -4.861 22.655 1.00 97.88 325 MET A CA 1
ATOM 2528 C C . MET A 1 325 ? -19.339 -5.186 21.241 1.00 97.88 325 MET A C 1
ATOM 2530 O O . MET A 1 325 ? -19.902 -4.674 20.275 1.00 97.88 325 MET A O 1
ATOM 2534 N N . LYS A 1 326 ? -18.331 -6.053 21.098 1.00 97.75 326 LYS A N 1
ATOM 2535 C CA . LYS A 1 326 ? -17.878 -6.558 19.794 1.00 97.75 326 LYS A CA 1
ATOM 2536 C C . LYS A 1 326 ? -19.024 -7.235 19.040 1.00 97.75 326 LYS A C 1
ATOM 2538 O O . LYS A 1 326 ? -19.317 -6.849 17.911 1.00 97.75 326 LYS A O 1
ATOM 2543 N N . ILE A 1 327 ? -19.739 -8.168 19.675 1.00 96.38 327 ILE A N 1
ATOM 2544 C CA . ILE A 1 327 ? -20.889 -8.854 19.056 1.00 96.38 327 ILE A CA 1
ATOM 2545 C C . ILE A 1 327 ? -21.970 -7.849 18.633 1.00 96.38 327 ILE A C 1
ATOM 2547 O O . ILE A 1 327 ? -22.503 -7.935 17.526 1.00 96.38 327 ILE A O 1
ATOM 2551 N N . TRP A 1 328 ? -22.253 -6.853 19.476 1.00 96.00 328 TRP A N 1
ATOM 2552 C CA . TRP A 1 328 ? -23.209 -5.795 19.157 1.00 96.00 328 TRP A CA 1
ATOM 2553 C C . TRP A 1 328 ? -22.786 -4.968 17.940 1.00 96.00 328 TRP A C 1
ATOM 2555 O O . TRP A 1 328 ? -23.606 -4.737 17.054 1.00 96.00 328 TRP A O 1
ATOM 2565 N N . VAL A 1 329 ? -21.520 -4.532 17.873 1.00 95.56 329 VAL A N 1
ATOM 2566 C CA . VAL A 1 329 ? -21.020 -3.748 16.729 1.00 95.56 329 VAL A CA 1
ATOM 2567 C C . VAL A 1 329 ? -21.091 -4.589 15.458 1.00 95.56 329 VAL A C 1
ATOM 2569 O O . VAL A 1 329 ? -21.539 -4.084 14.434 1.00 95.56 329 VAL A O 1
ATOM 2572 N N . TYR A 1 330 ? -20.734 -5.872 15.527 1.00 94.31 330 TYR A N 1
ATOM 2573 C CA . TYR A 1 330 ? -20.832 -6.789 14.392 1.00 94.31 330 TYR A CA 1
ATOM 2574 C C . TYR A 1 330 ? -22.266 -6.915 13.839 1.00 94.31 330 TYR A C 1
ATOM 2576 O O . TYR A 1 330 ? -22.449 -6.836 12.629 1.00 94.31 330 TYR A O 1
ATOM 2584 N N . ASP A 1 331 ? -23.290 -7.051 14.696 1.00 92.44 331 ASP A N 1
ATOM 2585 C CA . ASP A 1 331 ? -24.709 -7.103 14.270 1.00 92.44 331 ASP A CA 1
ATOM 2586 C C . ASP A 1 331 ? -25.245 -5.745 13.768 1.00 92.44 331 ASP A C 1
ATOM 2588 O O . ASP A 1 331 ? -26.130 -5.689 12.907 1.00 92.44 331 ASP A O 1
ATOM 2592 N N . ASP A 1 332 ? -24.735 -4.633 14.303 1.00 90.38 332 ASP A N 1
ATOM 2593 C CA . ASP A 1 332 ? -25.204 -3.284 13.968 1.00 90.38 332 ASP A CA 1
ATOM 2594 C C . ASP A 1 332 ? -24.584 -2.742 12.666 1.00 90.38 332 ASP A C 1
ATOM 2596 O O . ASP A 1 332 ? -25.247 -2.002 11.933 1.00 90.38 332 ASP A O 1
ATOM 2600 N N . LEU A 1 333 ? -23.344 -3.124 12.336 1.00 89.19 333 LEU A N 1
ATOM 2601 C CA . LEU A 1 333 ? -22.603 -2.615 11.173 1.00 89.19 333 LEU A CA 1
ATOM 2602 C C . LEU A 1 333 ? -23.332 -2.811 9.828 1.00 89.19 333 LEU A C 1
ATOM 2604 O O . LEU A 1 333 ? -23.528 -1.810 9.133 1.00 89.19 333 LEU A O 1
ATOM 2608 N N . PRO A 1 334 ? -23.828 -4.013 9.455 1.00 85.06 334 PRO A N 1
ATOM 2609 C CA . PRO A 1 334 ? -24.504 -4.222 8.168 1.00 85.06 334 PRO A CA 1
ATOM 2610 C C . PRO A 1 334 ? -25.768 -3.371 7.986 1.00 85.06 334 PRO A C 1
ATOM 2612 O O . PRO A 1 334 ? -26.197 -3.095 6.863 1.00 85.06 334 PRO A O 1
ATOM 2615 N N . ARG A 1 335 ? -26.373 -2.926 9.095 1.00 84.25 335 ARG A N 1
ATOM 2616 C CA . ARG A 1 335 ? -27.579 -2.086 9.100 1.00 84.25 335 ARG A CA 1
ATOM 2617 C C . ARG A 1 335 ? -27.259 -0.624 8.775 1.00 84.25 335 ARG A C 1
ATOM 2619 O O . ARG A 1 335 ? -28.173 0.166 8.541 1.00 84.25 335 ARG A O 1
ATOM 2626 N N . ARG A 1 336 ? -25.977 -0.239 8.731 1.00 77.75 336 ARG A N 1
ATOM 2627 C CA . ARG A 1 336 ? -25.519 1.136 8.490 1.00 77.75 336 ARG A CA 1
ATOM 2628 C C . ARG A 1 336 ? -24.823 1.261 7.139 1.00 77.75 336 ARG A C 1
ATOM 2630 O O . ARG A 1 336 ? -23.616 1.112 7.021 1.00 77.75 336 ARG A O 1
ATOM 2637 N N . ARG A 1 337 ? -25.582 1.656 6.114 1.00 64.69 337 ARG A N 1
ATOM 2638 C CA . ARG A 1 337 ? -25.048 1.917 4.760 1.00 64.69 337 ARG A CA 1
ATOM 2639 C C . ARG A 1 337 ? -24.476 3.329 4.556 1.00 64.69 337 ARG A C 1
ATOM 2641 O O . ARG A 1 337 ? -24.135 3.694 3.437 1.00 64.69 337 ARG A O 1
ATOM 2648 N N . ASN A 1 338 ? -24.403 4.157 5.601 1.00 72.81 338 ASN A N 1
ATOM 2649 C CA . ASN A 1 338 ? -23.950 5.545 5.476 1.00 72.81 338 ASN A CA 1
ATOM 2650 C C . ASN A 1 338 ? -22.450 5.707 5.786 1.00 72.81 338 ASN A C 1
ATOM 2652 O O . ASN A 1 338 ? -21.847 4.911 6.503 1.00 72.81 338 ASN A O 1
ATOM 2656 N N . LYS A 1 339 ? -21.850 6.795 5.281 1.00 73.19 339 LYS A N 1
ATOM 2657 C CA . LYS A 1 339 ? -20.418 7.117 5.457 1.00 73.19 339 LYS A CA 1
ATOM 2658 C C . LYS A 1 339 ? -19.997 7.329 6.924 1.00 73.19 339 LYS A C 1
ATOM 2660 O O . LYS A 1 339 ? -18.806 7.367 7.210 1.00 73.19 339 LYS A O 1
ATOM 2665 N N . ASN A 1 340 ? -20.955 7.430 7.851 1.00 84.50 340 ASN A N 1
ATOM 2666 C CA . ASN A 1 340 ? -20.728 7.730 9.266 1.00 84.50 340 ASN A CA 1
ATOM 2667 C C . ASN A 1 340 ? -20.833 6.496 10.180 1.00 84.50 340 ASN A C 1
ATOM 2669 O O . ASN A 1 340 ? -20.776 6.650 11.402 1.00 84.50 340 ASN A O 1
ATOM 2673 N N . ALA A 1 341 ? -20.962 5.285 9.623 1.00 88.25 341 ALA A N 1
ATOM 2674 C CA . ALA A 1 341 ? -21.103 4.044 10.389 1.00 88.25 341 ALA A CA 1
ATOM 2675 C C . ALA A 1 341 ? -20.004 3.879 11.457 1.00 88.25 341 ALA A C 1
ATOM 2677 O O . ALA A 1 341 ? -20.305 3.644 12.626 1.00 88.25 341 ALA A O 1
ATOM 2678 N N . VAL A 1 342 ? -18.740 4.114 11.085 1.00 90.94 342 VAL A N 1
ATOM 2679 C CA . VAL A 1 342 ? -17.581 3.991 11.990 1.00 90.94 342 VAL A CA 1
ATOM 2680 C C . VAL A 1 342 ? -17.596 5.046 13.092 1.00 90.94 342 VAL A C 1
ATOM 2682 O O . VAL A 1 342 ? -17.352 4.729 14.255 1.00 90.94 342 VAL A O 1
ATOM 2685 N N . HIS A 1 343 ? -17.910 6.301 12.757 1.00 91.25 343 HIS A N 1
ATOM 2686 C CA . HIS A 1 343 ? -18.022 7.371 13.751 1.00 91.25 343 HIS A CA 1
ATOM 2687 C C . HIS A 1 343 ? -19.119 7.055 14.775 1.00 91.25 343 HIS A C 1
ATOM 2689 O O . HIS A 1 343 ? -18.918 7.202 15.979 1.00 91.25 343 HIS A O 1
ATOM 2695 N N . HIS A 1 344 ? -20.266 6.569 14.303 1.00 91.44 344 HIS A N 1
ATOM 2696 C CA . HIS A 1 344 ? -21.370 6.172 15.164 1.00 91.44 344 HIS A CA 1
ATOM 2697 C C . HIS A 1 344 ? -21.006 4.973 16.057 1.00 91.44 344 HIS A C 1
ATOM 2699 O O . HIS A 1 344 ? -21.246 5.023 17.262 1.00 91.44 344 HIS A O 1
ATOM 2705 N N . ALA A 1 345 ? -20.372 3.930 15.507 1.00 94.31 345 ALA A N 1
ATOM 2706 C CA . ALA A 1 345 ? -19.893 2.787 16.288 1.00 94.31 345 ALA A CA 1
ATOM 2707 C C . ALA A 1 345 ? -18.911 3.228 17.387 1.00 94.31 345 ALA A C 1
ATOM 2709 O O . ALA A 1 345 ? -19.097 2.884 18.553 1.00 94.31 345 ALA A O 1
ATOM 2710 N N . ARG A 1 346 ? -17.929 4.079 17.054 1.00 95.44 346 ARG A N 1
ATOM 2711 C CA . ARG A 1 346 ? -16.990 4.664 18.028 1.00 95.44 346 ARG A CA 1
ATOM 2712 C C . ARG A 1 346 ? -17.694 5.446 19.130 1.00 95.44 346 ARG A C 1
ATOM 2714 O O . ARG A 1 346 ? -17.301 5.333 20.289 1.00 95.44 346 ARG A O 1
ATOM 2721 N N . ALA A 1 347 ? -18.711 6.236 18.790 1.00 94.81 347 ALA A N 1
ATOM 2722 C CA . ALA A 1 347 ? -19.466 7.011 19.770 1.00 94.81 347 ALA A CA 1
ATOM 2723 C C . ALA A 1 347 ? -20.198 6.103 20.773 1.00 94.81 347 ALA A C 1
ATOM 2725 O O . ALA A 1 347 ? -20.173 6.375 21.973 1.00 94.81 347 ALA A O 1
ATOM 2726 N N . ILE A 1 348 ? -20.780 4.996 20.301 1.00 96.56 348 ILE A N 1
ATOM 2727 C CA . ILE A 1 348 ? -21.450 4.011 21.160 1.00 96.56 348 ILE A CA 1
ATOM 2728 C C . ILE A 1 348 ? -20.444 3.250 22.021 1.00 96.56 348 ILE A C 1
ATOM 2730 O O . ILE A 1 348 ? -20.627 3.187 23.235 1.00 96.56 348 ILE A O 1
ATOM 2734 N N . VAL A 1 349 ? -19.358 2.738 21.433 1.00 97.88 349 VAL A N 1
ATOM 2735 C CA . VAL A 1 349 ? -18.282 2.067 22.183 1.00 97.88 349 VAL A CA 1
ATOM 2736 C C . VAL A 1 349 ? -17.721 2.997 23.262 1.00 97.88 349 VAL A C 1
ATOM 2738 O O . VAL A 1 349 ? -17.542 2.580 24.401 1.00 97.88 349 VAL A O 1
ATOM 2741 N N . SER A 1 350 ? -17.534 4.283 22.949 1.00 97.31 350 SER A N 1
ATOM 2742 C CA . SER A 1 350 ? -17.099 5.290 23.925 1.00 97.31 350 SER A CA 1
ATOM 2743 C C . SER A 1 350 ? -18.117 5.491 25.050 1.00 97.31 350 SER A C 1
ATOM 2745 O O . SER A 1 350 ? -17.724 5.627 26.203 1.00 97.31 350 SER A O 1
ATOM 2747 N N . ALA A 1 351 ? -19.421 5.498 24.753 1.00 97.62 351 ALA A N 1
ATOM 2748 C CA . ALA A 1 351 ? -20.461 5.606 25.777 1.00 97.62 351 ALA A CA 1
ATOM 2749 C C . ALA A 1 351 ? -20.475 4.382 26.710 1.00 97.62 351 ALA A C 1
ATOM 2751 O O . ALA A 1 351 ? -20.588 4.536 27.925 1.00 97.62 351 ALA A O 1
ATOM 2752 N N . VAL A 1 352 ? -20.284 3.177 26.164 1.00 98.31 352 VAL A N 1
ATOM 2753 C CA . VAL A 1 352 ? -20.169 1.941 26.955 1.00 98.31 352 VAL A CA 1
ATOM 2754 C C . VAL A 1 352 ? -18.859 1.897 27.744 1.00 98.31 352 VAL A C 1
ATOM 2756 O O . VAL A 1 352 ? -18.856 1.436 28.880 1.00 98.31 352 VAL A O 1
ATOM 2759 N N . ALA A 1 353 ? -17.766 2.464 27.227 1.00 98.12 353 ALA A N 1
ATOM 2760 C CA . ALA A 1 353 ? -16.533 2.639 27.994 1.00 98.12 353 ALA A CA 1
ATOM 2761 C C . ALA A 1 353 ? -16.740 3.533 29.232 1.00 98.12 353 ALA A C 1
ATOM 2763 O O . ALA A 1 353 ? -16.135 3.297 30.273 1.00 98.12 353 ALA A O 1
ATOM 2764 N N . MET A 1 354 ? -17.650 4.514 29.178 1.00 97.56 354 MET A N 1
ATOM 2765 C CA . MET A 1 354 ? -18.009 5.303 30.365 1.00 97.56 354 MET A CA 1
ATOM 2766 C C . MET A 1 354 ? -18.779 4.483 31.411 1.00 97.56 354 MET A C 1
ATOM 2768 O O . MET A 1 354 ? -18.590 4.709 32.606 1.00 97.56 354 MET A O 1
ATOM 2772 N N . LEU A 1 355 ? -19.622 3.535 30.981 1.00 98.12 355 LEU A N 1
ATOM 2773 C CA . LEU A 1 355 ? -20.265 2.571 31.883 1.00 98.12 355 LEU A CA 1
ATOM 2774 C C . LEU A 1 355 ? -19.226 1.619 32.493 1.00 98.12 355 LEU A C 1
ATOM 2776 O O . LEU A 1 355 ? -19.196 1.450 33.708 1.00 98.12 355 LEU A O 1
ATOM 2780 N N . SER A 1 356 ? -18.341 1.068 31.659 1.00 98.25 356 SER A N 1
ATOM 2781 C CA . SER A 1 356 ? -17.212 0.222 32.065 1.00 98.25 356 SER A CA 1
ATOM 2782 C C . SER A 1 356 ? -16.355 0.887 33.143 1.00 98.25 356 SER A C 1
ATOM 2784 O O . SER A 1 356 ? -16.032 0.273 34.160 1.00 98.25 356 SER A O 1
ATOM 2786 N N . GLU A 1 357 ? -16.039 2.167 32.959 1.00 97.81 357 GLU A N 1
ATOM 2787 C CA . GLU A 1 357 ? -15.288 2.952 33.932 1.00 97.81 357 GLU A CA 1
ATOM 2788 C C . GLU A 1 357 ? -16.063 3.155 35.242 1.00 97.81 357 GLU A C 1
ATOM 2790 O O . GLU A 1 357 ? -15.472 3.105 36.317 1.00 97.81 357 GLU A O 1
ATOM 2795 N N . SER A 1 358 ? -17.385 3.349 35.183 1.00 97.62 358 SER A N 1
ATOM 2796 C CA . SER A 1 358 ? -18.217 3.443 36.390 1.00 97.62 358 SER A CA 1
ATOM 2797 C C . SER A 1 358 ? -18.195 2.143 37.196 1.00 97.62 358 SER A C 1
ATOM 2799 O O . SER A 1 358 ? -17.917 2.180 38.394 1.00 97.62 358 SER A O 1
ATOM 2801 N N . LEU A 1 359 ? -18.392 0.999 36.528 1.00 97.56 359 LEU A N 1
ATOM 2802 C CA . LEU A 1 359 ? -18.316 -0.333 37.140 1.00 97.56 359 LEU A CA 1
ATOM 2803 C C . LEU A 1 359 ? -16.949 -0.576 37.788 1.00 97.56 359 LEU A C 1
ATOM 2805 O O . LEU A 1 359 ? -16.866 -1.033 38.927 1.00 97.56 359 LEU A O 1
ATOM 2809 N N . ARG A 1 360 ? -15.873 -0.209 37.080 1.00 97.19 360 ARG A N 1
ATOM 2810 C CA . ARG A 1 360 ? -14.491 -0.357 37.553 1.00 97.19 360 ARG A CA 1
ATOM 2811 C C . ARG A 1 360 ? -14.224 0.425 38.838 1.00 97.19 360 ARG A C 1
ATOM 2813 O O . ARG A 1 360 ? -13.461 -0.039 39.679 1.00 97.19 360 ARG A O 1
ATOM 2820 N N . LEU A 1 361 ? -14.795 1.624 38.957 1.00 96.31 361 LEU A N 1
ATOM 2821 C CA . LEU A 1 361 ? -14.571 2.522 40.090 1.00 96.31 361 LEU A CA 1
ATOM 2822 C C . LEU A 1 361 ? -15.440 2.186 41.306 1.00 96.31 361 LEU A C 1
ATOM 2824 O O . LEU A 1 361 ? -15.009 2.411 42.432 1.00 96.31 361 LEU A O 1
ATOM 2828 N N . GLN A 1 362 ? -16.666 1.716 41.085 1.00 93.94 362 GLN A N 1
ATOM 2829 C CA . GLN A 1 362 ? -17.681 1.610 42.139 1.00 93.94 362 GLN A CA 1
ATOM 2830 C C . GLN A 1 362 ? -17.765 0.216 42.755 1.00 93.94 362 GLN A C 1
ATOM 2832 O O . GLN A 1 362 ? -18.228 0.084 43.887 1.00 93.94 362 GLN A O 1
ATOM 2837 N N . ARG A 1 363 ? -17.313 -0.819 42.038 1.00 94.44 363 ARG A N 1
ATOM 2838 C CA . ARG A 1 363 ? -17.438 -2.204 42.488 1.00 94.44 363 ARG A CA 1
ATOM 2839 C C . ARG A 1 363 ? -16.107 -2.811 42.943 1.00 94.44 363 ARG A C 1
ATOM 2841 O O . ARG A 1 363 ? -15.090 -2.595 42.281 1.00 94.44 363 ARG A O 1
ATOM 2848 N N . PRO A 1 364 ? -16.101 -3.662 43.988 1.00 93.31 364 PRO A N 1
ATOM 2849 C CA . PRO A 1 364 ? -14.904 -4.395 44.413 1.00 93.31 364 PRO A CA 1
ATOM 2850 C C . PRO A 1 364 ? -14.360 -5.358 43.348 1.00 93.31 364 PRO A C 1
ATOM 2852 O O . PRO A 1 364 ? -13.151 -5.431 43.144 1.00 93.31 364 PRO A O 1
ATOM 2855 N N . ASP A 1 365 ? -15.248 -6.052 42.626 1.00 94.44 365 ASP A N 1
ATOM 2856 C CA . ASP A 1 365 ? -14.897 -6.953 41.518 1.00 94.44 365 ASP A CA 1
ATOM 2857 C C . ASP A 1 365 ? -14.552 -6.195 40.229 1.00 94.44 365 ASP A C 1
ATOM 2859 O O . ASP A 1 365 ? -14.323 -6.807 39.189 1.00 94.44 365 ASP A O 1
ATOM 2863 N N . ARG A 1 366 ? -14.555 -4.854 40.279 1.00 94.94 366 ARG A N 1
ATOM 2864 C CA . ARG A 1 366 ? -14.342 -3.960 39.136 1.00 94.94 366 ARG A CA 1
ATOM 2865 C C . ARG A 1 366 ? -15.312 -4.223 37.978 1.00 94.94 366 ARG A C 1
ATOM 2867 O O . ARG A 1 366 ? -15.028 -3.811 36.857 1.00 94.94 366 ARG A O 1
ATOM 2874 N N . GLY A 1 367 ? -16.445 -4.881 38.239 1.00 94.56 367 GLY A N 1
ATOM 2875 C CA . GLY A 1 367 ? -17.445 -5.263 37.246 1.00 94.56 367 GLY A CA 1
ATOM 2876 C C . GLY A 1 367 ? -17.102 -6.493 36.404 1.00 94.56 367 GLY A C 1
ATOM 2877 O O . GLY A 1 367 ? -17.751 -6.693 35.381 1.00 94.56 367 GLY A O 1
ATOM 2878 N N . GLU A 1 368 ? -16.111 -7.304 36.775 1.00 95.19 368 GLU A N 1
ATOM 2879 C CA . GLU A 1 368 ? -15.725 -8.488 35.990 1.00 95.19 368 GLU A CA 1
ATOM 2880 C C . GLU A 1 368 ? -16.780 -9.606 35.994 1.00 95.19 368 GLU A C 1
ATOM 2882 O O . GLU A 1 368 ? -16.718 -10.484 35.135 1.00 95.19 368 GLU A O 1
ATOM 2887 N N . VAL A 1 369 ? -17.756 -9.585 36.913 1.00 95.88 369 VAL A N 1
ATOM 2888 C CA . VAL A 1 369 ? -18.777 -10.638 37.030 1.00 95.88 369 VAL A CA 1
ATOM 2889 C C . VAL A 1 369 ? -20.169 -10.114 36.633 1.00 95.88 369 VAL A C 1
ATOM 2891 O O . VAL A 1 369 ? -20.833 -9.484 37.462 1.00 95.88 369 VAL A O 1
ATOM 2894 N N . PRO A 1 370 ? -20.663 -10.402 35.406 1.00 96.31 370 PRO A N 1
ATOM 2895 C CA . PRO A 1 370 ? -21.961 -9.920 34.922 1.00 96.31 370 PRO A CA 1
ATOM 2896 C C . PRO A 1 370 ? -23.155 -10.270 35.808 1.00 96.31 370 PRO A C 1
ATOM 2898 O O . PRO A 1 370 ? -24.049 -9.446 35.987 1.00 96.31 370 PRO A O 1
ATOM 2901 N N . ALA A 1 371 ? -23.147 -11.457 36.416 1.00 95.88 371 ALA A N 1
ATOM 2902 C CA . ALA A 1 371 ? -24.213 -11.922 37.302 1.00 95.88 371 ALA A CA 1
ATOM 2903 C C . ALA A 1 371 ? -24.375 -11.094 38.589 1.00 95.88 371 ALA A C 1
ATOM 2905 O O . ALA A 1 371 ? -25.413 -11.166 39.240 1.00 95.88 371 ALA A O 1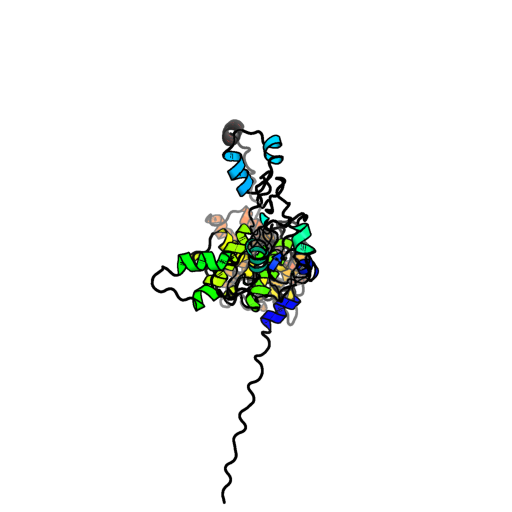
ATOM 2906 N N . LEU A 1 372 ? -23.357 -10.314 38.969 1.00 96.00 372 LEU A N 1
ATOM 2907 C CA . LEU A 1 372 ? -23.400 -9.461 40.157 1.00 96.00 372 LEU A CA 1
ATOM 2908 C C . LEU A 1 372 ? -23.758 -8.006 39.834 1.00 96.00 372 LEU A C 1
ATOM 2910 O O . LEU A 1 372 ? -23.843 -7.188 40.756 1.00 96.00 372 LEU A O 1
ATOM 2914 N N . TRP A 1 373 ? -23.910 -7.657 38.554 1.00 96.56 373 TRP A N 1
ATOM 2915 C CA . TRP A 1 373 ? -24.367 -6.332 38.150 1.00 96.56 373 TRP A CA 1
ATOM 2916 C C . TRP A 1 373 ? -25.831 -6.141 38.543 1.00 96.56 373 TRP A C 1
ATOM 2918 O O . TRP A 1 373 ? -26.598 -7.094 38.563 1.00 96.56 373 TRP A O 1
ATOM 2928 N N . GLY A 1 374 ? -26.252 -4.914 38.821 1.00 95.75 374 GLY A N 1
ATOM 2929 C CA . GLY A 1 374 ? -27.646 -4.662 39.175 1.00 95.75 374 GLY A CA 1
ATOM 2930 C C . GLY A 1 374 ? -28.036 -3.199 39.119 1.00 95.75 374 GLY A C 1
ATOM 2931 O O . GLY A 1 374 ? -27.277 -2.333 38.669 1.00 95.75 374 GLY A O 1
ATOM 2932 N N . ARG A 1 375 ? -29.241 -2.898 39.605 1.00 96.56 375 ARG A N 1
ATOM 2933 C CA . ARG A 1 375 ? -29.797 -1.540 39.561 1.00 96.56 375 ARG A CA 1
ATOM 2934 C C . ARG A 1 375 ? -28.879 -0.478 40.177 1.00 96.56 375 ARG A C 1
ATOM 2936 O O . ARG A 1 375 ? -28.765 0.619 39.627 1.00 96.56 375 ARG A O 1
ATOM 2943 N N . ALA A 1 376 ? -28.207 -0.802 41.283 1.00 96.12 376 ALA A N 1
ATOM 2944 C CA . ALA A 1 376 ? -27.305 0.115 41.981 1.00 96.12 376 ALA A CA 1
ATOM 2945 C C . ALA A 1 376 ? -26.159 0.618 41.084 1.00 96.12 376 ALA A C 1
ATOM 2947 O O . ALA A 1 376 ? -25.805 1.794 41.147 1.00 96.12 376 ALA A O 1
ATOM 2948 N N . ASP A 1 377 ? -25.634 -0.231 40.197 1.00 97.50 377 ASP A N 1
ATOM 2949 C CA . ASP A 1 377 ? -24.552 0.137 39.280 1.00 97.50 377 ASP A CA 1
ATOM 2950 C C . ASP A 1 377 ? -25.020 1.132 38.211 1.00 97.50 377 ASP A C 1
ATOM 2952 O O . ASP A 1 377 ? -24.294 2.060 37.855 1.00 97.50 377 ASP A O 1
ATOM 2956 N N . ILE A 1 378 ? -26.255 0.980 37.716 1.00 97.75 378 ILE A N 1
ATOM 2957 C CA . ILE A 1 378 ? -26.845 1.917 36.749 1.00 97.75 378 ILE A CA 1
ATOM 2958 C C . ILE A 1 378 ? -27.096 3.276 37.401 1.00 97.75 378 ILE A C 1
ATOM 2960 O O . ILE A 1 378 ? -26.746 4.303 36.820 1.00 97.75 378 ILE A O 1
ATOM 2964 N N . VAL A 1 379 ? -27.644 3.298 38.620 1.00 96.75 379 VAL A N 1
ATOM 2965 C CA . VAL A 1 379 ? -27.828 4.543 39.383 1.00 96.75 379 VAL A CA 1
ATOM 2966 C C . VAL A 1 379 ? -26.482 5.235 39.594 1.00 96.75 379 VAL A C 1
ATOM 2968 O O . VAL A 1 379 ? -26.343 6.437 39.363 1.00 96.75 379 VAL A O 1
ATOM 2971 N N . ALA A 1 380 ? -25.459 4.474 39.974 1.00 96.94 380 ALA A N 1
ATOM 2972 C CA . ALA A 1 380 ? -24.129 5.000 40.218 1.00 96.94 380 ALA A CA 1
ATOM 2973 C C . ALA A 1 380 ? -23.446 5.501 38.924 1.00 96.94 380 ALA A C 1
ATOM 2975 O O . ALA A 1 380 ? -22.764 6.532 38.954 1.00 96.94 380 ALA A O 1
ATOM 2976 N N . TYR A 1 381 ? -23.701 4.865 37.775 1.00 97.62 381 TYR A N 1
ATOM 2977 C CA . TYR A 1 381 ? -23.345 5.388 36.452 1.00 97.62 381 TYR A CA 1
ATOM 2978 C C . TYR A 1 381 ? -24.055 6.712 36.144 1.00 97.62 381 TYR A C 1
ATOM 2980 O O . TYR A 1 381 ? -23.392 7.697 35.809 1.00 97.62 381 TYR A O 1
ATOM 2988 N N . CYS A 1 382 ? -25.378 6.783 36.305 1.00 96.81 382 CYS A N 1
ATOM 2989 C CA . CYS A 1 382 ? -26.161 7.996 36.054 1.00 96.81 382 CYS A CA 1
ATOM 2990 C C . CYS A 1 382 ? -25.710 9.168 36.940 1.00 96.81 382 CYS A C 1
ATOM 2992 O O . CYS A 1 382 ? -25.530 10.283 36.439 1.00 96.81 382 CYS A O 1
ATOM 2994 N N . ASN A 1 383 ? -25.433 8.908 38.221 1.00 96.19 383 ASN A N 1
ATOM 2995 C CA . ASN A 1 383 ? -24.889 9.891 39.161 1.00 96.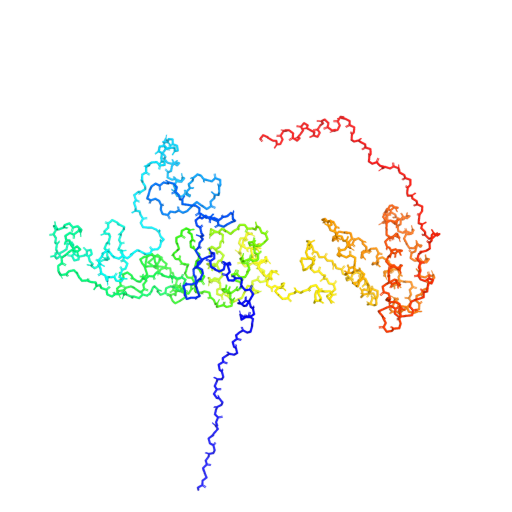19 383 ASN A CA 1
ATOM 2996 C C . ASN A 1 383 ? -23.511 10.394 38.723 1.00 96.19 383 ASN A C 1
ATOM 2998 O O . ASN A 1 383 ? -23.259 11.600 38.714 1.00 96.19 383 ASN A O 1
ATOM 3002 N N . ARG A 1 384 ? -22.625 9.488 38.292 1.00 95.56 384 ARG A N 1
ATOM 3003 C CA . ARG A 1 384 ? -21.303 9.855 37.770 1.00 95.56 384 ARG A CA 1
ATOM 3004 C C . ARG A 1 384 ? -21.415 10.727 36.518 1.00 95.56 384 ARG A C 1
ATOM 3006 O O . ARG A 1 384 ? -20.703 11.722 36.404 1.00 95.56 384 ARG A O 1
ATOM 3013 N N . MET A 1 385 ? -22.313 10.385 35.596 1.00 96.25 385 MET A N 1
ATOM 3014 C CA . MET A 1 385 ? -22.578 11.189 34.400 1.00 96.25 385 MET A CA 1
ATOM 3015 C C . MET A 1 385 ? -23.111 12.583 34.765 1.00 96.25 385 MET A C 1
ATOM 3017 O O . MET A 1 385 ? -22.650 13.577 34.209 1.00 96.25 385 MET A O 1
ATOM 3021 N N . GLY A 1 386 ? -24.024 12.672 35.738 1.00 94.31 386 GLY A N 1
ATOM 3022 C CA . GLY A 1 386 ? -24.516 13.944 36.273 1.00 94.31 386 GLY A CA 1
ATOM 3023 C C . GLY A 1 386 ? -23.404 14.798 36.887 1.00 94.31 386 GLY A C 1
ATOM 3024 O O . GLY A 1 386 ? -23.290 15.978 36.564 1.00 94.31 386 GLY A O 1
ATOM 3025 N N . HIS A 1 387 ? -22.526 14.192 37.689 1.00 94.44 387 HIS A N 1
ATOM 3026 C CA . HIS A 1 387 ? -21.367 14.869 38.275 1.00 94.44 387 HIS A CA 1
ATOM 3027 C C . HIS A 1 387 ? -20.396 15.408 37.211 1.00 94.44 387 HIS A C 1
ATOM 3029 O O . HIS A 1 387 ? -19.918 16.539 37.319 1.00 94.44 387 HIS A O 1
ATOM 3035 N N . LEU A 1 388 ? -20.114 14.635 36.155 1.00 94.44 388 LEU A N 1
ATOM 3036 C CA . LEU A 1 388 ? -19.267 15.098 35.050 1.00 94.44 388 LEU A CA 1
ATOM 3037 C C . LEU A 1 388 ? -19.878 16.287 34.304 1.00 94.44 388 LEU A C 1
ATOM 3039 O O . LEU A 1 388 ? -19.142 17.181 33.888 1.00 94.44 388 LEU A O 1
ATOM 3043 N N . THR A 1 389 ? -21.204 16.322 34.162 1.00 94.25 389 THR A N 1
ATOM 3044 C CA . THR A 1 389 ? -21.894 17.475 33.577 1.00 94.25 389 THR A CA 1
ATOM 3045 C C . THR A 1 389 ? -21.859 18.693 34.490 1.00 94.25 389 THR A C 1
ATOM 3047 O O . THR A 1 389 ? -21.472 19.767 34.040 1.00 94.25 389 THR A O 1
ATOM 3050 N N . ALA A 1 390 ? -22.167 18.529 35.778 1.00 92.38 390 ALA A N 1
ATOM 3051 C CA . ALA A 1 390 ? -22.141 19.623 36.750 1.00 92.38 390 ALA A CA 1
ATOM 3052 C C . ALA A 1 390 ? -20.743 20.252 36.907 1.00 92.38 390 ALA A C 1
ATOM 3054 O O . ALA A 1 390 ? -20.619 21.446 37.150 1.00 92.38 390 ALA A O 1
ATOM 3055 N N . THR A 1 391 ? -19.681 19.460 36.731 1.00 94.50 391 THR A N 1
ATOM 3056 C CA . THR A 1 391 ? -18.284 19.927 36.801 1.00 94.50 391 THR A CA 1
ATOM 3057 C C . THR A 1 391 ? -17.725 20.422 35.462 1.00 94.50 391 THR A C 1
ATOM 3059 O O . THR A 1 391 ? -16.524 20.666 35.356 1.00 94.50 391 THR A O 1
ATOM 3062 N N . GLY A 1 392 ? -18.555 20.534 34.418 1.00 90.75 392 GLY A N 1
ATOM 3063 C CA . GLY A 1 392 ? -18.142 21.022 33.097 1.00 90.75 392 GLY A CA 1
ATOM 3064 C C . GLY A 1 392 ? -17.223 20.074 32.315 1.00 90.75 392 GLY A C 1
ATOM 3065 O O . GLY A 1 392 ? -16.768 20.412 31.226 1.00 90.75 392 GLY A O 1
ATOM 3066 N N . LYS A 1 393 ? -16.966 18.861 32.821 1.00 92.00 393 LYS A N 1
ATOM 3067 C CA . LYS A 1 393 ? -16.149 17.841 32.139 1.00 92.00 393 LYS A CA 1
ATOM 3068 C C . LYS A 1 393 ? -16.889 17.178 30.972 1.00 92.00 393 LYS A C 1
ATOM 3070 O O . LYS A 1 393 ? -16.275 16.476 30.169 1.00 92.00 393 LYS A O 1
ATOM 3075 N N . GLN A 1 394 ? -18.205 17.371 30.882 1.00 91.19 394 GLN A N 1
ATOM 3076 C CA . GLN A 1 394 ? -19.066 16.834 29.833 1.00 91.19 394 GLN A CA 1
ATOM 3077 C C . GLN A 1 394 ? -20.274 17.747 29.588 1.00 91.19 394 GLN A C 1
ATOM 3079 O O . GLN A 1 394 ? -20.896 18.210 30.533 1.00 91.19 394 GLN A O 1
ATOM 3084 N N . SER A 1 395 ? -20.678 17.951 28.332 1.00 92.06 395 SER A N 1
ATOM 3085 C CA . SER A 1 395 ? -21.901 18.711 28.031 1.00 92.06 395 SER A CA 1
ATOM 3086 C C . SER A 1 395 ? -23.182 17.922 28.337 1.00 92.06 395 SER A C 1
ATOM 3088 O O . SER A 1 395 ? -23.197 16.688 28.273 1.00 92.06 395 SER A O 1
ATOM 3090 N N . ALA A 1 396 ? -24.283 18.633 28.604 1.00 91.00 396 ALA A N 1
ATOM 3091 C CA . ALA A 1 396 ? -25.599 18.032 28.833 1.00 91.00 396 ALA A CA 1
ATOM 3092 C C . ALA A 1 396 ? -26.079 17.202 27.626 1.00 91.00 396 ALA A C 1
ATOM 3094 O O . ALA A 1 396 ? -26.477 16.047 27.785 1.00 91.00 396 ALA A O 1
ATOM 3095 N N . SER A 1 397 ? -25.913 17.714 26.401 1.00 90.69 397 SER A N 1
ATOM 3096 C CA . SER A 1 397 ? -26.253 16.979 25.173 1.00 90.69 397 SER A CA 1
ATOM 3097 C C . SER A 1 397 ? -25.437 15.690 25.029 1.00 90.69 397 SER A C 1
ATOM 3099 O O . SER A 1 397 ? -25.965 14.653 24.625 1.00 90.69 397 SER A O 1
ATOM 3101 N N . ARG A 1 398 ? -24.148 15.712 25.407 1.00 91.81 398 ARG A N 1
ATOM 3102 C CA . ARG A 1 398 ? -23.303 14.509 25.389 1.00 91.81 398 ARG A CA 1
ATOM 3103 C C . ARG A 1 398 ? -23.729 13.512 26.465 1.00 91.81 398 ARG A C 1
ATOM 3105 O O . ARG A 1 398 ? -23.707 12.316 26.193 1.00 91.81 398 ARG A O 1
ATOM 3112 N N . ARG A 1 399 ? -24.115 13.974 27.661 1.00 94.31 399 ARG A N 1
ATOM 3113 C CA . ARG A 1 399 ? -24.681 13.116 28.716 1.00 94.31 399 ARG A CA 1
ATOM 3114 C C . ARG A 1 399 ? -25.927 12.393 28.201 1.00 94.31 399 ARG A C 1
ATOM 3116 O O . ARG A 1 399 ? -25.953 11.167 28.237 1.00 94.31 399 ARG A O 1
ATOM 3123 N N . LEU A 1 400 ? -26.887 13.126 27.635 1.00 94.75 400 LEU A N 1
ATOM 3124 C CA . LEU A 1 400 ? -28.112 12.559 27.064 1.00 94.75 400 LEU A CA 1
ATOM 3125 C C . LEU A 1 400 ? -27.825 11.535 25.954 1.00 94.75 400 LEU A C 1
ATOM 3127 O O . LEU A 1 400 ? -28.364 10.427 25.972 1.00 94.75 400 LEU A O 1
ATOM 3131 N N . ALA A 1 401 ? -26.947 11.873 25.005 1.00 94.06 401 ALA A N 1
ATOM 3132 C CA . ALA A 1 401 ? -26.571 10.969 23.919 1.00 94.06 401 ALA A CA 1
ATOM 3133 C C . ALA A 1 401 ? -25.923 9.673 24.440 1.00 94.06 401 ALA A C 1
ATOM 3135 O O . ALA A 1 401 ? -26.306 8.581 24.019 1.00 94.06 401 ALA A O 1
ATOM 3136 N N . CYS A 1 402 ? -24.984 9.773 25.388 1.00 95.44 402 CYS A N 1
ATOM 3137 C CA . CYS A 1 402 ? -24.338 8.610 25.995 1.00 95.44 402 CYS A CA 1
ATOM 3138 C C . CYS A 1 402 ? -25.342 7.715 26.734 1.00 95.44 402 CYS A C 1
ATOM 3140 O O . CYS A 1 402 ? -25.344 6.507 26.496 1.00 95.44 402 CYS A O 1
ATOM 3142 N N . THR A 1 403 ? -26.235 8.284 27.549 1.00 96.38 403 THR A N 1
ATOM 3143 C CA . THR A 1 403 ? -27.274 7.515 28.254 1.00 96.38 403 THR A CA 1
ATOM 3144 C C . THR A 1 403 ? -28.203 6.796 27.265 1.00 96.38 403 THR A C 1
ATOM 3146 O O . THR A 1 403 ? -28.477 5.605 27.427 1.00 96.38 403 THR A O 1
ATOM 3149 N N . ARG A 1 404 ? -28.612 7.465 26.173 1.00 96.31 404 ARG A N 1
ATOM 3150 C CA . ARG A 1 404 ? -29.402 6.856 25.082 1.00 96.31 404 ARG A CA 1
ATOM 3151 C C . ARG A 1 404 ? -28.673 5.680 24.428 1.00 96.31 404 ARG A C 1
ATOM 3153 O O . ARG A 1 404 ? -29.287 4.641 24.174 1.00 96.31 404 ARG A O 1
ATOM 3160 N N . PHE A 1 405 ? -27.377 5.823 24.154 1.00 97.12 405 PHE A N 1
ATOM 3161 C CA . PHE A 1 405 ? -26.573 4.755 23.561 1.00 97.12 405 PHE A CA 1
ATOM 3162 C C . PHE A 1 405 ? -26.431 3.555 24.491 1.00 97.12 405 PHE A C 1
ATOM 3164 O O . PHE A 1 405 ? -26.688 2.434 24.054 1.00 97.12 405 PHE A O 1
ATOM 3171 N N . VAL A 1 406 ? -26.102 3.776 25.765 1.00 97.88 406 VAL A N 1
ATOM 3172 C CA . VAL A 1 406 ? -25.984 2.687 26.744 1.00 97.88 406 VAL A CA 1
ATOM 3173 C C . VAL A 1 406 ? -27.321 1.962 26.901 1.00 97.88 406 VAL A C 1
ATOM 3175 O O . VAL A 1 406 ? -27.353 0.736 26.826 1.00 97.88 406 VAL A O 1
ATOM 3178 N N . ARG A 1 407 ? -28.443 2.690 26.994 1.00 97.56 407 ARG A N 1
ATOM 3179 C CA . ARG A 1 407 ? -29.783 2.085 27.073 1.00 97.56 407 ARG A CA 1
ATOM 3180 C C . ARG A 1 407 ? -30.049 1.169 25.881 1.00 97.56 407 ARG A C 1
ATOM 3182 O O . ARG A 1 407 ? -30.472 0.028 26.056 1.00 97.56 407 ARG A O 1
ATOM 3189 N N . ARG A 1 408 ? -29.766 1.651 24.666 1.00 95.62 408 ARG A N 1
ATOM 3190 C CA . ARG A 1 408 ? -29.926 0.874 23.428 1.00 95.62 408 ARG A CA 1
ATOM 3191 C C . ARG A 1 408 ? -29.065 -0.389 23.434 1.00 95.62 408 ARG A C 1
ATOM 3193 O O . ARG A 1 408 ? -29.554 -1.446 23.046 1.00 95.62 408 ARG A O 1
ATOM 3200 N N . VAL A 1 409 ? -27.804 -0.285 23.850 1.00 97.12 409 VAL A N 1
ATOM 3201 C CA . VAL A 1 409 ? -26.874 -1.421 23.889 1.00 97.12 409 VAL A CA 1
ATOM 3202 C C . VAL A 1 409 ? -27.339 -2.477 24.890 1.00 97.12 409 VAL A C 1
ATOM 3204 O O . VAL A 1 409 ? -27.472 -3.637 24.510 1.00 97.12 409 VAL A O 1
ATOM 3207 N N . LEU A 1 410 ? -27.676 -2.084 26.122 1.00 96.94 410 LEU A N 1
ATOM 3208 C CA . LEU A 1 410 ? -28.123 -3.014 27.167 1.00 96.94 410 LEU A CA 1
ATOM 3209 C C . LEU A 1 410 ? -29.427 -3.736 26.795 1.00 96.94 410 LEU A C 1
ATOM 3211 O O . LEU A 1 410 ? -29.595 -4.918 27.097 1.00 96.94 410 LEU A O 1
ATOM 3215 N N . LEU A 1 411 ? -30.354 -3.050 26.120 1.00 95.06 411 LEU A N 1
ATOM 3216 C CA . LEU A 1 411 ? -31.548 -3.694 25.564 1.00 95.06 411 LEU A CA 1
ATOM 3217 C C . LEU A 1 411 ? -31.169 -4.693 24.467 1.00 95.06 411 LEU A C 1
ATOM 3219 O O . LEU A 1 411 ? -31.652 -5.824 24.455 1.00 95.06 411 LEU A O 1
ATOM 3223 N N . ARG A 1 412 ? -30.270 -4.296 23.562 1.00 95.31 412 ARG A N 1
ATOM 3224 C CA . ARG A 1 412 ? -29.867 -5.143 22.441 1.00 95.31 412 ARG A CA 1
ATOM 3225 C C . ARG A 1 412 ? -29.112 -6.393 22.897 1.00 95.31 412 ARG A C 1
ATOM 3227 O O . ARG A 1 412 ? -29.368 -7.445 22.325 1.00 95.31 412 ARG A O 1
ATOM 3234 N N . PHE A 1 413 ? -28.272 -6.316 23.932 1.00 97.06 413 PHE A N 1
ATOM 3235 C CA . PHE A 1 413 ? -27.594 -7.483 24.518 1.00 97.06 413 PHE A CA 1
ATOM 3236 C C . PHE A 1 413 ? -28.574 -8.606 24.867 1.00 97.06 413 PHE A C 1
ATOM 3238 O O . PHE A 1 413 ? -28.333 -9.758 24.518 1.00 97.06 413 PHE A O 1
ATOM 3245 N N . ARG A 1 414 ? -29.725 -8.258 25.454 1.00 94.38 414 ARG A N 1
ATOM 3246 C CA . ARG A 1 414 ? -30.793 -9.219 25.763 1.00 94.38 414 ARG A CA 1
ATOM 3247 C C . ARG A 1 414 ? -31.409 -9.800 24.493 1.00 94.38 414 ARG A C 1
ATOM 3249 O O . ARG A 1 414 ? -31.521 -11.011 24.363 1.00 94.38 414 ARG A O 1
ATOM 3256 N N . THR A 1 415 ? -31.746 -8.954 23.516 1.00 93.81 415 THR A N 1
ATOM 3257 C CA . THR A 1 415 ? -32.339 -9.426 22.245 1.00 93.81 415 THR A CA 1
ATOM 3258 C C . THR A 1 415 ? -31.386 -10.256 21.384 1.00 93.81 415 THR A C 1
ATOM 3260 O O . THR A 1 415 ? -31.841 -10.994 20.520 1.00 93.81 415 THR A O 1
ATOM 3263 N N . LEU A 1 416 ? -30.075 -10.125 21.599 1.00 94.94 416 LEU A N 1
ATOM 3264 C CA . LEU A 1 416 ? -29.038 -10.935 20.959 1.00 94.94 416 LEU A CA 1
ATOM 3265 C C . LEU A 1 416 ? -28.752 -12.237 21.729 1.00 94.94 416 LEU A C 1
ATOM 3267 O O . LEU A 1 416 ? -27.877 -12.992 21.322 1.00 94.94 416 LEU A O 1
ATOM 3271 N N . GLY A 1 417 ? -29.457 -12.495 22.838 1.00 94.81 417 GLY A N 1
ATOM 3272 C CA . GLY A 1 417 ? -29.270 -13.694 23.655 1.00 94.81 417 GLY A CA 1
ATOM 3273 C C . GLY A 1 417 ? -27.973 -13.705 24.467 1.00 94.81 417 GLY A C 1
ATOM 3274 O O . GLY A 1 417 ? -27.601 -14.745 24.996 1.00 94.81 417 GLY A O 1
ATOM 3275 N N . LEU A 1 418 ? -27.290 -12.562 24.606 1.00 96.62 418 LEU A N 1
ATOM 3276 C CA . LEU A 1 418 ? -25.974 -12.488 25.253 1.00 96.62 418 LEU A CA 1
ATOM 3277 C C . LEU A 1 418 ? -26.017 -12.654 26.772 1.00 96.62 418 LEU A C 1
ATOM 3279 O O . LEU A 1 418 ? -24.967 -12.585 27.393 1.00 96.62 418 LEU A O 1
ATOM 3283 N N . THR A 1 419 ? -27.206 -12.803 27.358 1.00 95.44 419 THR A N 1
ATOM 3284 C CA . THR A 1 419 ? -27.429 -12.949 28.803 1.00 95.44 419 THR A CA 1
ATOM 3285 C C . THR A 1 419 ? -27.876 -14.358 29.198 1.00 95.44 419 THR A C 1
ATOM 3287 O O . THR A 1 419 ? -28.163 -14.600 30.368 1.00 95.44 419 THR A O 1
ATOM 3290 N N . GLY A 1 420 ? -28.024 -15.264 28.223 1.00 91.38 420 GLY A N 1
ATOM 3291 C CA . GLY A 1 420 ? -28.433 -16.649 28.455 1.00 91.38 420 GLY A CA 1
ATOM 3292 C C . GLY A 1 420 ? -27.318 -17.518 29.055 1.00 91.38 420 GLY A C 1
ATOM 3293 O O . GLY A 1 420 ? -26.196 -17.036 29.241 1.00 91.38 420 GLY A O 1
ATOM 3294 N N . PRO A 1 421 ? -27.603 -18.798 29.342 1.00 90.31 421 PRO A N 1
ATOM 3295 C CA . PRO A 1 421 ? -26.588 -19.756 29.781 1.00 90.31 421 PRO A CA 1
ATOM 3296 C C . PRO A 1 421 ? -25.427 -19.849 28.782 1.00 90.31 421 PRO A C 1
ATOM 3298 O O . PRO A 1 421 ? -25.657 -19.756 27.575 1.00 90.31 421 PRO A O 1
ATOM 3301 N N . GLU A 1 422 ? -24.199 -20.008 29.284 1.00 89.44 422 GLU A N 1
ATOM 3302 C CA . GLU A 1 422 ? -22.959 -20.151 28.493 1.00 89.44 422 GLU A CA 1
ATOM 3303 C C . GLU A 1 422 ? -22.627 -18.966 27.558 1.00 89.44 422 GLU A C 1
ATOM 3305 O O . GLU A 1 422 ? -21.782 -19.065 26.664 1.00 89.44 422 GLU A O 1
ATOM 3310 N N . SER A 1 423 ? -23.284 -17.819 27.746 1.00 93.12 423 SER A N 1
ATOM 3311 C CA . SER A 1 423 ? -23.084 -16.626 26.921 1.00 93.12 423 SER A CA 1
ATOM 3312 C C . SER A 1 423 ? -22.160 -15.598 27.584 1.00 93.12 423 SER A C 1
ATOM 3314 O O . SER A 1 423 ? -21.841 -15.665 28.769 1.00 93.12 423 SER A O 1
ATOM 3316 N N . VAL A 1 424 ? -21.710 -14.603 26.811 1.00 94.81 424 VAL A N 1
ATOM 3317 C CA . VAL A 1 424 ? -20.699 -13.632 27.271 1.00 94.81 424 VAL A CA 1
ATOM 3318 C C . VAL A 1 424 ? -21.135 -12.779 28.466 1.00 94.81 424 VAL A C 1
ATOM 3320 O O . VAL A 1 424 ? -20.267 -12.306 29.189 1.00 94.81 424 VAL A O 1
ATOM 3323 N N . LEU A 1 425 ? -22.435 -12.568 28.686 1.00 96.50 425 LEU A N 1
ATOM 3324 C CA . LEU A 1 425 ? -22.989 -11.855 29.846 1.00 96.50 425 LEU A CA 1
ATOM 3325 C C . LEU A 1 425 ? -23.917 -12.768 30.655 1.00 96.50 425 LEU A C 1
ATOM 3327 O O . LEU A 1 425 ? -24.959 -12.321 31.141 1.00 96.50 425 LEU A O 1
ATOM 3331 N N . GLU A 1 426 ? -23.565 -14.048 30.765 1.00 95.88 426 GLU A N 1
ATOM 3332 C CA . GLU A 1 426 ? -24.337 -15.032 31.518 1.00 95.88 426 GLU A CA 1
ATOM 3333 C C . GLU A 1 426 ? -24.718 -14.519 32.914 1.00 95.88 426 GLU A C 1
ATOM 3335 O O . GLU A 1 426 ? -23.900 -13.986 33.671 1.00 95.88 426 GLU A O 1
ATOM 3340 N N . GLY A 1 427 ? -26.006 -14.658 33.230 1.00 92.56 427 GLY A N 1
ATOM 3341 C CA . GLY A 1 427 ? -26.564 -14.258 34.516 1.00 92.56 427 GLY A CA 1
ATOM 3342 C C . GLY A 1 427 ? -26.786 -12.756 34.687 1.00 92.56 427 GLY A C 1
ATOM 3343 O O . GLY A 1 427 ? -27.254 -12.370 35.752 1.00 92.56 427 GLY A O 1
ATOM 3344 N N . MET A 1 428 ? -26.503 -11.911 33.681 1.00 96.25 428 MET A N 1
ATOM 3345 C CA . MET A 1 428 ? -26.735 -10.462 33.769 1.00 96.25 428 MET A CA 1
ATOM 3346 C C . MET A 1 428 ? -28.198 -10.152 34.144 1.00 96.25 428 MET A C 1
ATOM 3348 O O . MET A 1 428 ? -29.104 -10.430 33.346 1.00 96.25 428 MET A O 1
ATOM 3352 N N . PRO A 1 429 ? -28.447 -9.522 35.307 1.00 95.06 429 PRO A N 1
ATOM 3353 C CA . PRO A 1 429 ? -29.805 -9.290 35.786 1.00 95.06 429 PRO A CA 1
ATOM 3354 C C . PRO A 1 429 ? -30.644 -8.346 34.910 1.00 95.06 429 PRO A C 1
ATOM 3356 O O . PRO A 1 429 ? -30.149 -7.485 34.171 1.00 95.06 429 PRO A O 1
ATOM 3359 N N . VAL A 1 430 ? -31.970 -8.499 34.980 1.00 92.56 430 VAL A N 1
ATOM 3360 C CA . VAL A 1 430 ? -32.929 -7.696 34.193 1.00 92.56 430 VAL A CA 1
ATOM 3361 C C . VAL A 1 430 ? -32.927 -6.225 34.625 1.00 92.56 430 VAL A C 1
ATOM 3363 O O . VAL A 1 430 ? -33.102 -5.340 33.790 1.00 92.56 430 VAL A O 1
ATOM 3366 N N . ASP A 1 431 ? -32.675 -5.961 35.903 1.00 93.69 431 ASP A N 1
ATOM 3367 C CA . ASP A 1 431 ? -32.630 -4.629 36.508 1.00 93.69 431 ASP A CA 1
ATOM 3368 C C . ASP A 1 431 ? -31.322 -3.866 36.224 1.00 93.69 431 ASP A C 1
ATOM 3370 O O . ASP A 1 431 ? -31.267 -2.651 36.427 1.00 93.69 431 ASP A O 1
ATOM 3374 N N . PHE A 1 432 ? -30.297 -4.519 35.659 1.00 96.81 432 PHE A N 1
ATOM 3375 C CA . PHE A 1 432 ? -29.151 -3.845 35.039 1.00 96.81 432 PHE A CA 1
ATOM 3376 C C . PHE A 1 432 ? -29.553 -3.239 33.680 1.00 96.81 432 PHE A C 1
ATOM 3378 O O . PHE A 1 432 ? -29.195 -3.709 32.592 1.00 96.81 432 PHE A O 1
ATOM 3385 N N . ALA A 1 433 ? -30.402 -2.218 33.731 1.00 95.94 433 ALA A N 1
ATOM 3386 C CA . ALA A 1 433 ? -30.940 -1.512 32.579 1.00 95.94 433 ALA A CA 1
ATOM 3387 C C . ALA A 1 433 ? -31.154 -0.031 32.910 1.00 95.94 433 ALA A C 1
ATOM 3389 O O . ALA A 1 433 ? -31.461 0.318 34.044 1.00 95.94 433 ALA A O 1
ATOM 3390 N N . ILE A 1 434 ? -31.024 0.830 31.897 1.00 96.12 434 ILE A N 1
ATOM 3391 C CA . ILE A 1 434 ? -31.410 2.243 31.994 1.00 96.12 434 ILE A CA 1
ATOM 3392 C C . ILE A 1 434 ? -32.912 2.335 31.755 1.00 96.12 434 ILE A C 1
ATOM 3394 O O . ILE A 1 434 ? -33.396 1.995 30.666 1.00 96.12 434 ILE A O 1
ATOM 3398 N N . TRP A 1 435 ? -33.633 2.795 32.766 1.00 92.56 435 TRP A N 1
ATOM 3399 C CA . TRP A 1 435 ? -35.076 2.967 32.708 1.00 92.56 435 TRP A CA 1
ATOM 3400 C C . TRP A 1 435 ? -35.450 4.351 32.159 1.00 92.56 435 TRP A C 1
ATOM 3402 O O . TRP A 1 435 ? -34.579 5.214 32.008 1.00 92.56 435 TRP A O 1
ATOM 3412 N N . PRO A 1 436 ? -36.719 4.583 31.775 1.00 91.12 436 PRO A N 1
ATOM 3413 C CA . PRO A 1 436 ? -37.167 5.904 31.345 1.00 91.12 436 PRO A CA 1
ATOM 3414 C C . PRO A 1 436 ? -36.859 7.008 32.363 1.00 91.12 436 PRO A C 1
ATOM 3416 O O . PRO A 1 436 ? -36.489 8.098 31.944 1.00 91.12 436 PRO A O 1
ATOM 3419 N N . GLU A 1 437 ? -36.927 6.717 33.664 1.00 91.00 437 GLU A N 1
ATOM 3420 C CA . GLU A 1 437 ? -36.703 7.694 34.739 1.00 91.00 437 GLU A CA 1
ATOM 3421 C C . GLU A 1 437 ? -35.216 8.039 34.934 1.00 91.00 437 GLU A C 1
ATOM 3423 O O . GLU A 1 437 ? -34.885 9.067 35.515 1.00 91.00 437 GLU A O 1
ATOM 3428 N N . ASP A 1 438 ? -34.301 7.204 34.428 1.00 92.06 438 ASP A N 1
ATOM 3429 C CA . ASP A 1 438 ? -32.855 7.468 34.448 1.00 92.06 438 ASP A CA 1
ATOM 3430 C C . ASP A 1 438 ? -32.412 8.443 33.345 1.00 92.06 438 ASP A C 1
ATOM 3432 O O . ASP A 1 438 ? -31.247 8.859 33.294 1.00 92.06 438 ASP A O 1
ATOM 3436 N N . MET A 1 439 ? -33.303 8.744 32.399 1.00 93.25 439 MET A N 1
ATOM 3437 C CA . MET A 1 439 ? -32.981 9.582 31.255 1.00 93.25 439 MET A CA 1
ATOM 3438 C C . MET A 1 439 ? -32.836 11.039 31.704 1.00 93.25 439 MET A C 1
ATOM 3440 O O . MET A 1 439 ? -33.763 11.582 32.293 1.00 93.25 439 MET A O 1
ATOM 3444 N N . PRO A 1 440 ? -31.696 11.694 31.415 1.00 89.44 440 PRO A N 1
ATOM 3445 C CA . PRO A 1 440 ? -31.559 13.126 31.632 1.00 89.44 440 PRO A CA 1
ATOM 3446 C C . PRO A 1 440 ? -32.602 13.891 30.820 1.00 89.44 440 PRO A C 1
ATOM 3448 O O . PRO A 1 440 ? -32.924 13.475 29.702 1.00 89.44 440 PRO A O 1
ATOM 3451 N N . ASP A 1 441 ? -33.036 15.033 31.347 1.00 86.00 441 ASP A N 1
ATOM 3452 C CA . ASP A 1 441 ? -33.870 15.968 30.601 1.00 86.00 441 ASP A CA 1
ATOM 3453 C C . ASP A 1 441 ? -33.178 16.405 29.309 1.00 86.00 441 ASP A C 1
ATOM 3455 O O . ASP A 1 441 ? -31.940 16.428 29.201 1.00 86.00 441 ASP A O 1
ATOM 3459 N N . GLU A 1 442 ? -33.990 16.733 28.306 1.00 80.31 442 GLU A N 1
ATOM 3460 C CA . GLU A 1 442 ? -33.451 17.342 27.102 1.00 80.31 442 GLU A CA 1
ATOM 3461 C C . GLU A 1 442 ? -32.830 18.686 27.484 1.00 80.31 442 GLU A C 1
ATOM 3463 O O . GLU A 1 442 ? -33.459 19.466 28.201 1.00 80.31 442 GLU A O 1
ATOM 3468 N N . PRO A 1 443 ? -31.569 18.941 27.089 1.00 75.25 443 PRO A N 1
ATOM 3469 C CA . PRO A 1 443 ? -30.967 20.232 27.359 1.00 75.25 443 PRO A CA 1
ATOM 3470 C C . PRO A 1 443 ? -31.851 21.303 26.724 1.00 75.25 443 PRO A C 1
ATOM 3472 O O . PRO A 1 443 ? -32.270 21.136 25.580 1.00 75.25 443 PRO A O 1
ATOM 3475 N N . GLU A 1 444 ? -32.120 22.387 27.452 1.00 68.50 444 GLU A N 1
ATOM 3476 C CA . GLU A 1 444 ? -32.750 23.560 26.852 1.00 68.50 444 GLU A CA 1
ATOM 3477 C C . GLU A 1 444 ? -31.946 23.950 25.603 1.00 68.50 444 GLU A C 1
ATOM 3479 O O . GLU A 1 444 ? -30.709 23.959 25.644 1.00 68.50 444 GLU A O 1
ATOM 3484 N N . ASP A 1 445 ? -32.640 24.239 24.497 1.00 57.62 445 ASP A N 1
ATOM 3485 C CA . ASP A 1 445 ? -32.073 24.755 23.243 1.00 57.62 445 ASP A CA 1
ATOM 3486 C C . ASP A 1 445 ? -31.520 26.176 23.468 1.00 57.62 445 ASP A C 1
ATOM 3488 O O . ASP A 1 445 ? -31.956 27.159 22.877 1.00 57.62 445 ASP A O 1
ATOM 3492 N N . ALA A 1 446 ? -30.560 26.323 24.378 1.00 56.78 446 ALA A N 1
ATOM 3493 C CA . ALA A 1 446 ? -29.988 27.613 24.717 1.00 56.78 446 ALA A CA 1
ATOM 3494 C C . ALA A 1 446 ? -29.089 28.142 23.591 1.00 56.78 446 ALA A C 1
ATOM 3496 O O . ALA A 1 446 ? -28.877 29.347 23.512 1.00 56.78 446 ALA A O 1
ATOM 3497 N N . GLU A 1 447 ? -28.595 27.282 22.692 1.00 48.53 447 GLU A N 1
ATOM 3498 C CA . GLU A 1 447 ? -27.751 27.673 21.557 1.00 48.53 447 GLU A CA 1
ATOM 3499 C C . GLU A 1 447 ? -27.868 26.675 20.389 1.00 48.53 447 GLU A C 1
ATOM 3501 O O . GLU A 1 447 ? -26.886 26.070 19.953 1.00 48.53 447 GLU A O 1
ATOM 3506 N N . ALA A 1 448 ? -29.068 26.502 19.824 1.00 46.44 448 ALA A N 1
ATOM 3507 C CA . ALA A 1 448 ? -29.132 26.165 18.402 1.00 46.44 448 ALA A CA 1
ATOM 3508 C C . ALA A 1 448 ? -28.444 27.323 17.663 1.00 46.44 448 ALA A C 1
ATOM 3510 O O . ALA A 1 448 ? -28.856 28.472 17.819 1.00 46.44 448 ALA A O 1
ATOM 3511 N N . GLY A 1 449 ? -27.321 27.024 16.999 1.00 48.00 449 GLY A N 1
ATOM 3512 C CA . GLY A 1 449 ? -26.326 27.993 16.541 1.00 48.00 449 GLY A CA 1
ATOM 3513 C C . GLY A 1 449 ? -26.940 29.311 16.089 1.00 48.00 449 GLY A C 1
ATOM 3514 O O . GLY A 1 449 ? -27.679 29.340 15.110 1.00 48.00 449 GLY A O 1
ATOM 3515 N N . ARG A 1 450 ? -26.640 30.396 16.818 1.00 55.19 450 ARG A N 1
ATOM 3516 C CA . ARG A 1 450 ? -26.990 31.741 16.362 1.00 55.19 450 ARG A CA 1
ATOM 3517 C C . ARG A 1 450 ? -26.461 31.867 14.942 1.00 55.19 450 ARG A C 1
ATOM 3519 O O . ARG A 1 450 ? -25.258 31.682 14.734 1.00 55.19 450 ARG A O 1
ATOM 3526 N N . ASP A 1 451 ? -27.346 32.153 13.993 1.00 62.97 451 ASP A N 1
ATOM 3527 C CA . ASP A 1 451 ? -26.922 32.507 12.648 1.00 62.97 451 ASP A CA 1
ATOM 3528 C C . ASP A 1 451 ? -25.826 33.566 12.760 1.00 62.97 451 ASP A C 1
ATOM 3530 O O . ASP A 1 451 ? -25.928 34.519 13.544 1.00 62.97 451 ASP A O 1
ATOM 3534 N N . LEU A 1 452 ? -24.736 33.362 12.018 1.00 71.12 452 LEU A N 1
ATOM 3535 C CA . LEU A 1 452 ? -23.675 34.354 11.955 1.00 71.12 452 LEU A CA 1
ATOM 3536 C C . LEU A 1 452 ? -24.317 35.666 11.488 1.00 71.12 452 LEU A C 1
ATOM 3538 O O . LEU A 1 452 ? -24.934 35.672 10.418 1.00 71.12 452 LEU A O 1
ATOM 3542 N N . PRO A 1 453 ? -24.187 36.772 12.247 1.00 82.38 453 PRO A N 1
ATOM 3543 C CA . PRO A 1 453 ? -24.753 38.045 11.838 1.00 82.38 453 PRO A CA 1
ATOM 3544 C C . PRO A 1 453 ? -24.301 38.382 10.422 1.00 82.38 453 PRO A C 1
ATOM 3546 O O . PRO A 1 453 ? -23.152 38.123 10.054 1.00 82.38 453 PRO A O 1
ATOM 3549 N N . GLU A 1 454 ? -25.180 38.989 9.632 1.00 79.12 454 GLU A N 1
ATOM 3550 C CA . GLU A 1 454 ? -24.933 39.241 8.210 1.00 79.12 454 GLU A CA 1
ATOM 3551 C C . GLU A 1 454 ? -23.597 39.969 7.963 1.00 79.12 454 GLU A C 1
ATOM 3553 O O . GLU A 1 454 ? -22.882 39.672 7.007 1.00 79.12 454 GLU A O 1
ATOM 3558 N N . ALA A 1 455 ? -23.202 40.859 8.881 1.00 82.25 455 ALA A N 1
ATOM 3559 C CA . ALA A 1 455 ? -21.910 41.541 8.864 1.00 82.25 455 ALA A CA 1
ATOM 3560 C C . ALA A 1 455 ? -20.709 40.574 8.905 1.00 82.25 455 ALA A C 1
ATOM 3562 O O . ALA A 1 455 ? -19.748 40.758 8.160 1.00 82.25 455 ALA A O 1
ATOM 3563 N N . VAL A 1 456 ? -20.774 39.519 9.724 1.00 83.00 456 VAL A N 1
ATOM 3564 C CA . VAL A 1 456 ? -19.722 38.496 9.837 1.00 83.00 456 VAL A CA 1
ATOM 3565 C C . VAL A 1 456 ? -19.675 37.636 8.574 1.00 83.00 456 VAL A C 1
ATOM 3567 O O . VAL A 1 456 ? -18.595 37.405 8.031 1.00 83.00 456 VAL A O 1
ATOM 3570 N N . MET A 1 457 ? -20.835 37.234 8.043 1.00 86.81 457 MET A N 1
ATOM 3571 C CA . MET A 1 457 ? -20.915 36.501 6.771 1.00 86.81 457 MET A CA 1
ATOM 3572 C C . MET A 1 457 ? -20.345 37.311 5.602 1.00 86.81 457 MET A C 1
ATOM 3574 O O . MET A 1 457 ? -19.617 36.770 4.770 1.00 86.81 457 MET A O 1
ATOM 3578 N N . ARG A 1 458 ? -20.610 38.621 5.558 1.00 83.69 458 ARG A N 1
ATOM 3579 C CA . ARG A 1 458 ? -20.109 39.520 4.509 1.00 83.69 458 ARG A CA 1
ATOM 3580 C C . ARG A 1 458 ? -18.581 39.629 4.533 1.00 83.69 458 ARG A C 1
ATOM 3582 O O . ARG A 1 458 ? -17.953 39.558 3.478 1.00 83.69 458 ARG A O 1
ATOM 3589 N N . VAL A 1 459 ? -17.983 39.724 5.724 1.00 86.62 459 VAL A N 1
ATOM 3590 C CA . VAL A 1 459 ? -16.520 39.726 5.913 1.00 86.62 459 VAL A CA 1
ATOM 3591 C C . VAL A 1 459 ? -15.902 38.387 5.496 1.00 86.62 459 VAL A C 1
ATOM 3593 O O . VAL A 1 459 ? -14.921 38.368 4.751 1.00 86.62 459 VAL A O 1
ATOM 3596 N N . LEU A 1 460 ? -16.496 37.263 5.909 1.00 85.69 460 LEU A N 1
ATOM 3597 C CA . LEU A 1 460 ? -16.015 35.927 5.542 1.00 85.69 460 LEU A CA 1
ATOM 3598 C C . LEU A 1 460 ? -16.065 35.698 4.024 1.00 85.69 460 LEU A C 1
ATOM 3600 O O . LEU A 1 460 ? -15.080 35.256 3.433 1.00 85.69 460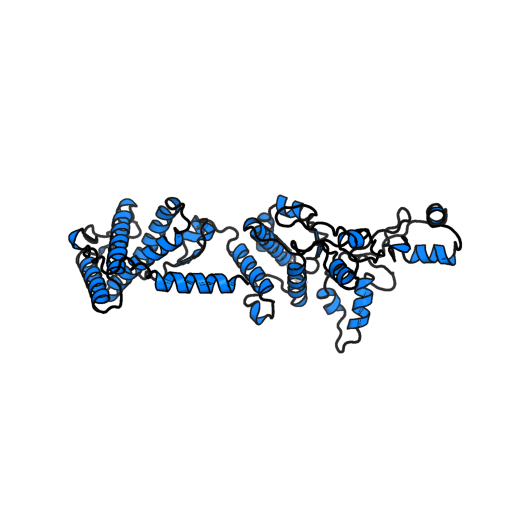 LEU A O 1
ATOM 3604 N N . CYS A 1 461 ? -17.171 36.059 3.370 1.00 86.50 461 CYS A N 1
ATOM 3605 C CA . CYS A 1 461 ? -17.321 35.938 1.919 1.00 86.50 461 CYS A CA 1
ATOM 3606 C C . CYS A 1 461 ? -16.338 36.836 1.149 1.00 86.50 461 CYS A C 1
ATOM 3608 O O . CYS A 1 461 ? -15.752 36.390 0.161 1.00 86.50 461 CYS A O 1
ATOM 3610 N N . ALA A 1 462 ? -16.106 38.070 1.611 1.00 83.69 462 ALA A N 1
ATOM 3611 C CA . ALA A 1 462 ? -15.130 38.976 1.003 1.00 83.69 462 ALA A CA 1
ATOM 3612 C C . ALA A 1 462 ? -13.695 38.421 1.081 1.00 83.69 462 ALA A C 1
ATOM 3614 O O . ALA A 1 462 ? -12.949 38.486 0.101 1.00 83.69 462 ALA A O 1
ATOM 3615 N N . HIS A 1 463 ? -13.318 37.810 2.208 1.00 75.25 463 HIS A N 1
ATOM 3616 C CA . HIS A 1 463 ? -11.996 37.199 2.364 1.00 75.25 463 HIS A CA 1
ATOM 3617 C C . HIS A 1 463 ? -11.832 35.878 1.604 1.00 75.25 463 HIS A C 1
ATOM 3619 O O . HIS A 1 463 ? -10.750 35.612 1.080 1.00 75.25 463 HIS A O 1
ATOM 3625 N N . LEU A 1 464 ? -12.898 35.090 1.449 1.00 77.31 464 LEU A N 1
ATOM 3626 C CA . LEU A 1 464 ? -12.881 33.889 0.608 1.00 77.31 464 LEU A CA 1
ATOM 3627 C C . LEU A 1 464 ? -12.738 34.222 -0.887 1.00 77.31 464 LEU A C 1
ATOM 3629 O O . LEU A 1 464 ? -12.082 33.482 -1.620 1.00 77.31 464 LEU A O 1
ATOM 3633 N N . ALA A 1 465 ? -13.293 35.349 -1.346 1.00 62.22 465 ALA A N 1
ATOM 3634 C CA . ALA A 1 465 ? -13.117 35.827 -2.719 1.00 62.22 465 ALA A CA 1
ATOM 3635 C C . ALA A 1 465 ? -11.687 36.333 -2.996 1.00 62.22 465 ALA A C 1
ATOM 3637 O O . ALA A 1 465 ? -11.184 36.178 -4.109 1.00 62.22 465 ALA A O 1
ATOM 3638 N N . ALA A 1 466 ? -11.010 36.892 -1.988 1.00 58.69 466 ALA A N 1
ATOM 3639 C CA . ALA A 1 466 ? -9.618 37.332 -2.095 1.00 58.69 466 ALA A CA 1
ATOM 3640 C C . ALA A 1 466 ? -8.619 36.162 -2.209 1.00 58.69 466 ALA A C 1
ATOM 3642 O O . ALA A 1 466 ? -7.573 36.317 -2.827 1.00 58.69 466 ALA A O 1
ATOM 3643 N N . TRP A 1 467 ? -8.960 34.984 -1.676 1.00 49.00 467 TRP A N 1
ATOM 3644 C CA . TRP A 1 467 ? -8.148 33.757 -1.756 1.00 49.00 467 TRP A CA 1
ATOM 3645 C C . TRP A 1 467 ? -8.248 33.007 -3.095 1.00 49.00 467 TRP A C 1
ATOM 3647 O O . TRP A 1 467 ? -7.538 32.027 -3.307 1.00 49.00 467 TRP A O 1
ATOM 3657 N N . ARG A 1 468 ? -9.136 33.436 -3.999 1.00 45.94 468 ARG A N 1
ATOM 3658 C CA . ARG A 1 468 ? -9.305 32.856 -5.343 1.00 45.94 468 ARG A CA 1
ATOM 3659 C C . ARG A 1 468 ? -8.519 33.590 -6.444 1.00 45.94 468 ARG A C 1
ATOM 3661 O O . ARG A 1 468 ? -8.788 33.331 -7.615 1.00 45.94 468 ARG A O 1
ATOM 3668 N N . ARG A 1 469 ? -7.587 34.487 -6.098 1.00 40.69 469 ARG A N 1
ATOM 3669 C CA . ARG A 1 469 ? -6.662 35.117 -7.058 1.00 40.69 469 ARG A CA 1
ATOM 3670 C C . ARG A 1 469 ? -5.276 34.509 -6.985 1.00 40.69 469 ARG A C 1
ATOM 3672 O O . ARG A 1 469 ? -4.775 34.363 -5.850 1.00 40.69 469 ARG A O 1
#

Solvent-accessible surface area (backbone atoms only — not comparable to full-atom values): 26768 Å² total; per-residue (Å²): 142,81,86,78,81,79,78,81,74,79,75,83,70,76,74,77,72,55,65,65,45,53,53,46,50,73,70,47,56,66,66,64,38,57,59,25,62,54,42,90,87,69,30,37,42,38,53,36,56,79,47,99,64,49,36,36,40,71,23,70,34,41,70,46,89,40,37,29,86,50,90,92,46,93,40,18,69,73,54,48,62,53,47,77,74,48,96,62,55,69,77,61,48,41,67,52,62,43,81,68,66,83,70,46,76,76,50,65,19,70,48,68,81,25,60,32,44,30,66,43,65,87,69,40,24,18,59,65,58,46,46,42,41,64,69,79,45,57,92,62,53,72,68,58,48,62,70,32,88,90,59,71,49,41,80,56,73,50,66,21,62,35,39,18,40,86,46,49,19,72,45,94,90,43,71,29,21,70,68,54,51,55,52,47,63,68,52,63,76,43,89,86,65,51,69,71,60,45,25,48,32,43,67,51,75,55,35,71,51,38,38,60,52,34,55,49,43,71,48,32,49,38,50,51,52,44,28,51,51,55,36,46,78,72,71,46,66,68,51,56,83,63,47,42,61,45,52,37,46,40,29,56,68,63,53,57,46,74,74,77,55,76,55,35,61,85,72,67,43,50,76,68,49,34,52,52,51,54,52,28,52,52,50,61,70,46,56,93,57,40,57,78,65,42,61,75,49,58,58,31,64,30,56,63,72,77,40,81,59,69,47,69,44,72,70,28,70,32,63,43,63,34,54,47,49,47,56,48,49,63,71,49,48,82,77,44,90,53,99,54,43,57,62,52,52,45,53,41,51,51,29,42,19,55,47,36,49,37,34,41,74,74,37,95,72,34,54,62,51,41,52,78,46,33,49,68,58,46,54,52,32,51,50,51,51,49,51,35,34,78,69,68,78,36,55,60,63,56,48,39,52,31,54,54,41,39,33,52,49,54,54,45,41,55,78,69,50,34,38,37,87,97,32,61,31,34,55,42,41,84,57,49,52,68,52,81,86,69,54,66,75,80,61,76,81,82,69,70,74,74,74,72,53,68,72,57,50,51,53,51,52,55,54,57,60,61,70,74,110

Sequence (469 aa):
MTAAVAGIRPEAGAPAADARLEEVRRALDPEFLALLDWDWERRVITFPRVHPVIGLPDCPVPNCPLAITVATWPMCRGCIERWGRTDVPLEEFLRIPKTSTMRGGQLPCAVAQCERPRDTAAAKLCATHRLQRSQALAGIGIEEFLAHPKVVGLAGLGPCLVAACYLDRVSGKYPYCKAHTQRLRTVREQTGFDEGLWRRTERAVCSTREVSLRGLPDGLVAEALYALSSRIDNGFKLRPECLRPLYDRLRAQQVTRLEEVADPEAAGYSREQVMMIRAANLALARLNTTPETERVKDIWDMSVFGHNGVVPFTAITQKPLREAMKIWVYDDLPRRRNKNAVHHARAIVSAVAMLSESLRLQRPDRGEVPALWGRADIVAYCNRMGHLTATGKQSASRRLACTRFVRRVLLRFRTLGLTGPESVLEGMPVDFAIWPEDMPDEPEDAEAGRDLPEAVMRVLCAHLAAWRR

Mean predicted aligned error: 11.25 Å

Nearest PDB structures (foldseek):
  8ex4-assembly1_A  TM=1.718E-01  e=7.107E+00  Homo sapiens

pLDDT: mean 87.31, std 13.67, range [28.09, 98.31]

Radius of gyration: 34.34 Å; Cα contacts (8 Å, |Δi|>4): 603; chains: 1; bounding box: 75×98×95 Å

Secondary structure (DSSP, 8-state):
--------PPP-------HHHHHHHHTS-HHHHHHTT--TTT-EEE--SS-TTT--PBPSSTT--PBP-STT-SS-HHHHHHHTTS---HHHHTTSPPP----SS--B-SSTT--SBPS-TTT-S-HHHHHHHHHTSTT--HHHHHH-TT--------B-SSTT--PBPS-SSSSS-HHHHHHHHHHTTSTT--HHHHHHHSPP---TTEEE-TTS-HHHHHHHHHHHHHHHHTTPPP-HHHHHHHHHHHHHTT-SSGGG-S-TTTTT--HHHHHHHHHHHHHHHTTT--HHHHTTSSEEEGGGGTSSSEEE-TT--SHHHHHHHHHHHHHHGGG--STTHHHHHHHHHHHHHHHHHHHHHH-TTTT--GGG--HHHHHHHHHHHHHHHHTTSS-HHHHHHHHHHHHHHHHHHHHTTTTSTTSTTTT--TTSS--GGGSPPPPP-TTS-PPPPHHHHHHHHHHHHHTT-